Protein AF-0000000075629240 (afdb_homodimer)

Structure (mmCIF, N/CA/C/O backbone):
data_AF-0000000075629240-model_v1
#
loop_
_entity.id
_entity.type
_entity.pdbx_description
1 polymer Methyltransferase
#
loop_
_atom_site.group_PDB
_atom_site.id
_atom_site.type_symbol
_atom_site.label_atom_id
_atom_site.label_alt_id
_atom_site.label_comp_id
_atom_site.label_asym_id
_atom_site.label_entity_id
_atom_site.label_seq_id
_atom_site.pdbx_PDB_ins_code
_atom_site.Cartn_x
_atom_site.Cartn_y
_atom_site.Cartn_z
_atom_site.occupancy
_atom_site.B_iso_or_equiv
_atom_site.auth_seq_id
_atom_site.auth_comp_id
_atom_site.auth_asym_id
_atom_site.auth_atom_id
_atom_site.pdbx_PDB_model_num
ATOM 1 N N . MET A 1 1 ? -18.25 -1.271 6.895 1 87.5 1 MET A N 1
ATOM 2 C CA . MET A 1 1 ? -16.844 -1.076 6.551 1 87.5 1 MET A CA 1
ATOM 3 C C . MET A 1 1 ? -15.93 -1.649 7.633 1 87.5 1 MET A C 1
ATOM 5 O O . MET A 1 1 ? -15.117 -2.531 7.359 1 87.5 1 MET A O 1
ATOM 9 N N . LEU A 1 2 ? -16.203 -1.353 8.867 1 90.38 2 LEU A N 1
ATOM 10 C CA . LEU A 1 2 ? -15.336 -1.799 9.953 1 90.38 2 LEU A CA 1
ATOM 11 C C . LEU A 1 2 ? -15.531 -3.285 10.227 1 90.38 2 LEU A C 1
ATOM 13 O O . LEU A 1 2 ? -14.578 -3.992 10.555 1 90.38 2 LEU A O 1
ATOM 17 N N . ASP A 1 3 ? -16.75 -3.725 10.125 1 91.38 3 ASP A N 1
ATOM 18 C CA . ASP A 1 3 ? -17.062 -5.121 10.398 1 91.38 3 ASP A CA 1
ATOM 19 C C . ASP A 1 3 ? -16.344 -6.051 9.422 1 91.38 3 ASP A C 1
ATOM 21 O O . ASP A 1 3 ? -15.789 -7.074 9.828 1 91.38 3 ASP A O 1
ATOM 25 N N . ILE A 1 4 ? -16.312 -5.68 8.164 1 93.19 4 ILE A N 1
ATOM 26 C CA . ILE A 1 4 ? -15.664 -6.512 7.156 1 93.19 4 ILE A CA 1
ATOM 27 C C . ILE A 1 4 ? -14.164 -6.57 7.422 1 93.19 4 ILE A C 1
ATOM 29 O O . ILE A 1 4 ? -13.531 -7.613 7.242 1 93.19 4 ILE A O 1
ATOM 33 N N . ALA A 1 5 ? -13.57 -5.469 7.816 1 95.44 5 ALA A N 1
ATOM 34 C CA . ALA A 1 5 ? -12.141 -5.418 8.133 1 95.44 5 ALA A CA 1
ATOM 35 C C . ALA A 1 5 ? -11.805 -6.355 9.289 1 95.44 5 ALA A C 1
ATOM 37 O O . ALA A 1 5 ? -10.805 -7.078 9.242 1 95.44 5 ALA A O 1
ATOM 38 N N . ARG A 1 6 ? -12.625 -6.348 10.328 1 93.62 6 ARG A N 1
ATOM 39 C CA . ARG A 1 6 ? -12.414 -7.191 11.492 1 93.62 6 ARG A CA 1
ATOM 40 C C . ARG A 1 6 ? -12.57 -8.664 11.141 1 93.62 6 ARG A C 1
ATOM 42 O O . ARG A 1 6 ? -11.766 -9.5 11.562 1 93.62 6 ARG A O 1
ATOM 49 N N . ARG A 1 7 ? -13.641 -8.977 10.422 1 95.38 7 ARG A N 1
ATOM 50 C CA . ARG A 1 7 ? -13.875 -10.352 9.992 1 95.38 7 ARG A CA 1
ATOM 51 C C . ARG A 1 7 ? -12.734 -10.859 9.109 1 95.38 7 ARG A C 1
ATOM 53 O O . ARG A 1 7 ? -12.312 -12.008 9.242 1 95.38 7 ARG A O 1
ATOM 60 N N . PHE A 1 8 ? -12.25 -9.953 8.211 1 97.5 8 PHE A N 1
ATOM 61 C CA . PHE A 1 8 ? -11.148 -10.336 7.336 1 97.5 8 PHE A CA 1
ATOM 62 C C . PHE A 1 8 ? -9.883 -10.602 8.141 1 97.5 8 PHE A C 1
ATOM 64 O O . PHE A 1 8 ? -9.133 -11.539 7.852 1 97.5 8 PHE A O 1
ATOM 71 N N . ASN A 1 9 ? -9.656 -9.766 9.07 1 96.19 9 ASN A N 1
ATOM 72 C CA . ASN A 1 9 ? -8.484 -9.969 9.906 1 96.19 9 ASN A CA 1
ATOM 73 C C . ASN A 1 9 ? -8.492 -11.344 10.57 1 96.19 9 ASN A C 1
ATOM 75 O O . ASN A 1 9 ? -7.469 -12.031 10.586 1 96.19 9 ASN A O 1
ATOM 79 N N . MET A 1 10 ? -9.594 -11.742 11.078 1 95.75 10 MET A N 1
ATOM 80 C CA . MET A 1 10 ? -9.742 -13.055 11.695 1 95.75 10 MET A CA 1
ATOM 81 C C . MET A 1 10 ? -9.5 -14.164 10.68 1 95.75 10 MET A C 1
ATOM 83 O O . MET A 1 10 ? -8.812 -15.148 10.977 1 95.75 10 MET A O 1
ATOM 87 N N . LEU A 1 11 ? -10.125 -14.016 9.516 1 96 11 LEU A N 1
ATOM 88 C CA . LEU A 1 11 ? -9.969 -14.984 8.438 1 96 11 LEU A CA 1
ATOM 89 C C . LEU A 1 11 ? -8.5 -15.117 8.031 1 96 11 LEU A C 1
ATOM 91 O O . LEU A 1 11 ? -7.996 -16.234 7.852 1 96 11 LEU A O 1
ATOM 95 N N . SER A 1 12 ? -7.828 -13.977 7.812 1 97.44 12 SER A N 1
ATOM 96 C CA . SER A 1 12 ? -6.426 -13.977 7.398 1 97.44 12 SER A CA 1
ATOM 97 C C . SER A 1 12 ? -5.547 -14.672 8.43 1 97.44 12 SER A C 1
ATOM 99 O O . SER A 1 12 ? -4.641 -15.43 8.078 1 97.44 12 SER A O 1
ATOM 101 N N . GLU A 1 13 ? -5.809 -14.453 9.703 1 96.88 13 GLU A N 1
ATOM 102 C CA . GLU A 1 13 ? -5.047 -15.094 10.766 1 96.88 13 GLU A CA 1
ATOM 103 C C . GLU A 1 13 ? -5.242 -16.609 10.758 1 96.88 13 GLU A C 1
ATOM 105 O O . GLU A 1 13 ? -4.305 -17.375 11.016 1 96.88 13 GLU A O 1
ATOM 110 N N . ARG A 1 14 ? -6.445 -17 10.562 1 96.44 14 ARG A N 1
ATOM 111 C CA . ARG A 1 14 ? -6.746 -18.422 10.492 1 96.44 14 ARG A CA 1
ATOM 112 C C . ARG A 1 14 ? -5.953 -19.094 9.375 1 96.44 14 ARG A C 1
ATOM 114 O O . ARG A 1 14 ? -5.348 -20.156 9.586 1 96.44 14 ARG A O 1
ATOM 121 N N . ILE A 1 15 ? -5.996 -18.516 8.172 1 97.56 15 ILE A N 1
ATOM 122 C CA . ILE A 1 15 ? -5.297 -19.094 7.031 1 97.56 15 ILE A CA 1
ATOM 123 C C . ILE A 1 15 ? -3.791 -19.094 7.289 1 97.56 15 ILE A C 1
ATOM 125 O O . ILE A 1 15 ? -3.094 -20.047 6.953 1 97.56 15 ILE A O 1
ATOM 129 N N . ARG A 1 16 ? -3.289 -18.016 7.848 1 97.62 16 ARG A N 1
ATOM 130 C CA . ARG A 1 16 ? -1.872 -17.938 8.188 1 97.62 16 ARG A CA 1
ATOM 131 C C . ARG A 1 16 ? -1.474 -19.047 9.148 1 97.62 16 ARG A C 1
ATOM 133 O O . ARG A 1 16 ? -0.445 -19.703 8.961 1 97.62 16 ARG A O 1
ATOM 140 N N . ARG A 1 17 ? -2.232 -19.266 10.188 1 97 17 ARG A N 1
ATOM 141 C CA . ARG A 1 17 ? -1.976 -20.312 11.164 1 97 17 ARG A CA 1
ATOM 142 C C . ARG A 1 17 ? -1.955 -21.688 10.5 1 97 17 ARG A C 1
ATOM 144 O O . ARG A 1 17 ? -1.102 -22.516 10.805 1 97 17 ARG A O 1
ATOM 151 N N . GLU A 1 18 ? -2.969 -21.891 9.641 1 97.31 18 GLU A N 1
ATOM 152 C CA . GLU A 1 18 ? -3.008 -23.156 8.906 1 97.31 18 GLU A CA 1
ATOM 153 C C . GLU A 1 18 ? -1.724 -23.359 8.109 1 97.31 18 GLU A C 1
ATOM 155 O O . GLU A 1 18 ? -1.192 -24.469 8.062 1 97.31 18 GLU A O 1
ATOM 160 N N . SER A 1 19 ? -1.289 -22.281 7.43 1 97.19 19 SER A N 1
ATOM 161 C CA . SER A 1 19 ? -0.052 -22.359 6.66 1 97.19 19 SER A CA 1
ATOM 162 C C . SER A 1 19 ? 1.124 -22.766 7.539 1 97.19 19 SER A C 1
ATOM 164 O O . SER A 1 19 ? 1.916 -23.641 7.16 1 97.19 19 SER A O 1
ATOM 166 N N . VAL A 1 20 ? 1.252 -22.203 8.68 1 94.25 20 VAL A N 1
ATOM 167 C CA . VAL A 1 20 ? 2.32 -22.484 9.633 1 94.25 20 VAL A CA 1
ATOM 168 C C . VAL A 1 2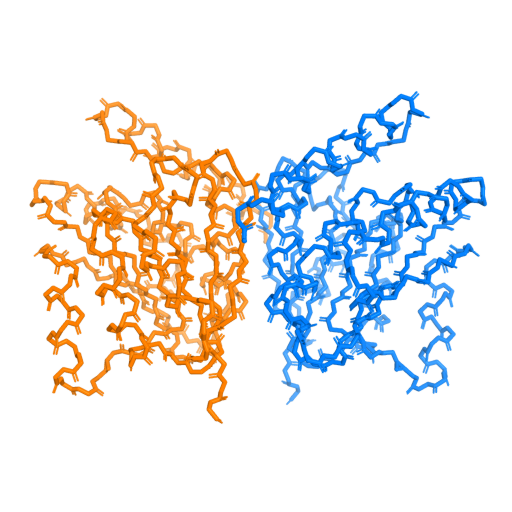0 ? 2.223 -23.938 10.102 1 94.25 20 VAL A C 1
ATOM 170 O O . VAL A 1 20 ? 3.23 -24.641 10.172 1 94.25 20 VAL A O 1
ATOM 173 N N . GLU A 1 21 ? 1.085 -24.328 10.445 1 96.12 21 GLU A N 1
ATOM 174 C CA . GLU A 1 21 ? 0.848 -25.688 10.922 1 96.12 21 GLU A CA 1
ATOM 175 C C . GLU A 1 21 ? 1.246 -26.719 9.875 1 96.12 21 GLU A C 1
ATOM 177 O O . GLU A 1 21 ? 1.716 -27.797 10.211 1 96.12 21 GLU A O 1
ATOM 182 N N . LEU A 1 22 ? 1.057 -26.391 8.602 1 96.06 22 LEU A N 1
ATOM 183 C CA . LEU A 1 22 ? 1.369 -27.297 7.504 1 96.06 22 LEU A CA 1
ATOM 184 C C . LEU A 1 22 ? 2.844 -27.188 7.121 1 96.06 22 LEU A C 1
ATOM 186 O O . LEU A 1 22 ? 3.314 -27.938 6.258 1 96.06 22 LEU A O 1
ATOM 190 N N . GLY A 1 23 ? 3.553 -26.266 7.781 1 95.69 23 GLY A N 1
ATOM 191 C CA . GLY A 1 23 ? 4.957 -26.062 7.469 1 95.69 23 GLY A CA 1
ATOM 192 C C . GLY A 1 23 ? 5.18 -25.312 6.172 1 95.69 23 GLY A C 1
ATOM 193 O O . GLY A 1 23 ? 6.219 -25.469 5.527 1 95.69 23 GLY A O 1
ATOM 194 N N . ILE A 1 24 ? 4.191 -24.641 5.699 1 94.12 24 ILE A N 1
ATOM 195 C CA . ILE A 1 24 ? 4.277 -23.828 4.488 1 94.12 24 ILE A CA 1
ATOM 196 C C . ILE A 1 24 ? 4.465 -22.359 4.855 1 94.12 24 ILE A C 1
ATOM 198 O O . ILE A 1 24 ? 3.557 -21.719 5.395 1 94.12 24 ILE A O 1
ATOM 202 N N . PRO A 1 25 ? 5.629 -21.859 4.574 1 90.75 25 PRO A N 1
ATOM 203 C CA . PRO A 1 25 ? 5.863 -20.469 4.945 1 90.75 25 PRO A CA 1
ATOM 204 C C . PRO A 1 25 ? 4.867 -19.516 4.293 1 90.75 25 PRO A C 1
ATOM 206 O O . PRO A 1 25 ? 4.523 -19.672 3.121 1 90.75 25 PRO A O 1
ATOM 209 N N . ALA A 1 26 ? 4.336 -18.594 5.086 1 93.94 26 ALA A N 1
ATOM 210 C CA . ALA A 1 26 ? 3.492 -17.5 4.602 1 93.94 26 ALA A CA 1
ATOM 211 C C . ALA A 1 26 ? 4.246 -16.172 4.613 1 93.94 26 ALA A C 1
ATOM 213 O O . ALA A 1 26 ? 5.227 -16.016 5.348 1 93.94 26 ALA A O 1
ATOM 214 N N . ILE A 1 27 ? 3.816 -15.258 3.738 1 95.94 27 ILE A N 1
ATOM 215 C CA . ILE A 1 27 ? 4.379 -13.914 3.811 1 95.94 27 ILE A CA 1
ATOM 216 C C . ILE A 1 27 ? 4.031 -13.281 5.156 1 95.94 27 ILE A C 1
ATOM 218 O O . ILE A 1 27 ? 3.148 -13.766 5.867 1 95.94 27 ILE A O 1
ATOM 222 N N . ASP A 1 28 ? 4.75 -12.258 5.457 1 94.88 28 ASP A N 1
ATOM 223 C CA . ASP A 1 28 ? 4.465 -11.555 6.703 1 94.88 28 ASP A CA 1
ATOM 224 C C . ASP A 1 28 ? 3.195 -10.719 6.582 1 94.88 28 ASP A C 1
ATOM 226 O O . ASP A 1 28 ? 2.84 -10.273 5.488 1 94.88 28 ASP A O 1
ATOM 230 N N . PRO A 1 29 ? 2.496 -10.523 7.738 1 96.31 29 PRO A N 1
ATOM 231 C CA . PRO A 1 29 ? 1.249 -9.75 7.699 1 96.31 29 PRO A CA 1
ATOM 232 C C . PRO A 1 29 ? 1.429 -8.367 7.09 1 96.31 29 PRO A C 1
ATOM 234 O O . PRO A 1 29 ? 0.536 -7.871 6.395 1 96.31 29 PRO A O 1
ATOM 237 N N . GLU A 1 30 ? 2.584 -7.727 7.328 1 96.69 30 GLU A N 1
ATOM 238 C CA . GLU A 1 30 ? 2.836 -6.402 6.762 1 96.69 30 GLU A CA 1
ATOM 239 C C . GLU A 1 30 ? 2.875 -6.453 5.238 1 96.69 30 GLU A C 1
ATOM 241 O O . GLU A 1 30 ? 2.422 -5.52 4.57 1 96.69 30 GLU A O 1
ATOM 246 N N . ASP A 1 31 ? 3.439 -7.551 4.73 1 97.69 31 ASP A N 1
ATOM 247 C CA . ASP A 1 31 ? 3.426 -7.727 3.281 1 97.69 31 ASP A CA 1
ATOM 248 C C . ASP A 1 31 ? 1.997 -7.867 2.76 1 97.69 31 ASP A C 1
ATOM 250 O O . ASP A 1 31 ? 1.661 -7.328 1.702 1 97.69 31 ASP A O 1
ATOM 254 N N . GLY A 1 32 ? 1.198 -8.617 3.492 1 98.25 32 GLY A N 1
ATOM 255 C CA . GLY A 1 32 ? -0.206 -8.75 3.137 1 98.25 32 GLY A CA 1
ATOM 256 C C . GLY A 1 32 ? -0.933 -7.418 3.072 1 98.25 32 GLY A C 1
ATOM 257 O O . GLY A 1 32 ? -1.697 -7.164 2.139 1 98.25 32 GLY A O 1
ATOM 258 N N . LEU A 1 33 ? -0.671 -6.602 4.062 1 98.31 33 LEU A N 1
ATOM 259 C CA . LEU A 1 33 ? -1.284 -5.277 4.113 1 98.31 33 LEU A CA 1
ATOM 260 C C . LEU A 1 33 ? -0.879 -4.445 2.904 1 98.31 33 LEU A C 1
ATOM 262 O O . LEU A 1 33 ? -1.717 -3.768 2.305 1 98.31 33 LEU A O 1
ATOM 266 N N . ILE A 1 34 ? 0.362 -4.492 2.527 1 98.31 34 ILE A N 1
ATOM 267 C CA . ILE A 1 34 ? 0.866 -3.756 1.375 1 98.31 34 ILE A CA 1
ATOM 268 C C . ILE A 1 34 ? 0.206 -4.273 0.1 1 98.31 34 ILE A C 1
ATOM 270 O O . ILE A 1 34 ? -0.248 -3.49 -0.736 1 98.31 34 ILE A O 1
ATOM 274 N N . LEU A 1 35 ? 0.141 -5.598 -0.037 1 98.31 35 LEU A N 1
ATOM 275 C CA . LEU A 1 35 ? -0.485 -6.195 -1.21 1 98.31 35 LEU A CA 1
ATOM 276 C C . LEU A 1 35 ? -1.947 -5.777 -1.32 1 98.31 35 LEU A C 1
ATOM 278 O O . LEU A 1 35 ? -2.428 -5.465 -2.412 1 98.31 35 LEU A O 1
ATOM 282 N N . SER A 1 36 ? -2.639 -5.816 -0.235 1 98.12 36 SER A N 1
ATOM 283 C CA . SER A 1 36 ? -4.043 -5.414 -0.225 1 98.12 36 SER A CA 1
ATOM 284 C C . SER A 1 36 ? -4.203 -3.961 -0.65 1 98.12 36 SER A C 1
ATOM 286 O O . SER A 1 36 ? -5.09 -3.637 -1.447 1 98.12 36 SER A O 1
ATOM 288 N N . SER A 1 37 ? -3.375 -3.115 -0.133 1 97.12 37 SER A N 1
ATOM 289 C CA . SER A 1 37 ? -3.434 -1.703 -0.5 1 97.12 37 SER A CA 1
ATOM 290 C C . SER A 1 37 ? -3.135 -1.504 -1.981 1 97.12 37 SER A C 1
ATOM 292 O O . SER A 1 37 ? -3.809 -0.724 -2.658 1 97.12 37 SER A O 1
ATOM 294 N N . ALA A 1 38 ? -2.139 -2.195 -2.482 1 96.06 38 ALA A N 1
ATOM 295 C CA . ALA A 1 38 ? -1.785 -2.102 -3.896 1 96.06 38 ALA A CA 1
ATOM 296 C C . ALA A 1 38 ? -2.936 -2.572 -4.781 1 96.06 38 ALA A C 1
ATOM 298 O O . ALA A 1 38 ? -3.281 -1.912 -5.766 1 96.06 38 ALA A O 1
ATOM 299 N N . ALA A 1 39 ? -3.477 -3.729 -4.422 1 96.69 39 ALA A N 1
ATOM 300 C CA . ALA A 1 39 ? -4.602 -4.27 -5.184 1 96.69 39 ALA A CA 1
ATOM 301 C C . ALA A 1 39 ? -5.766 -3.281 -5.215 1 96.69 39 ALA A C 1
ATOM 303 O O . ALA A 1 39 ? -6.422 -3.123 -6.246 1 96.69 39 ALA A O 1
ATOM 304 N N . PHE A 1 40 ? -6.016 -2.664 -4.102 1 95.25 40 PHE A N 1
ATOM 305 C CA . PHE A 1 40 ? -7.07 -1.663 -3.984 1 95.25 40 PHE A CA 1
ATOM 306 C C . PHE A 1 40 ? -6.797 -0.477 -4.902 1 95.25 40 PHE A C 1
ATOM 308 O O . PHE A 1 40 ? -7.703 0.021 -5.57 1 95.25 40 PHE A O 1
ATOM 315 N N . TYR A 1 41 ? -5.562 -0.073 -5.035 1 90.5 41 TYR A N 1
ATOM 316 C CA . TYR A 1 41 ? -5.203 1.116 -5.801 1 90.5 41 TYR A CA 1
ATOM 317 C C . TYR A 1 41 ? -5.281 0.846 -7.297 1 90.5 41 TYR A C 1
ATOM 319 O O . TYR A 1 41 ? -5.766 1.684 -8.062 1 90.5 41 TYR A O 1
ATOM 327 N N . VAL A 1 42 ? -4.836 -0.303 -7.781 1 85.5 42 VAL A N 1
ATOM 328 C CA . VAL A 1 42 ? -4.652 -0.536 -9.211 1 85.5 42 VAL A CA 1
ATOM 329 C C . VAL A 1 42 ? -5.906 -1.186 -9.789 1 85.5 42 VAL A C 1
ATOM 331 O O . VAL A 1 42 ? -6.016 -1.358 -11.008 1 85.5 42 VAL A O 1
ATOM 334 N N . GLY A 1 43 ? -6.945 -1.629 -8.969 1 70.88 43 GLY A N 1
ATOM 335 C CA . GLY A 1 43 ? -8.117 -2.377 -9.398 1 70.88 43 GLY A CA 1
ATOM 336 C C . GLY A 1 43 ? -9.07 -1.554 -10.242 1 70.88 43 GLY A C 1
ATOM 337 O O . GLY A 1 43 ? -10.211 -1.963 -10.477 1 70.88 43 GLY A O 1
ATOM 338 N N . GLY A 1 44 ? -8.672 -0.771 -11.086 1 67.31 44 GLY A N 1
ATOM 339 C CA . GLY A 1 44 ? -9.539 0.026 -11.938 1 67.31 44 GLY A CA 1
ATOM 340 C C . GLY A 1 44 ? -9.32 -0.227 -13.422 1 67.31 44 GLY A C 1
ATOM 341 O O . GLY A 1 44 ? -10.016 0.35 -14.258 1 67.31 44 GLY A O 1
ATOM 342 N N . GLY A 1 45 ? -8.586 -1.182 -13.602 1 79.88 45 GLY A N 1
ATOM 343 C CA . GLY A 1 45 ? -8.305 -1.529 -14.984 1 79.88 45 GLY A CA 1
ATOM 344 C C . GLY A 1 45 ? -9.102 -2.729 -15.469 1 79.88 45 GLY A C 1
ATOM 345 O O . GLY A 1 45 ? -10.32 -2.654 -15.617 1 79.88 45 GLY A O 1
ATOM 346 N N . THR A 1 46 ? -8.406 -3.799 -15.656 1 83.81 46 THR A N 1
ATOM 347 C CA . THR A 1 46 ? -9.008 -5.02 -16.188 1 83.81 46 THR A CA 1
ATOM 348 C C . THR A 1 46 ? -9.75 -5.773 -15.094 1 83.81 46 THR A C 1
ATOM 350 O O . THR A 1 46 ? -10.57 -6.648 -15.383 1 83.81 46 THR A O 1
ATOM 353 N N . GLY A 1 47 ? -9.414 -5.391 -13.906 1 90.69 47 GLY A N 1
ATOM 354 C CA . GLY A 1 47 ? -10 -6.121 -12.797 1 90.69 47 GLY A CA 1
ATOM 355 C C . GLY A 1 47 ? -9.438 -7.523 -12.641 1 90.69 47 GLY A C 1
ATOM 356 O O . GLY A 1 47 ? -10.109 -8.414 -12.125 1 90.69 47 GLY A O 1
ATOM 357 N N . SER A 1 48 ? -8.266 -7.746 -13.125 1 94.94 48 SER A N 1
ATOM 358 C CA . SER A 1 48 ? -7.633 -9.062 -13.078 1 94.94 48 SER A CA 1
ATOM 359 C C . SER A 1 48 ? -6.32 -9.008 -12.312 1 94.94 48 SER A C 1
ATOM 361 O O . SER A 1 48 ? -5.523 -8.086 -12.492 1 94.94 48 SER A O 1
ATOM 363 N N . TYR A 1 49 ? -6.109 -9.969 -11.422 1 97.31 49 TYR A N 1
ATOM 364 C CA . TYR A 1 49 ? -4.93 -10.109 -10.57 1 97.31 49 TYR A CA 1
ATOM 365 C C . TYR A 1 49 ? -4.355 -11.516 -10.664 1 97.31 49 TYR A C 1
ATOM 367 O O . TYR A 1 49 ? -5.082 -12.469 -10.93 1 97.31 49 TYR A O 1
ATOM 375 N N . VAL A 1 50 ? -3.053 -11.594 -10.438 1 97.75 50 VAL A N 1
ATOM 376 C CA . VAL A 1 50 ? -2.461 -12.93 -10.422 1 97.75 50 VAL A CA 1
ATOM 377 C C . VAL A 1 50 ? -1.515 -13.07 -9.234 1 97.75 50 VAL A C 1
ATOM 379 O O . VAL A 1 50 ? -0.79 -12.125 -8.898 1 97.75 50 VAL A O 1
ATOM 382 N N . ASP A 1 51 ? -1.634 -14.141 -8.5 1 98.62 51 ASP A N 1
ATOM 383 C CA . ASP A 1 51 ? -0.751 -14.57 -7.422 1 98.62 51 ASP A CA 1
ATOM 384 C C . ASP A 1 51 ? 0.065 -15.789 -7.836 1 98.62 51 ASP A C 1
ATOM 386 O O . ASP A 1 51 ? -0.435 -16.922 -7.797 1 98.62 51 ASP A O 1
ATOM 390 N N . ALA A 1 52 ? 1.328 -15.57 -8.258 1 98.56 52 ALA A N 1
ATOM 391 C CA . ALA A 1 52 ? 2.227 -16.641 -8.68 1 98.56 52 ALA A CA 1
ATOM 392 C C . ALA A 1 52 ? 3.01 -17.203 -7.492 1 98.56 52 ALA A C 1
ATOM 394 O O . ALA A 1 52 ? 3.939 -16.562 -6.996 1 98.56 52 ALA A O 1
ATOM 395 N N . GLY A 1 53 ? 2.789 -18.422 -7.098 1 97.81 53 GLY A N 1
ATOM 396 C CA . GLY A 1 53 ? 3.287 -18.984 -5.852 1 97.81 53 GLY A CA 1
ATOM 397 C C . GLY A 1 53 ? 2.375 -18.719 -4.672 1 97.81 53 GLY A C 1
ATOM 398 O O . GLY A 1 53 ? 2.807 -18.172 -3.658 1 97.81 53 GLY A O 1
ATOM 399 N N . ALA A 1 54 ? 1.161 -19.312 -4.766 1 98.31 54 ALA A N 1
ATOM 400 C CA . ALA A 1 54 ? 0.08 -18.875 -3.883 1 98.31 54 ALA A CA 1
ATOM 401 C C . ALA A 1 54 ? 0.081 -19.688 -2.584 1 98.31 54 ALA A C 1
ATOM 403 O O . ALA A 1 54 ? -0.587 -19.312 -1.616 1 98.31 54 ALA A O 1
ATOM 404 N N . GLY A 1 55 ? 0.933 -20.781 -2.52 1 98 55 GLY A N 1
ATOM 405 C CA . GLY A 1 55 ? 0.853 -21.625 -1.34 1 98 55 GLY A CA 1
ATOM 406 C C . GLY A 1 55 ? -0.557 -22.094 -1.039 1 98 55 GLY A C 1
ATOM 407 O O . GLY A 1 55 ? -1.232 -22.641 -1.91 1 98 55 GLY A O 1
ATOM 408 N N . ILE A 1 56 ? -1.012 -21.781 0.108 1 98.44 56 ILE A N 1
ATOM 409 C CA . ILE A 1 56 ? -2.367 -22.219 0.425 1 98.44 56 ILE A CA 1
ATOM 410 C C . ILE A 1 56 ? -3.305 -21.016 0.455 1 98.44 56 ILE A C 1
ATOM 412 O O . ILE A 1 56 ? -4.418 -21.094 0.983 1 98.44 56 ILE A O 1
ATOM 416 N N . GLY A 1 57 ? -2.812 -19.828 0.013 1 98.5 57 GLY A N 1
ATOM 417 C CA . GLY A 1 57 ? -3.76 -18.781 -0.33 1 98.5 57 GLY A CA 1
ATOM 418 C C . GLY A 1 57 ? -3.662 -17.562 0.576 1 98.5 57 GLY A C 1
ATOM 419 O O . GLY A 1 57 ? -4.477 -16.641 0.48 1 98.5 57 GLY A O 1
ATOM 420 N N . TYR A 1 58 ? -2.645 -17.484 1.511 1 98.56 58 TYR A N 1
ATOM 421 C CA . TYR A 1 58 ? -2.566 -16.359 2.432 1 98.56 58 TYR A CA 1
ATOM 422 C C . TYR A 1 58 ? -2.383 -15.047 1.673 1 98.56 58 TYR A C 1
ATOM 424 O O . TYR A 1 58 ? -3.131 -14.086 1.885 1 98.56 58 TYR A O 1
ATOM 432 N N . SER A 1 59 ? -1.403 -15.039 0.758 1 98.5 59 SER A N 1
ATOM 433 C CA . SER A 1 59 ? -1.206 -13.836 -0.044 1 98.5 59 SER A CA 1
ATOM 434 C C . SER A 1 59 ? -2.414 -13.562 -0.934 1 98.5 59 SER A C 1
ATOM 436 O O . SER A 1 59 ? -2.812 -12.406 -1.108 1 98.5 59 SER A O 1
ATOM 438 N N . THR A 1 60 ? -3.016 -14.578 -1.439 1 98.56 60 THR A N 1
ATOM 439 C CA . THR A 1 60 ? -4.137 -14.477 -2.367 1 98.56 60 THR A CA 1
ATOM 440 C C . THR A 1 60 ? -5.312 -13.742 -1.722 1 98.56 60 THR A C 1
ATOM 442 O O . THR A 1 60 ? -5.922 -12.867 -2.342 1 98.56 60 THR A O 1
ATOM 445 N N . ILE A 1 61 ? -5.605 -14.047 -0.48 1 98.44 61 ILE A N 1
ATOM 446 C CA . ILE A 1 61 ? -6.785 -13.469 0.151 1 98.44 61 ILE A CA 1
ATOM 447 C C . ILE A 1 61 ? -6.527 -12.008 0.483 1 98.44 61 ILE A C 1
ATOM 449 O O . ILE A 1 61 ? -7.457 -11.195 0.512 1 98.44 61 ILE A O 1
ATOM 453 N N . TRP A 1 62 ? -5.312 -11.664 0.746 1 98.56 62 TRP A N 1
ATOM 454 C CA . TRP A 1 62 ? -4.988 -10.258 0.948 1 98.56 62 TRP A CA 1
ATOM 455 C C . TRP A 1 62 ? -5.203 -9.461 -0.335 1 98.56 62 TRP A C 1
ATOM 457 O O . TRP A 1 62 ? -5.777 -8.367 -0.306 1 98.56 62 TRP A O 1
ATOM 467 N N . ILE A 1 63 ? -4.75 -9.992 -1.474 1 98.19 63 ILE A N 1
ATOM 468 C CA . ILE A 1 63 ? -5 -9.367 -2.768 1 98.19 63 ILE A CA 1
ATOM 469 C C . ILE A 1 63 ? -6.504 -9.242 -2.998 1 98.19 63 ILE A C 1
ATOM 471 O O . ILE A 1 63 ? -6.996 -8.18 -3.396 1 98.19 63 ILE A O 1
ATOM 475 N N . ALA A 1 64 ? -7.215 -10.273 -2.662 1 97.44 64 ALA A N 1
ATOM 476 C CA . ALA A 1 64 ? -8.664 -10.305 -2.84 1 97.44 64 ALA A CA 1
ATOM 477 C C . ALA A 1 64 ? -9.344 -9.219 -2.004 1 97.44 64 ALA A C 1
ATOM 479 O O . ALA A 1 64 ? -10.297 -8.578 -2.461 1 97.44 64 ALA A O 1
ATOM 480 N N . TYR A 1 65 ? -8.898 -9.047 -0.801 1 97.62 65 TYR A N 1
ATOM 481 C CA . TYR A 1 65 ? -9.492 -8.055 0.092 1 97.62 65 TYR A CA 1
ATOM 482 C C . TYR A 1 65 ? -9.414 -6.66 -0.513 1 97.62 65 TYR A C 1
ATOM 484 O O . TYR A 1 65 ? -10.406 -5.934 -0.538 1 97.62 65 TYR A O 1
ATOM 492 N N . GLY A 1 66 ? -8.227 -6.297 -0.988 1 96.94 66 GLY A N 1
ATOM 493 C CA . GLY A 1 66 ? -8.07 -5.012 -1.651 1 96.94 66 GLY A CA 1
ATOM 494 C C . GLY A 1 66 ? -8.922 -4.875 -2.898 1 96.94 66 GLY A C 1
ATOM 495 O O . GLY A 1 66 ? -9.594 -3.859 -3.09 1 96.94 66 GLY A O 1
ATOM 496 N N . ALA A 1 67 ? -8.891 -5.91 -3.752 1 96.06 67 ALA A N 1
ATOM 497 C CA . ALA A 1 67 ? -9.648 -5.914 -5 1 96.06 67 ALA A CA 1
ATOM 498 C C . ALA A 1 67 ? -11.148 -5.781 -4.738 1 96.06 67 ALA A C 1
ATOM 500 O O . ALA A 1 67 ? -11.844 -5.062 -5.453 1 96.06 67 ALA A O 1
ATOM 501 N N . TYR A 1 68 ? -11.594 -6.488 -3.721 1 95.31 68 TYR A N 1
ATOM 502 C CA . TYR A 1 68 ? -13.008 -6.496 -3.35 1 95.31 68 TYR A CA 1
ATOM 503 C C . TYR A 1 68 ? -13.516 -5.074 -3.131 1 95.31 68 TYR A C 1
ATOM 505 O O . TYR A 1 68 ? -14.617 -4.734 -3.562 1 95.31 68 TYR A O 1
ATOM 513 N N . HIS A 1 69 ? -12.758 -4.258 -2.518 1 94.94 69 HIS A N 1
ATOM 514 C CA . HIS A 1 69 ? -13.172 -2.906 -2.158 1 94.94 69 HIS A CA 1
ATOM 515 C C . HIS A 1 69 ? -13.031 -1.953 -3.34 1 94.94 69 HIS A C 1
ATOM 517 O O . HIS A 1 69 ? -13.688 -0.909 -3.383 1 94.94 69 HIS A O 1
ATOM 523 N N . ARG A 1 70 ? -12.188 -2.271 -4.242 1 92 70 ARG A N 1
ATOM 524 C CA . ARG A 1 70 ? -12.031 -1.457 -5.441 1 92 70 ARG A CA 1
ATOM 525 C C . ARG A 1 70 ? -13.094 -1.806 -6.48 1 92 70 ARG A C 1
ATOM 527 O O . ARG A 1 70 ? -13.625 -0.92 -7.156 1 92 70 ARG A O 1
ATOM 534 N N . CYS A 1 71 ? -13.305 -3.064 -6.637 1 89.56 71 CYS A N 1
ATOM 535 C CA . CYS A 1 71 ? -14.188 -3.588 -7.672 1 89.56 71 CYS A CA 1
ATOM 536 C C . CYS A 1 71 ? -15.641 -3.533 -7.227 1 89.56 71 CYS A C 1
ATOM 538 O O . CYS A 1 71 ? -16.312 -4.566 -7.141 1 89.56 71 CYS A O 1
ATOM 540 N N . THR A 1 72 ? -16.219 -2.443 -7.074 1 86.31 72 THR A N 1
ATOM 541 C CA . THR A 1 72 ? -17.578 -2.305 -6.566 1 86.31 72 THR A CA 1
ATOM 542 C C . THR A 1 72 ? -18.594 -2.438 -7.699 1 86.31 72 THR A C 1
ATOM 544 O O . THR A 1 72 ? -19.75 -2.793 -7.465 1 86.31 72 THR A O 1
ATOM 547 N N . ASP A 1 73 ? -18.156 -2.182 -8.914 1 85.31 73 ASP A N 1
ATOM 548 C CA . ASP A 1 73 ? -19.094 -2.135 -10.031 1 85.31 73 ASP A CA 1
ATOM 549 C C . ASP A 1 73 ? -18.828 -3.264 -11.023 1 85.31 73 ASP A C 1
ATOM 551 O O . ASP A 1 73 ? -19.516 -3.385 -12.031 1 85.31 73 ASP A O 1
ATOM 555 N N . ILE A 1 74 ? -17.812 -4.027 -10.758 1 86.56 74 ILE A N 1
ATOM 556 C CA . ILE A 1 74 ? -17.453 -5.148 -11.617 1 86.56 74 ILE A CA 1
ATOM 557 C C . ILE A 1 74 ? -17.016 -6.332 -10.758 1 86.56 74 ILE A C 1
ATOM 559 O O . ILE A 1 74 ? -16.719 -6.172 -9.57 1 86.56 74 ILE A O 1
ATOM 563 N N . THR A 1 75 ? -17.031 -7.492 -11.352 1 91.38 75 THR A N 1
ATOM 564 C CA . THR A 1 75 ? -16.406 -8.656 -10.727 1 91.38 75 THR A CA 1
ATOM 565 C C . THR A 1 75 ? -14.93 -8.75 -11.102 1 91.38 75 THR A C 1
ATOM 567 O O . THR A 1 75 ? -14.578 -8.68 -12.281 1 91.38 75 THR A O 1
ATOM 570 N N . CYS A 1 76 ? -14.133 -8.773 -10.156 1 94.31 76 CYS A N 1
ATOM 571 C CA . CYS A 1 76 ? -12.703 -8.922 -10.391 1 94.31 76 CYS A CA 1
ATOM 572 C C . CYS A 1 76 ? -12.297 -10.391 -10.336 1 94.31 76 CYS A C 1
ATOM 574 O O . CYS A 1 76 ? -12.992 -11.211 -9.727 1 94.31 76 CYS A O 1
ATOM 576 N N . LYS A 1 77 ? -11.266 -10.703 -11.016 1 95.19 77 LYS A N 1
ATOM 577 C CA . LYS A 1 77 ? -10.766 -12.07 -11.086 1 95.19 77 LYS A CA 1
ATOM 578 C C . LYS A 1 77 ? -9.359 -12.164 -10.508 1 95.19 77 LYS A C 1
ATOM 580 O O . LYS A 1 77 ? -8.508 -11.305 -10.758 1 95.19 77 LYS A O 1
ATOM 585 N N . ILE A 1 78 ? -9.148 -13.188 -9.703 1 96.94 78 ILE A N 1
ATOM 586 C CA . ILE A 1 78 ? -7.832 -13.461 -9.141 1 96.94 78 ILE A CA 1
ATOM 587 C C . ILE A 1 78 ? -7.391 -14.867 -9.531 1 96.94 78 ILE A C 1
ATOM 589 O O . ILE A 1 78 ? -8.047 -15.852 -9.172 1 96.94 78 ILE A O 1
ATOM 593 N N . VAL A 1 79 ? -6.336 -14.938 -10.258 1 97.56 79 VAL A N 1
ATOM 594 C CA . VAL A 1 79 ? -5.715 -16.219 -10.602 1 97.56 79 VAL A CA 1
ATOM 595 C C . VAL A 1 79 ? -4.621 -16.547 -9.594 1 97.56 79 VAL A C 1
ATOM 597 O O . VAL A 1 79 ? -3.678 -15.773 -9.414 1 97.56 79 VAL A O 1
ATOM 600 N N . ALA A 1 80 ? -4.773 -17.641 -8.945 1 98.5 80 ALA A N 1
ATOM 601 C CA . ALA A 1 80 ? -3.783 -18.125 -7.984 1 98.5 80 ALA A CA 1
ATOM 602 C C . ALA A 1 80 ? -3.074 -19.375 -8.508 1 98.5 80 ALA A C 1
ATOM 604 O O . ALA A 1 80 ? -3.709 -20.406 -8.734 1 98.5 80 ALA A O 1
ATOM 605 N N . ILE A 1 81 ? -1.781 -19.25 -8.68 1 98.56 81 ILE A N 1
ATOM 606 C CA . ILE A 1 81 ? -1.008 -20.328 -9.281 1 98.56 81 ILE A CA 1
ATOM 607 C C . ILE A 1 81 ? -0.145 -21 -8.219 1 98.56 81 ILE A C 1
ATOM 609 O O . ILE A 1 81 ? 0.581 -20.328 -7.48 1 98.56 81 ILE A O 1
ATOM 613 N N . GLU A 1 82 ? -0.239 -22.234 -8.078 1 98.5 82 GLU A N 1
ATOM 614 C CA . GLU A 1 82 ? 0.565 -23.031 -7.156 1 98.5 82 GLU A CA 1
ATOM 615 C C . GLU A 1 82 ? 1.111 -24.281 -7.836 1 98.5 82 GLU A C 1
ATOM 617 O O . GLU A 1 82 ? 0.355 -25.047 -8.438 1 98.5 82 GLU A O 1
ATOM 622 N N . TYR A 1 83 ? 2.402 -24.406 -7.758 1 98 83 TYR A N 1
ATOM 623 C CA . TYR A 1 83 ? 3.127 -25.469 -8.461 1 98 83 TYR A CA 1
ATOM 624 C C . TYR A 1 83 ? 2.803 -26.828 -7.883 1 98 83 TYR A C 1
ATOM 626 O O . TYR A 1 83 ? 2.619 -27.797 -8.625 1 98 83 TYR A O 1
ATOM 634 N N . ASP A 1 84 ? 2.818 -26.984 -6.551 1 97.69 84 ASP A N 1
ATOM 635 C CA . ASP A 1 84 ? 2.596 -28.25 -5.855 1 97.69 84 ASP A CA 1
ATOM 636 C C . ASP A 1 84 ? 1.12 -28.625 -5.879 1 97.69 84 ASP A C 1
ATOM 638 O O . ASP A 1 84 ? 0.27 -27.906 -5.371 1 97.69 84 ASP A O 1
ATOM 642 N N . VAL A 1 85 ? 0.837 -29.734 -6.371 1 97.94 85 VAL A N 1
ATOM 643 C CA . VAL A 1 85 ? -0.527 -30.188 -6.629 1 97.94 85 VAL A CA 1
ATOM 644 C C . VAL A 1 85 ? -1.291 -30.297 -5.309 1 97.94 85 VAL A C 1
ATOM 646 O O . VAL A 1 85 ? -2.475 -29.969 -5.242 1 97.94 85 VAL A O 1
ATOM 649 N N . GLU A 1 86 ? -0.676 -30.812 -4.312 1 97.62 86 GLU A N 1
ATOM 650 C CA . GLU A 1 86 ? -1.333 -30.953 -3.018 1 97.62 86 GLU A CA 1
ATOM 651 C C . GLU A 1 86 ? -1.657 -29.578 -2.412 1 97.62 86 GLU A C 1
ATOM 653 O O . GLU A 1 86 ? -2.75 -29.375 -1.877 1 97.62 86 GLU A O 1
ATOM 658 N N . LEU A 1 87 ? -0.702 -28.703 -2.453 1 97.88 87 LEU A N 1
ATOM 659 C CA . LEU A 1 87 ? -0.938 -27.359 -1.959 1 97.88 87 LEU A CA 1
ATOM 660 C C . LEU A 1 87 ? -2.037 -26.672 -2.762 1 97.88 87 LEU A C 1
ATOM 662 O O . LEU A 1 87 ? -2.861 -25.938 -2.199 1 97.88 87 LEU A O 1
ATOM 666 N N . ALA A 1 88 ? -2.016 -26.891 -4.051 1 98.38 88 ALA A N 1
ATOM 667 C CA . ALA A 1 88 ? -3.045 -26.312 -4.91 1 98.38 88 ALA A CA 1
ATOM 668 C C . ALA A 1 88 ? -4.434 -26.781 -4.504 1 98.38 88 ALA A C 1
ATOM 670 O O . ALA A 1 88 ? -5.406 -26.031 -4.574 1 98.38 88 ALA A O 1
ATOM 671 N N . SER A 1 89 ? -4.523 -28.016 -4.145 1 98.25 89 SER A N 1
ATOM 672 C CA . SER A 1 89 ? -5.793 -28.562 -3.682 1 98.25 89 SER A CA 1
ATOM 673 C C . SER A 1 89 ? -6.258 -27.875 -2.4 1 98.25 89 SER A C 1
ATOM 675 O O . SER A 1 89 ? -7.43 -27.516 -2.271 1 98.25 89 SER A O 1
ATOM 677 N N . ILE A 1 90 ? -5.348 -27.719 -1.475 1 98.19 90 ILE A N 1
ATOM 678 C CA . ILE A 1 90 ? -5.656 -27.016 -0.235 1 98.19 90 ILE A CA 1
ATOM 679 C C . ILE A 1 90 ? -6.031 -25.562 -0.544 1 98.19 90 ILE A C 1
ATOM 681 O O . ILE A 1 90 ? -6.996 -25.031 0.011 1 98.19 90 ILE A O 1
ATOM 685 N N . LEU A 1 91 ? -5.254 -24.969 -1.453 1 98.31 91 LEU A N 1
ATOM 686 C CA . LEU A 1 91 ? -5.52 -23.609 -1.926 1 98.31 91 LEU A CA 1
ATOM 687 C C . LEU A 1 91 ? -6.949 -23.484 -2.443 1 98.31 91 LEU A C 1
ATOM 689 O O . LEU A 1 91 ? -7.68 -22.578 -2.047 1 98.31 91 LEU A O 1
ATOM 693 N N . SER A 1 92 ? -7.34 -24.375 -3.283 1 98.12 92 SER A N 1
ATOM 694 C CA . SER A 1 92 ? -8.68 -24.375 -3.855 1 98.12 92 SER A CA 1
ATOM 695 C C . SER A 1 92 ? -9.742 -24.484 -2.77 1 98.12 92 SER A C 1
ATOM 697 O O . SER A 1 92 ? -10.75 -23.766 -2.805 1 98.12 92 SER A O 1
ATOM 699 N N . ARG A 1 93 ? -9.523 -25.344 -1.862 1 97.5 93 ARG A N 1
ATOM 700 C CA . ARG A 1 93 ? -10.461 -25.5 -0.753 1 97.5 93 ARG A CA 1
ATOM 701 C C . ARG A 1 93 ? -10.562 -24.234 0.07 1 97.5 93 ARG A C 1
ATOM 703 O O . ARG A 1 93 ? -11.664 -23.781 0.385 1 97.5 93 ARG A O 1
ATOM 710 N N . ASN A 1 94 ? -9.422 -23.703 0.429 1 97.75 94 ASN A N 1
ATOM 711 C CA . ASN A 1 94 ? -9.406 -22.484 1.23 1 97.75 94 ASN A CA 1
ATOM 712 C C . ASN A 1 94 ? -10.117 -21.328 0.519 1 97.75 94 ASN A C 1
ATOM 714 O O . ASN A 1 94 ? -10.891 -20.594 1.135 1 97.75 94 ASN A O 1
ATOM 718 N N . LEU A 1 95 ? -9.867 -21.172 -0.79 1 97.81 95 LEU A N 1
ATOM 719 C CA . LEU A 1 95 ? -10.453 -20.062 -1.54 1 97.81 95 LEU A CA 1
ATOM 720 C C . LEU A 1 95 ? -11.961 -20.266 -1.698 1 97.81 95 LEU A C 1
ATOM 722 O O . LEU A 1 95 ? -12.711 -19.281 -1.729 1 97.81 95 LEU A O 1
ATOM 726 N N . ARG A 1 96 ? -12.391 -21.469 -1.786 1 95.94 96 ARG A N 1
ATOM 727 C CA . ARG A 1 96 ? -13.82 -21.75 -1.807 1 95.94 96 ARG A CA 1
ATOM 728 C C . ARG A 1 96 ? -14.477 -21.359 -0.486 1 95.94 96 ARG A C 1
ATOM 730 O O . ARG A 1 96 ? -15.586 -20.812 -0.473 1 95.94 96 ARG A O 1
ATOM 737 N N . GLU A 1 97 ? -13.766 -21.594 0.55 1 93 97 GLU A N 1
ATOM 738 C CA . GLU A 1 97 ? -14.289 -21.312 1.882 1 93 97 GLU A CA 1
ATOM 739 C C . GLU A 1 97 ? -14.422 -19.797 2.111 1 93 97 GLU A C 1
ATOM 741 O O . GLU A 1 97 ? -15.297 -19.359 2.85 1 93 97 GLU A O 1
ATOM 746 N N . VAL A 1 98 ? -13.57 -19.078 1.447 1 92.19 98 VAL A N 1
ATOM 747 C CA . VAL A 1 98 ? -13.539 -17.656 1.774 1 92.19 98 VAL A CA 1
ATOM 748 C C . VAL A 1 98 ? -14.32 -16.859 0.724 1 92.19 98 VAL A C 1
ATOM 750 O O . VAL A 1 98 ? -14.531 -15.656 0.871 1 92.19 98 VAL A O 1
ATOM 753 N N . GLU A 1 99 ? -14.75 -17.5 -0.273 1 91.69 99 GLU A N 1
ATOM 754 C CA . GLU A 1 99 ? -15.414 -16.859 -1.398 1 91.69 99 GLU A CA 1
ATOM 755 C C . GLU A 1 99 ? -16.609 -16.031 -0.932 1 91.69 99 GLU A C 1
ATOM 757 O O . GLU A 1 99 ? -16.859 -14.945 -1.459 1 91.69 99 GLU A O 1
ATOM 762 N N . ALA A 1 100 ? -17.312 -16.469 0.012 1 90.5 100 ALA A N 1
ATOM 763 C CA . ALA A 1 100 ? -18.531 -15.82 0.492 1 90.5 100 ALA A CA 1
ATOM 764 C C . ALA A 1 100 ? -18.219 -14.461 1.111 1 90.5 100 ALA A C 1
ATOM 766 O O . ALA A 1 100 ? -19.062 -13.562 1.113 1 90.5 100 ALA A O 1
ATOM 767 N N . MET A 1 101 ? -17.078 -14.375 1.577 1 91.69 101 MET A N 1
ATOM 768 C CA . MET A 1 101 ? -16.672 -13.117 2.201 1 91.69 101 MET A CA 1
ATOM 769 C C . MET A 1 101 ? -16.672 -11.984 1.185 1 91.69 101 MET A C 1
ATOM 771 O O . MET A 1 101 ? -16.859 -10.82 1.548 1 91.69 101 MET A O 1
ATOM 775 N N . PHE A 1 102 ? -16.469 -12.273 -0.07 1 93.06 102 PHE A N 1
ATOM 776 C CA . PHE A 1 102 ? -16.312 -11.258 -1.103 1 93.06 102 PHE A CA 1
ATOM 777 C C . PHE A 1 102 ? -17.578 -11.109 -1.924 1 93.06 102 PHE A C 1
ATOM 779 O O . PHE A 1 102 ? -17.578 -10.469 -2.977 1 93.06 102 PHE A O 1
ATOM 786 N N . ARG A 1 103 ? -18.703 -11.633 -1.503 1 88.62 103 ARG A N 1
ATOM 787 C CA . ARG A 1 103 ? -20.078 -11.422 -1.948 1 88.62 103 ARG A CA 1
ATOM 788 C C . ARG A 1 103 ? -20.188 -11.523 -3.465 1 88.62 103 ARG A C 1
ATOM 790 O O . ARG A 1 103 ? -20.844 -10.703 -4.105 1 88.62 103 ARG A O 1
ATOM 797 N N . GLY A 1 104 ? -19.328 -12.414 -4.043 1 86.94 104 GLY A N 1
ATOM 798 C CA . GLY A 1 104 ? -19.422 -12.664 -5.473 1 86.94 104 GLY A CA 1
ATOM 799 C C . GLY A 1 104 ? -18.688 -11.641 -6.309 1 86.94 104 GLY A C 1
ATOM 800 O O . GLY A 1 104 ? -18.656 -11.727 -7.539 1 86.94 104 GLY A O 1
ATOM 801 N N . ARG A 1 105 ? -18.109 -10.68 -5.719 1 91.94 105 ARG A N 1
ATOM 802 C CA . ARG A 1 105 ? -17.406 -9.625 -6.441 1 91.94 105 ARG A CA 1
ATOM 803 C C . ARG A 1 105 ? -16 -10.062 -6.809 1 91.94 105 ARG A C 1
ATOM 805 O O . ARG A 1 105 ? -15.289 -9.344 -7.52 1 91.94 105 ARG A O 1
ATOM 812 N N . ILE A 1 106 ? -15.586 -11.273 -6.254 1 95.56 106 ILE A N 1
ATOM 813 C CA . ILE A 1 106 ? -14.273 -11.82 -6.586 1 95.56 106 ILE A CA 1
ATOM 814 C C . ILE A 1 106 ? -14.43 -13.242 -7.125 1 95.56 106 ILE A C 1
ATOM 816 O O . ILE A 1 106 ? -15.047 -14.086 -6.484 1 95.56 106 ILE A O 1
ATOM 820 N N . GLU A 1 107 ? -13.969 -13.438 -8.273 1 95.19 107 GLU A N 1
ATOM 821 C CA . GLU A 1 107 ? -13.844 -14.773 -8.844 1 95.19 107 GLU A CA 1
ATOM 822 C C . GLU A 1 107 ? -12.422 -15.305 -8.688 1 95.19 107 GLU A C 1
ATOM 824 O O . GLU A 1 107 ? -11.461 -14.656 -9.109 1 95.19 107 GLU A O 1
ATOM 829 N N . PHE A 1 108 ? -12.297 -16.469 -8.062 1 96.94 108 PHE A N 1
ATOM 830 C CA . PHE A 1 108 ? -10.992 -17.109 -7.91 1 96.94 108 PHE A CA 1
ATOM 831 C C . PHE A 1 108 ? -10.789 -18.188 -8.969 1 96.94 108 PHE A C 1
ATOM 833 O O . PHE A 1 108 ? -11.711 -18.938 -9.281 1 96.94 108 PHE A O 1
ATOM 840 N N . GLU A 1 109 ? -9.703 -18.203 -9.555 1 96.81 109 GLU A N 1
ATOM 841 C CA . GLU A 1 109 ? -9.242 -19.312 -10.391 1 96.81 109 GLU A CA 1
ATOM 842 C C . GLU A 1 109 ? -7.934 -19.891 -9.859 1 96.81 109 GLU A C 1
ATOM 844 O O . GLU A 1 109 ? -6.934 -19.188 -9.734 1 96.81 109 GLU A O 1
ATOM 849 N N . VAL A 1 110 ? -7.969 -21.172 -9.547 1 98.19 110 VAL A N 1
ATOM 850 C CA . VAL A 1 110 ? -6.762 -21.844 -9.086 1 98.19 110 VAL A CA 1
ATOM 851 C C . VAL A 1 110 ? -6.113 -22.594 -10.242 1 98.19 110 VAL A C 1
ATOM 853 O O . VAL A 1 110 ? -6.777 -23.359 -10.945 1 98.19 110 VAL A O 1
ATOM 856 N N . VAL A 1 111 ? -4.898 -22.344 -10.469 1 97.81 111 VAL A N 1
ATOM 857 C CA . VAL A 1 111 ? -4.121 -23.031 -11.492 1 97.81 111 VAL A CA 1
ATOM 858 C C . VAL A 1 111 ? -3.033 -23.875 -10.836 1 97.81 111 VAL A C 1
ATOM 860 O O . VAL A 1 111 ? -2.146 -23.344 -10.164 1 97.81 111 VAL A O 1
ATOM 863 N N . SER A 1 112 ? -3.125 -25.172 -10.992 1 98.06 112 SER A N 1
ATOM 864 C CA . SER A 1 112 ? -2.061 -26.078 -10.547 1 98.06 112 SER A CA 1
ATOM 865 C C . SER A 1 112 ? -0.987 -26.234 -11.617 1 98.06 112 SER A C 1
ATOM 867 O O . SER A 1 112 ? -1.241 -26.797 -12.68 1 98.06 112 SER A O 1
ATOM 869 N N . GLY A 1 113 ? 0.168 -25.641 -11.367 1 97.56 113 GLY A N 1
ATOM 870 C CA . GLY A 1 113 ? 1.226 -25.734 -12.359 1 97.56 113 GLY A CA 1
ATOM 871 C C . GLY A 1 113 ? 2.299 -24.672 -12.18 1 97.56 113 GLY A C 1
ATOM 872 O O . GLY A 1 113 ? 2.377 -24.031 -11.133 1 97.56 113 GLY A O 1
ATOM 873 N N . ASP A 1 114 ? 3.131 -24.562 -13.172 1 97.88 114 ASP A N 1
ATOM 874 C CA . ASP A 1 114 ? 4.254 -23.641 -13.172 1 97.88 114 ASP A CA 1
ATOM 875 C C . ASP A 1 114 ? 3.812 -22.25 -13.602 1 97.88 114 ASP A C 1
ATOM 877 O O . ASP A 1 114 ? 3.148 -22.094 -14.633 1 97.88 114 ASP A O 1
ATOM 881 N N . ALA A 1 115 ? 4.141 -21.281 -12.773 1 97.88 115 ALA A N 1
ATOM 882 C CA . ALA A 1 115 ? 3.713 -19.906 -13.031 1 97.88 115 ALA A CA 1
ATOM 883 C C . ALA A 1 115 ? 4.277 -19.406 -14.359 1 97.88 115 ALA A C 1
ATOM 885 O O . ALA A 1 115 ? 3.582 -18.719 -15.117 1 97.88 115 ALA A O 1
ATOM 886 N N . LEU A 1 116 ? 5.531 -19.703 -14.648 1 98 116 LEU A N 1
ATOM 887 C CA . LEU A 1 116 ? 6.152 -19.234 -15.883 1 98 116 LEU A CA 1
ATOM 888 C C . LEU A 1 116 ? 5.492 -19.859 -17.094 1 98 116 LEU A C 1
ATOM 890 O O . LEU A 1 116 ? 5.316 -19.203 -18.125 1 98 116 LEU A O 1
ATOM 894 N N . ASP A 1 117 ? 5.227 -21.141 -16.969 1 97 117 ASP A N 1
ATOM 895 C CA . ASP A 1 117 ? 4.488 -21.812 -18.031 1 97 117 ASP A CA 1
ATOM 896 C C . ASP A 1 117 ? 3.129 -21.156 -18.25 1 97 117 ASP A C 1
ATOM 898 O O . ASP A 1 117 ? 2.713 -20.953 -19.391 1 97 117 ASP A O 1
ATOM 902 N N . TYR A 1 118 ? 2.434 -20.859 -17.156 1 96.44 118 TYR A N 1
ATOM 903 C CA . TYR A 1 118 ? 1.141 -20.188 -17.266 1 96.44 118 TYR A CA 1
ATOM 904 C C . TYR A 1 118 ? 1.271 -18.844 -17.969 1 96.44 118 TYR A C 1
ATOM 906 O O . TYR A 1 118 ? 0.498 -18.531 -18.875 1 96.44 118 TYR A O 1
ATOM 914 N N . PHE A 1 119 ? 2.24 -18 -17.547 1 96.56 119 PHE A N 1
ATOM 915 C CA . PHE A 1 119 ? 2.469 -16.688 -18.156 1 96.56 119 PHE A CA 1
ATOM 916 C C . PHE A 1 119 ? 2.768 -16.828 -19.656 1 96.56 119 PHE A C 1
ATOM 918 O O . PHE A 1 119 ? 2.254 -16.062 -20.469 1 96.56 119 PHE A O 1
ATOM 925 N N . SER A 1 120 ? 3.598 -17.828 -19.953 1 94.81 120 SER A N 1
ATOM 926 C CA . SER A 1 120 ? 3.977 -18.047 -21.344 1 94.81 120 SER A CA 1
ATOM 927 C C . SER A 1 120 ? 2.76 -18.375 -22.203 1 94.81 120 SER A C 1
ATOM 929 O O . SER A 1 120 ? 2.604 -17.844 -23.312 1 94.81 120 SER A O 1
ATOM 931 N N . ARG A 1 121 ? 1.94 -19.234 -21.719 1 93.75 121 ARG A N 1
ATOM 932 C CA . ARG A 1 121 ? 0.737 -19.625 -22.453 1 93.75 121 ARG A CA 1
ATOM 933 C C . ARG A 1 121 ? -0.196 -18.438 -22.641 1 93.75 121 ARG A C 1
ATOM 935 O O . ARG A 1 121 ? -0.82 -18.297 -23.703 1 93.75 121 ARG A O 1
ATOM 942 N N . LEU A 1 122 ? -0.314 -17.609 -21.625 1 93 122 LEU A N 1
ATOM 943 C CA . LEU A 1 122 ? -1.163 -16.422 -21.734 1 93 122 LEU A CA 1
ATOM 944 C C . LEU A 1 122 ? -0.63 -15.469 -22.797 1 93 122 LEU A C 1
ATOM 946 O O . LEU A 1 122 ? -1.404 -14.906 -23.562 1 93 122 LEU A O 1
ATOM 950 N N . GLU A 1 123 ? 0.578 -15.227 -22.719 1 89.56 123 GLU A N 1
ATOM 951 C CA . GLU A 1 123 ? 1.203 -14.328 -23.688 1 89.56 123 GLU A CA 1
ATOM 952 C C . GLU A 1 123 ? 0.902 -14.773 -25.125 1 89.56 123 GLU A C 1
ATOM 954 O O . GLU A 1 123 ? 0.645 -13.945 -25.984 1 89.56 123 GLU A O 1
ATOM 959 N N . GLU A 1 124 ? 1.002 -16.047 -25.359 1 88.44 124 GLU A N 1
ATOM 960 C CA . GLU A 1 124 ? 0.76 -16.609 -26.688 1 88.44 124 GLU A CA 1
ATOM 961 C C . GLU A 1 124 ? -0.673 -16.344 -27.141 1 88.44 124 GLU A C 1
ATOM 963 O O . GLU A 1 124 ? -0.94 -16.234 -28.344 1 88.44 124 GLU A O 1
ATOM 968 N N . LYS A 1 125 ? -1.488 -16.297 -26.25 1 84.31 125 LYS A N 1
ATOM 969 C CA . LYS A 1 125 ? -2.898 -16.109 -26.578 1 84.31 125 LYS A CA 1
ATOM 970 C C . LYS A 1 125 ? -3.229 -14.617 -26.719 1 84.31 125 LYS A C 1
ATOM 972 O O . LYS A 1 125 ? -4.355 -14.258 -27.062 1 84.31 125 LYS A O 1
ATOM 977 N N . GLY A 1 126 ? -2.199 -13.812 -26.5 1 70.31 126 GLY A N 1
ATOM 978 C CA . GLY A 1 126 ? -2.414 -12.375 -26.578 1 70.31 126 GLY A CA 1
ATOM 979 C C . GLY A 1 126 ? -3.352 -11.859 -25.5 1 70.31 126 GLY A C 1
ATOM 980 O O . GLY A 1 126 ? -4.031 -10.844 -25.688 1 70.31 126 GLY A O 1
ATOM 981 N N . ARG A 1 127 ? -3.289 -12.773 -24.578 1 60.41 127 ARG A N 1
ATOM 982 C CA . ARG A 1 127 ? -4.34 -12.453 -23.625 1 60.41 127 ARG A CA 1
ATOM 983 C C . ARG A 1 127 ? -3.762 -11.797 -22.375 1 60.41 127 ARG A C 1
ATOM 985 O O . ARG A 1 127 ? -4.332 -10.844 -21.844 1 60.41 127 ARG A O 1
ATOM 992 N N . GLU A 1 128 ? -2.494 -11.188 -21.641 1 52.94 128 GLU A N 1
ATOM 993 C CA . GLU A 1 128 ? -2.219 -11.195 -20.203 1 52.94 128 GLU A CA 1
ATOM 994 C C . GLU A 1 128 ? -2.568 -9.844 -19.578 1 52.94 128 GLU A C 1
ATOM 996 O O . GLU A 1 128 ? -1.729 -8.945 -19.516 1 52.94 128 GLU A O 1
ATOM 1001 N N . VAL A 1 129 ? -3.441 -9.625 -18.922 1 72.25 129 VAL A N 1
ATOM 1002 C CA . VAL A 1 129 ? -4.16 -8.359 -18.875 1 72.25 129 VAL A CA 1
ATOM 1003 C C . VAL A 1 129 ? -4.441 -7.984 -17.406 1 72.25 129 VAL A C 1
ATOM 1005 O O . VAL A 1 129 ? -5.203 -7.055 -17.141 1 72.25 129 VAL A O 1
ATOM 1008 N N . PHE A 1 130 ? -3.549 -8.258 -16.719 1 94.69 130 PHE A N 1
ATOM 1009 C CA . PHE A 1 130 ? -3.594 -8.109 -15.266 1 94.69 130 PHE A CA 1
ATOM 1010 C C . PHE A 1 130 ? -3.393 -6.656 -14.859 1 94.69 130 PHE A C 1
ATOM 1012 O O . PHE A 1 130 ? -2.562 -5.953 -15.438 1 94.69 130 PHE A O 1
ATOM 1019 N N . ASP A 1 131 ? -4.039 -6.297 -13.812 1 95.19 131 ASP A N 1
ATOM 1020 C CA . ASP A 1 131 ? -3.791 -5.023 -13.141 1 95.19 131 ASP A CA 1
ATOM 1021 C C . ASP A 1 131 ? -2.658 -5.148 -12.125 1 95.19 131 ASP A C 1
ATOM 1023 O O . ASP A 1 131 ? -1.946 -4.18 -11.859 1 95.19 131 ASP A O 1
ATOM 1027 N N . MET A 1 132 ? -2.533 -6.363 -11.547 1 97 132 MET A N 1
ATOM 1028 C CA . MET A 1 132 ? -1.504 -6.613 -10.539 1 97 132 MET A CA 1
ATOM 1029 C C . MET A 1 132 ? -1.036 -8.062 -10.594 1 97 132 MET A C 1
ATOM 1031 O O . MET A 1 132 ? -1.839 -8.969 -10.812 1 97 132 MET A O 1
ATOM 1035 N N . ALA A 1 133 ? 0.243 -8.211 -10.414 1 98 133 ALA A N 1
ATOM 1036 C CA . ALA A 1 133 ? 0.844 -9.531 -10.258 1 98 133 ALA A CA 1
ATOM 1037 C C . ALA A 1 133 ? 1.703 -9.594 -9 1 98 133 ALA A C 1
ATOM 1039 O O . ALA A 1 133 ? 2.553 -8.734 -8.773 1 98 133 ALA A O 1
ATOM 1040 N N . PHE A 1 134 ? 1.411 -10.531 -8.156 1 98.69 134 PHE A N 1
ATOM 1041 C CA . PHE A 1 134 ? 2.312 -10.867 -7.062 1 98.69 134 PHE A CA 1
ATOM 1042 C C . PHE A 1 134 ? 3.096 -12.141 -7.375 1 98.69 134 PHE A C 1
ATOM 1044 O O . PHE A 1 134 ? 2.508 -13.172 -7.711 1 98.69 134 PHE A O 1
ATOM 1051 N N . VAL A 1 135 ? 4.406 -12.055 -7.285 1 98.5 135 VAL A N 1
ATOM 1052 C CA . VAL A 1 135 ? 5.273 -13.156 -7.691 1 98.5 135 VAL A CA 1
ATOM 1053 C C . VAL A 1 135 ? 6.09 -13.641 -6.496 1 98.5 135 VAL A C 1
ATOM 1055 O O . VAL A 1 135 ? 6.891 -12.883 -5.938 1 98.5 135 VAL A O 1
ATOM 1058 N N . ASP A 1 136 ? 5.934 -14.781 -6.039 1 97.19 136 ASP A N 1
ATOM 1059 C CA . ASP A 1 136 ? 6.699 -15.438 -4.984 1 97.19 136 ASP A CA 1
ATOM 1060 C C . ASP A 1 136 ? 7.059 -16.875 -5.383 1 97.19 136 ASP A C 1
ATOM 1062 O O . ASP A 1 136 ? 6.613 -17.828 -4.742 1 97.19 136 ASP A O 1
ATOM 1066 N N . ILE A 1 137 ? 7.875 -17.031 -6.406 1 96.62 137 ILE A N 1
ATOM 1067 C CA . ILE A 1 137 ? 8.352 -18.297 -6.934 1 96.62 137 ILE A CA 1
ATOM 1068 C C . ILE A 1 137 ? 9.852 -18.438 -6.699 1 96.62 137 ILE A C 1
ATOM 1070 O O . ILE A 1 137 ? 10.422 -17.719 -5.875 1 96.62 137 ILE A O 1
ATOM 1074 N N . GLU A 1 138 ? 10.469 -19.438 -7.305 1 95.19 138 GLU A N 1
ATOM 1075 C CA . GLU A 1 138 ? 11.922 -19.531 -7.203 1 95.19 138 GLU A CA 1
ATOM 1076 C C . GLU A 1 138 ? 12.602 -18.25 -7.664 1 95.19 138 GLU A C 1
ATOM 1078 O O . GLU A 1 138 ? 12.344 -17.766 -8.773 1 95.19 138 GLU A O 1
ATOM 1083 N N . LYS A 1 139 ? 13.523 -17.734 -6.785 1 95.44 139 LYS A N 1
ATOM 1084 C CA . LYS A 1 139 ? 14.102 -16.422 -7.02 1 95.44 139 LYS A CA 1
ATOM 1085 C C . LYS A 1 139 ? 14.883 -16.375 -8.328 1 95.44 139 LYS A C 1
ATOM 1087 O O . LYS A 1 139 ? 14.953 -15.344 -8.992 1 95.44 139 LYS A O 1
ATOM 1092 N N . GLY A 1 140 ? 15.445 -17.5 -8.641 1 95.88 140 GLY A N 1
ATOM 1093 C CA . GLY A 1 140 ? 16.172 -17.594 -9.898 1 95.88 140 GLY A CA 1
ATOM 1094 C C . GLY A 1 140 ? 15.297 -17.328 -11.109 1 95.88 140 GLY A C 1
ATOM 1095 O O . GLY A 1 140 ? 15.797 -17.016 -12.188 1 95.88 140 GLY A O 1
ATOM 1096 N N . ASP A 1 141 ? 13.961 -17.422 -11.008 1 97.25 141 ASP A N 1
ATOM 1097 C CA . ASP A 1 141 ? 13.008 -17.312 -12.117 1 97.25 141 ASP A CA 1
ATOM 1098 C C . ASP A 1 141 ? 12.453 -15.891 -12.219 1 97.25 141 ASP A C 1
ATOM 1100 O O . ASP A 1 141 ? 11.688 -15.586 -13.141 1 97.25 141 ASP A O 1
ATOM 1104 N N . TYR A 1 142 ? 12.797 -14.938 -11.383 1 97.88 142 TYR A N 1
ATOM 1105 C CA . TYR A 1 142 ? 12.234 -13.594 -11.32 1 97.88 142 TYR A CA 1
ATOM 1106 C C . TYR A 1 142 ? 12.523 -12.812 -12.602 1 97.88 142 TYR A C 1
ATOM 1108 O O . TYR A 1 142 ? 11.656 -12.102 -13.109 1 97.88 142 TYR A O 1
ATOM 1116 N N . PRO A 1 143 ? 13.781 -12.977 -13.172 1 98.19 143 PRO A N 1
ATOM 1117 C CA . PRO A 1 143 ? 14.016 -12.266 -14.43 1 98.19 143 PRO A CA 1
ATOM 1118 C C . PRO A 1 143 ? 13.031 -12.672 -15.531 1 98.19 143 PRO A C 1
ATOM 1120 O O . PRO A 1 143 ? 12.477 -11.812 -16.219 1 98.19 143 PRO A O 1
ATOM 1123 N N . GLU A 1 144 ? 12.828 -13.945 -15.625 1 98.12 144 GLU A N 1
ATOM 1124 C CA . GLU A 1 144 ? 11.898 -14.422 -16.641 1 98.12 144 GLU A CA 1
ATOM 1125 C C . GLU A 1 144 ? 10.469 -13.984 -16.328 1 98.12 144 GLU A C 1
ATOM 1127 O O . GLU A 1 144 ? 9.719 -13.594 -17.234 1 98.12 144 GLU A O 1
ATOM 1132 N N . ALA A 1 145 ? 10.078 -14.078 -15.102 1 98.06 145 ALA A N 1
ATOM 1133 C CA . ALA A 1 145 ? 8.75 -13.617 -14.695 1 98.06 145 ALA A CA 1
ATOM 1134 C C . ALA A 1 145 ? 8.539 -12.156 -15.062 1 98.06 145 ALA A C 1
ATOM 1136 O O . ALA A 1 145 ? 7.5 -11.789 -15.609 1 98.06 145 ALA A O 1
ATOM 1137 N N . LEU A 1 146 ? 9.516 -11.32 -14.766 1 97.88 146 LEU A N 1
ATOM 1138 C CA . LEU A 1 146 ? 9.438 -9.898 -15.07 1 97.88 146 LEU A CA 1
ATOM 1139 C C . LEU A 1 146 ? 9.281 -9.672 -16.562 1 97.88 146 LEU A C 1
ATOM 1141 O O . LEU A 1 146 ? 8.484 -8.828 -17 1 97.88 146 LEU A O 1
ATOM 1145 N N . GLU A 1 147 ? 10.023 -10.406 -17.297 1 96.81 147 GLU A N 1
ATOM 1146 C CA . GLU A 1 147 ? 9.938 -10.297 -18.75 1 96.81 147 GLU A CA 1
ATOM 1147 C C . GLU A 1 147 ? 8.539 -10.617 -19.25 1 96.81 147 GLU A C 1
ATOM 1149 O O . GLU A 1 147 ? 7.984 -9.898 -20.094 1 96.81 147 GLU A O 1
ATOM 1154 N N . ARG A 1 148 ? 7.969 -11.664 -18.812 1 95.94 148 ARG A N 1
ATOM 1155 C CA . ARG A 1 148 ? 6.625 -12.062 -19.219 1 95.94 148 ARG A CA 1
ATOM 1156 C C . ARG A 1 148 ? 5.59 -11.031 -18.766 1 95.94 148 ARG A C 1
ATOM 1158 O O . ARG A 1 148 ? 4.672 -10.711 -19.531 1 95.94 148 ARG A O 1
ATOM 1165 N N . LEU A 1 149 ? 5.758 -10.508 -17.578 1 95.69 149 LEU A N 1
ATOM 1166 C CA . LEU A 1 149 ? 4.797 -9.57 -17.016 1 95.69 149 LEU A CA 1
ATOM 1167 C C . LEU A 1 149 ? 4.82 -8.25 -17.766 1 95.69 149 LEU A C 1
ATOM 1169 O O . LEU A 1 149 ? 3.84 -7.496 -17.75 1 95.69 149 LEU A O 1
ATOM 1173 N N . GLU A 1 150 ? 5.906 -7.934 -18.422 1 94.12 150 GLU A N 1
ATOM 1174 C CA . GLU A 1 150 ? 5.973 -6.723 -19.234 1 94.12 150 GLU A CA 1
ATOM 1175 C C . GLU A 1 150 ? 4.875 -6.711 -20.297 1 94.12 150 GLU A C 1
ATOM 1177 O O . GLU A 1 150 ? 4.34 -5.648 -20.625 1 94.12 150 GLU A O 1
ATOM 1182 N N . ASN A 1 151 ? 4.527 -7.898 -20.703 1 92.88 151 ASN A N 1
ATOM 1183 C CA . ASN A 1 151 ? 3.504 -8 -21.75 1 92.88 151 ASN A CA 1
ATOM 1184 C C . ASN A 1 151 ? 2.133 -8.305 -21.156 1 92.88 151 ASN A C 1
ATOM 1186 O O . ASN A 1 151 ? 1.108 -8.094 -21.797 1 92.88 151 ASN A O 1
ATOM 1190 N N . LEU A 1 152 ? 2.121 -8.766 -20.016 1 95.12 152 LEU A N 1
ATOM 1191 C CA . LEU A 1 152 ? 0.878 -9.281 -19.453 1 95.12 152 LEU A CA 1
ATOM 1192 C C . LEU A 1 152 ? 0.234 -8.258 -18.531 1 95.12 152 LEU A C 1
ATOM 1194 O O . LEU A 1 152 ? -0.968 -8.32 -18.266 1 95.12 152 LEU A O 1
ATOM 1198 N N . LEU A 1 153 ? 1.056 -7.355 -17.953 1 94.19 153 LEU A N 1
ATOM 1199 C CA . LEU A 1 153 ? 0.542 -6.332 -17.062 1 94.19 153 LEU A CA 1
ATOM 1200 C C . LEU A 1 153 ? 0.103 -5.094 -17.844 1 94.19 153 LEU A C 1
ATOM 1202 O O . LEU A 1 153 ? 0.763 -4.695 -18.797 1 94.19 153 LEU A O 1
ATOM 1206 N N . THR A 1 154 ? -1.005 -4.512 -17.422 1 91.75 154 THR A N 1
ATOM 1207 C CA . THR A 1 154 ? -1.481 -3.268 -18.016 1 91.75 154 THR A CA 1
ATOM 1208 C C . THR A 1 154 ? -0.538 -2.115 -17.688 1 91.75 154 THR A C 1
ATOM 1210 O O . THR A 1 154 ? 0.204 -2.174 -16.703 1 91.75 154 THR A O 1
ATOM 1213 N N . ALA A 1 155 ? -0.593 -1.039 -18.562 1 90.5 155 ALA A N 1
ATOM 1214 C CA . ALA A 1 155 ? 0.097 0.191 -18.172 1 90.5 155 ALA A CA 1
ATOM 1215 C C . ALA A 1 155 ? -0.462 0.755 -16.875 1 90.5 155 ALA A C 1
ATOM 1217 O O . ALA A 1 155 ? -1.68 0.85 -16.703 1 90.5 155 ALA A O 1
ATOM 1218 N N . GLY A 1 156 ? 0.404 1.036 -15.922 1 88.56 156 GLY A N 1
ATOM 1219 C CA . GLY A 1 156 ? -0.031 1.504 -14.617 1 88.56 156 GLY A CA 1
ATOM 1220 C C . GLY A 1 156 ? -0.216 0.382 -13.609 1 88.56 156 GLY A C 1
ATOM 1221 O O . GLY A 1 156 ? -0.392 0.634 -12.414 1 88.56 156 GLY A O 1
ATOM 1222 N N . GLY A 1 157 ? -0.161 -0.85 -14.172 1 92.94 157 GLY A N 1
ATOM 1223 C CA . GLY A 1 157 ? -0.267 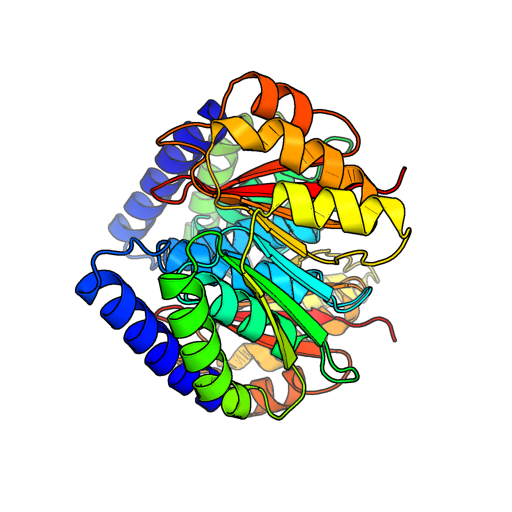-2 -13.289 1 92.94 157 GLY A CA 1
ATOM 1224 C C . GLY A 1 157 ? 0.955 -2.193 -12.406 1 92.94 157 GLY A C 1
ATOM 1225 O O . GLY A 1 157 ? 1.965 -1.51 -12.586 1 92.94 157 GLY A O 1
ATOM 1226 N N . VAL A 1 158 ? 0.867 -3.115 -11.445 1 95.56 158 VAL A N 1
ATOM 1227 C CA . VAL A 1 158 ? 1.941 -3.273 -10.469 1 95.56 158 VAL A CA 1
ATOM 1228 C C . VAL A 1 158 ? 2.354 -4.742 -10.391 1 95.56 158 VAL A C 1
ATOM 1230 O O . VAL A 1 158 ? 1.502 -5.633 -10.391 1 95.56 158 VAL A O 1
ATOM 1233 N N . ALA A 1 159 ? 3.621 -4.945 -10.438 1 97.62 159 ALA A N 1
ATOM 1234 C CA . ALA A 1 159 ? 4.199 -6.246 -10.102 1 97.62 159 ALA A CA 1
ATOM 1235 C C . ALA A 1 159 ? 4.875 -6.207 -8.734 1 97.62 159 ALA A C 1
ATOM 1237 O O . ALA A 1 159 ? 5.695 -5.324 -8.461 1 97.62 159 ALA A O 1
ATOM 1238 N N . ALA A 1 160 ? 4.484 -7.082 -7.848 1 98.38 160 ALA A N 1
ATOM 1239 C CA . ALA A 1 160 ? 5.105 -7.227 -6.535 1 98.38 160 ALA A CA 1
ATOM 1240 C C . ALA A 1 160 ? 5.938 -8.508 -6.461 1 98.38 160 ALA A C 1
ATOM 1242 O O . ALA A 1 160 ? 5.473 -9.578 -6.852 1 98.38 160 ALA A O 1
ATOM 1243 N N . PHE A 1 161 ? 7.148 -8.414 -6.051 1 98.12 161 PHE A N 1
ATOM 1244 C CA . PHE A 1 161 ? 8.047 -9.547 -5.902 1 98.12 161 PHE A CA 1
ATOM 1245 C C . PHE A 1 161 ? 8.461 -9.719 -4.445 1 98.12 161 PHE A C 1
ATOM 1247 O O . PHE A 1 161 ? 8.984 -8.797 -3.826 1 98.12 161 PHE A O 1
ATOM 1254 N N . TYR A 1 162 ? 8.234 -10.922 -3.99 1 95.62 162 TYR A N 1
ATOM 1255 C CA . TYR A 1 162 ? 8.516 -11.195 -2.584 1 95.62 162 TYR A CA 1
ATOM 1256 C C . TYR A 1 162 ? 9.992 -11.5 -2.367 1 95.62 162 TYR A C 1
ATOM 1258 O O . TYR A 1 162 ? 10.641 -12.094 -3.232 1 95.62 162 TYR A O 1
ATOM 1266 N N . ASN A 1 163 ? 10.586 -11.156 -1.261 1 88.38 163 ASN A N 1
ATOM 1267 C CA . ASN A 1 163 ? 11.945 -11.43 -0.804 1 88.38 163 ASN A CA 1
ATOM 1268 C C . ASN A 1 163 ? 12.984 -10.672 -1.622 1 88.38 163 ASN A C 1
ATOM 1270 O O . ASN A 1 163 ? 13.844 -11.273 -2.268 1 88.38 163 ASN A O 1
ATOM 1274 N N . ALA A 1 164 ? 12.992 -9.391 -1.416 1 88.12 164 ALA A N 1
ATOM 1275 C CA . ALA A 1 164 ? 14.016 -8.586 -2.07 1 88.12 164 ALA A CA 1
ATOM 1276 C C . ALA A 1 164 ? 15.336 -8.664 -1.308 1 88.12 164 ALA A C 1
ATOM 1278 O O . ALA A 1 164 ? 16.406 -8.461 -1.887 1 88.12 164 ALA A O 1
ATOM 1279 N N . PHE A 1 165 ? 15.234 -8.898 0.009 1 86.5 165 PHE A N 1
ATOM 1280 C CA . PHE A 1 165 ? 16.438 -8.867 0.84 1 86.5 165 PHE A CA 1
ATOM 1281 C C . PHE A 1 165 ? 17.016 -10.266 1.011 1 86.5 165 PHE A C 1
ATOM 1283 O O . PHE A 1 165 ? 18.203 -10.477 0.804 1 86.5 165 PHE A O 1
ATOM 1290 N N . GLN A 1 166 ? 16.156 -11.188 1.398 1 83.25 166 GLN A N 1
ATOM 1291 C CA . GLN A 1 166 ? 16.672 -12.484 1.807 1 83.25 166 GLN A CA 1
ATOM 1292 C C . GLN A 1 166 ? 15.633 -13.586 1.602 1 83.25 166 GLN A C 1
ATOM 1294 O O . GLN A 1 166 ? 14.586 -13.586 2.254 1 83.25 166 GLN A O 1
ATOM 1299 N N . PRO A 1 167 ? 16.062 -14.617 0.878 1 83.69 167 PRO A N 1
ATOM 1300 C CA . PRO A 1 167 ? 17.156 -14.617 -0.091 1 83.69 167 PRO A CA 1
ATOM 1301 C C . PRO A 1 167 ? 16.938 -13.617 -1.229 1 83.69 167 PRO A C 1
ATOM 1303 O O . PRO A 1 167 ? 15.812 -13.492 -1.732 1 83.69 167 PRO A O 1
ATOM 1306 N N . PRO A 1 168 ? 17.953 -12.977 -1.669 1 86.69 168 PRO A N 1
ATOM 1307 C CA . PRO A 1 168 ? 17.781 -11.977 -2.721 1 86.69 168 PRO A CA 1
ATOM 1308 C C . PRO A 1 168 ? 17.672 -12.594 -4.113 1 86.69 168 PRO A C 1
ATOM 1310 O O . PRO A 1 168 ? 18.25 -13.641 -4.379 1 86.69 168 PRO A O 1
ATOM 1313 N N . PRO A 1 169 ? 16.859 -11.969 -4.965 1 93.75 169 PRO A N 1
ATOM 1314 C CA . PRO A 1 169 ? 16.859 -12.359 -6.375 1 93.75 169 PRO A CA 1
ATOM 1315 C C . PRO A 1 169 ? 18.219 -12.172 -7.043 1 93.75 169 PRO A C 1
ATOM 1317 O O . PRO A 1 169 ? 19.125 -11.586 -6.441 1 93.75 169 PRO A O 1
ATOM 1320 N N . PRO A 1 170 ? 18.406 -12.766 -8.242 1 95.25 170 PRO A N 1
ATOM 1321 C CA . PRO A 1 170 ? 19.656 -12.547 -8.977 1 95.25 170 PRO A CA 1
ATOM 1322 C C . PRO A 1 170 ? 19.859 -11.078 -9.352 1 95.25 170 PRO A C 1
ATOM 1324 O O . PRO A 1 170 ? 18.891 -10.352 -9.586 1 95.25 170 PRO A O 1
ATOM 1327 N N . PRO A 1 171 ? 21.094 -10.664 -9.43 1 95.31 171 PRO A N 1
ATOM 1328 C CA . PRO A 1 171 ? 21.406 -9.289 -9.805 1 95.31 171 PRO A CA 1
ATOM 1329 C C . PRO A 1 171 ? 20.734 -8.867 -11.117 1 95.31 171 PRO A C 1
ATOM 1331 O O . PRO A 1 171 ? 20.328 -7.715 -11.266 1 95.31 171 PRO A O 1
ATOM 1334 N N . LEU A 1 172 ? 20.688 -9.781 -12.008 1 97.12 172 LEU A N 1
ATOM 1335 C CA . LEU A 1 172 ? 20.062 -9.508 -13.297 1 97.12 172 LEU A CA 1
ATOM 1336 C C . LEU A 1 172 ? 18.641 -8.977 -13.109 1 97.12 172 LEU A C 1
ATOM 1338 O O . LEU A 1 172 ? 18.203 -8.086 -13.844 1 97.12 172 LEU A O 1
ATOM 1342 N N . PHE A 1 173 ? 17.922 -9.531 -12.203 1 97.62 173 PHE A N 1
ATOM 1343 C CA . PHE A 1 173 ? 16.562 -9.102 -11.914 1 97.62 173 PHE A CA 1
ATOM 1344 C C . PHE A 1 173 ? 16.531 -7.633 -11.523 1 97.62 173 PHE A C 1
ATOM 1346 O O . PHE A 1 173 ? 15.711 -6.863 -12.039 1 97.62 173 PHE A O 1
ATOM 1353 N N . PHE A 1 174 ? 17.406 -7.242 -10.617 1 96.81 174 PHE A N 1
ATOM 1354 C CA . PHE A 1 174 ? 17.453 -5.863 -10.148 1 96.81 174 PHE A CA 1
ATOM 1355 C C . PHE A 1 174 ? 17.828 -4.918 -11.289 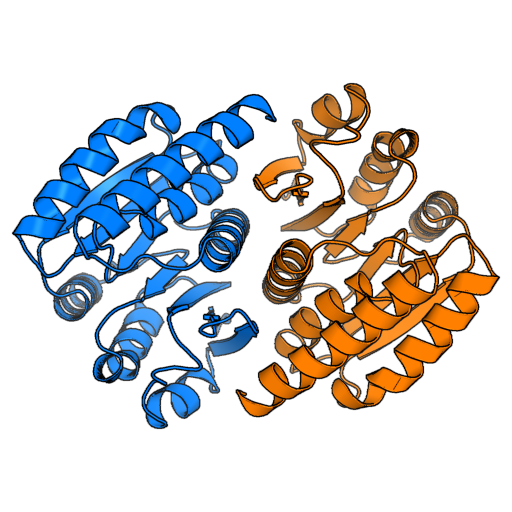1 96.81 174 PHE A C 1
ATOM 1357 O O . PHE A 1 174 ? 17.297 -3.807 -11.375 1 96.81 174 PHE A O 1
ATOM 1364 N N . ASP A 1 175 ? 18.719 -5.383 -12.164 1 97.12 175 ASP A N 1
ATOM 1365 C CA . ASP A 1 175 ? 19.078 -4.586 -13.336 1 97.12 175 ASP A CA 1
ATOM 1366 C C . ASP A 1 175 ? 17.875 -4.367 -14.242 1 97.12 175 ASP A C 1
ATOM 1368 O O . ASP A 1 175 ? 17.625 -3.254 -14.711 1 97.12 175 ASP A O 1
ATOM 1372 N N . MET A 1 176 ? 17.141 -5.379 -14.5 1 97.69 176 MET A N 1
ATOM 1373 C CA . MET A 1 176 ? 16 -5.352 -15.414 1 97.69 176 MET A CA 1
ATOM 1374 C C . MET A 1 176 ? 14.883 -4.461 -14.875 1 97.69 176 MET A C 1
ATOM 1376 O O . MET A 1 176 ? 14.312 -3.654 -15.617 1 97.69 176 MET A O 1
ATOM 1380 N N . VAL A 1 177 ? 14.602 -4.602 -13.594 1 97.38 177 VAL A N 1
ATOM 1381 C CA . VAL A 1 177 ? 13.453 -3.914 -13.016 1 97.38 177 VAL A CA 1
ATOM 1382 C C . VAL A 1 177 ? 13.781 -2.439 -12.805 1 97.38 177 VAL A C 1
ATOM 1384 O O . VAL A 1 177 ? 12.891 -1.623 -12.562 1 97.38 177 VAL A O 1
ATOM 1387 N N . SER A 1 178 ? 15.062 -2.078 -12.938 1 95.81 178 SER A N 1
ATOM 1388 C CA . SER A 1 178 ? 15.5 -0.695 -12.773 1 95.81 178 SER A CA 1
ATOM 1389 C C . SER A 1 178 ? 15.438 0.064 -14.102 1 95.81 178 SER A C 1
ATOM 1391 O O . SER A 1 178 ? 15.781 1.246 -14.156 1 95.81 178 SER A O 1
ATOM 1393 N N . LYS A 1 179 ? 14.969 -0.626 -15.133 1 95.5 179 LYS A N 1
ATOM 1394 C CA . LYS A 1 179 ? 14.891 -0.009 -16.453 1 95.5 179 LYS A CA 1
ATOM 1395 C C . LYS A 1 179 ? 13.445 0.117 -16.922 1 95.5 179 LYS A C 1
ATOM 1397 O O . LYS A 1 179 ? 12.57 -0.623 -16.453 1 95.5 179 LYS A O 1
ATOM 1402 N N . ARG A 1 180 ? 13.266 1.066 -17.938 1 93.56 180 ARG A N 1
ATOM 1403 C CA . ARG A 1 180 ? 11.961 1.172 -18.594 1 93.56 180 ARG A CA 1
ATOM 1404 C C . ARG A 1 180 ? 11.531 -0.17 -19.172 1 93.56 180 ARG A C 1
ATOM 1406 O O . ARG A 1 180 ? 12.359 -0.939 -19.656 1 93.56 180 ARG A O 1
ATOM 1413 N N . PRO A 1 181 ? 10.281 -0.486 -18.953 1 95.62 181 PRO A N 1
ATOM 1414 C CA . PRO A 1 181 ? 9.195 0.411 -18.578 1 95.62 181 PRO A CA 1
ATOM 1415 C C . PRO A 1 181 ? 8.867 0.339 -17.078 1 95.62 181 PRO A C 1
ATOM 1417 O O . PRO A 1 181 ? 7.785 0.745 -16.656 1 95.62 181 PRO A O 1
ATOM 1420 N N . TRP A 1 182 ? 9.773 -0.101 -16.281 1 96 182 TRP A N 1
ATOM 1421 C CA . TRP A 1 182 ? 9.492 -0.328 -14.875 1 96 182 TRP A CA 1
ATOM 1422 C C . TRP A 1 182 ? 10 0.832 -14.023 1 96 182 TRP A C 1
ATOM 1424 O O . TRP A 1 182 ? 11.07 1.375 -14.281 1 96 182 TRP A O 1
ATOM 1434 N N . LYS A 1 183 ? 9.242 1.188 -13.016 1 94.75 183 LYS A N 1
ATOM 1435 C CA . LYS A 1 183 ? 9.68 1.992 -11.883 1 94.75 183 LYS A CA 1
ATOM 1436 C C . LYS A 1 183 ? 9.57 1.203 -10.578 1 94.75 183 LYS A C 1
ATOM 1438 O O . LYS A 1 183 ? 8.461 0.924 -10.109 1 94.75 183 LYS A O 1
ATOM 1443 N N . PRO A 1 184 ? 10.68 0.854 -10 1 96.81 184 PRO A N 1
ATOM 1444 C CA . PRO A 1 184 ? 10.641 -0.026 -8.828 1 96.81 184 PRO A CA 1
ATOM 1445 C C . PRO A 1 184 ? 10.797 0.734 -7.516 1 96.81 184 PRO A C 1
ATOM 1447 O O . PRO A 1 184 ? 11.297 1.863 -7.504 1 96.81 184 PRO A O 1
ATOM 1450 N N . VAL A 1 185 ? 10.383 0.138 -6.43 1 96.88 185 VAL A N 1
ATOM 1451 C CA . VAL A 1 185 ? 10.711 0.509 -5.059 1 96.88 185 VAL A CA 1
ATOM 1452 C C . VAL A 1 185 ? 10.828 -0.747 -4.195 1 96.88 185 VAL A C 1
ATOM 1454 O O . VAL A 1 185 ? 10.078 -1.707 -4.383 1 96.88 185 VAL A O 1
ATOM 1457 N N . VAL A 1 186 ? 11.789 -0.798 -3.363 1 97.62 186 VAL A N 1
ATOM 1458 C CA . VAL A 1 186 ? 11.875 -1.844 -2.35 1 97.62 186 VAL A CA 1
ATOM 1459 C C . VAL A 1 186 ? 11.383 -1.301 -1.007 1 97.62 186 VAL A C 1
ATOM 1461 O O . VAL A 1 186 ? 12.023 -0.426 -0.416 1 97.62 186 VAL A O 1
ATOM 1464 N N . LEU A 1 187 ? 10.266 -1.776 -0.551 1 97.81 187 LEU A N 1
ATOM 1465 C CA . LEU A 1 187 ? 9.766 -1.42 0.774 1 97.81 187 LEU A CA 1
ATOM 1466 C C . LEU A 1 187 ? 10.484 -2.221 1.855 1 97.81 187 LEU A C 1
ATOM 1468 O O . LEU A 1 187 ? 10.648 -3.438 1.729 1 97.81 187 LEU A O 1
ATOM 1472 N N . PRO A 1 188 ? 10.898 -1.578 2.879 1 96.81 188 PRO A N 1
ATOM 1473 C CA . PRO A 1 188 ? 11.742 -2.227 3.881 1 96.81 188 PRO A CA 1
ATOM 1474 C C . PRO A 1 188 ? 10.938 -3.047 4.891 1 96.81 188 PRO A C 1
ATOM 1476 O O . PRO A 1 188 ? 11.078 -2.85 6.102 1 96.81 188 PRO A O 1
ATOM 1479 N N . THR A 1 189 ? 10.102 -3.988 4.426 1 96.19 189 THR A N 1
ATOM 1480 C CA . THR A 1 189 ? 9.57 -5.051 5.27 1 96.19 189 THR A CA 1
ATOM 1481 C C . THR A 1 189 ? 10.688 -5.996 5.719 1 96.19 189 THR A C 1
ATOM 1483 O O . THR A 1 189 ? 11.812 -5.902 5.238 1 96.19 189 THR A O 1
ATOM 1486 N N . PRO A 1 190 ? 10.422 -6.875 6.684 1 92.62 190 PRO A N 1
ATOM 1487 C CA . PRO A 1 190 ? 11.492 -7.75 7.164 1 92.62 190 PRO A CA 1
ATOM 1488 C C . PRO A 1 190 ? 12.188 -8.508 6.035 1 92.62 190 PRO A C 1
ATOM 1490 O O . PRO A 1 190 ? 13.422 -8.586 6.008 1 92.62 190 PRO A O 1
ATOM 1493 N N . ALA A 1 191 ? 11.492 -9.047 5.066 1 92.38 191 ALA A N 1
ATOM 1494 C CA . ALA A 1 191 ? 12.078 -9.812 3.973 1 92.38 191 ALA A CA 1
ATOM 1495 C C . ALA A 1 191 ? 12.352 -8.922 2.764 1 92.38 191 ALA A C 1
ATOM 1497 O O . ALA A 1 191 ? 13.047 -9.328 1.832 1 92.38 191 ALA A O 1
ATOM 1498 N N . GLY A 1 192 ? 11.898 -7.727 2.752 1 95.19 192 GLY A N 1
ATOM 1499 C CA . GLY A 1 192 ? 11.969 -6.848 1.594 1 95.19 192 GLY A CA 1
ATOM 1500 C C . GLY A 1 192 ? 10.906 -7.152 0.552 1 95.19 192 GLY A C 1
ATOM 1501 O O . GLY A 1 192 ? 10.844 -8.273 0.037 1 95.19 192 GLY A O 1
ATOM 1502 N N . LEU A 1 193 ? 10.07 -6.219 0.284 1 97.38 193 LEU A N 1
ATOM 1503 C CA . LEU A 1 193 ? 9.062 -6.367 -0.761 1 97.38 193 LEU A CA 1
ATOM 1504 C C . LEU A 1 193 ? 9.312 -5.387 -1.901 1 97.38 193 LEU A C 1
ATOM 1506 O O . LEU A 1 193 ? 9.305 -4.172 -1.693 1 97.38 193 LEU A O 1
ATOM 1510 N N . LEU A 1 194 ? 9.555 -5.918 -3.102 1 97.94 194 LEU A N 1
ATOM 1511 C CA . LEU A 1 194 ? 9.766 -5.059 -4.262 1 97.94 194 LEU A CA 1
ATOM 1512 C C . LEU A 1 194 ? 8.461 -4.824 -5.008 1 97.94 194 LEU A C 1
ATOM 1514 O O . LEU A 1 194 ? 7.746 -5.777 -5.332 1 97.94 194 LEU A O 1
ATOM 1518 N N . LEU A 1 195 ? 8.094 -3.605 -5.172 1 97.75 195 LEU A N 1
ATOM 1519 C CA . LEU A 1 195 ? 6.996 -3.195 -6.047 1 97.75 195 LEU A CA 1
ATOM 1520 C C . LEU A 1 195 ? 7.531 -2.535 -7.312 1 97.75 195 LEU A C 1
ATOM 1522 O O . LEU A 1 195 ? 8.484 -1.759 -7.254 1 97.75 195 LEU A O 1
ATOM 1526 N N . ALA A 1 196 ? 6.945 -2.859 -8.406 1 97.06 196 ALA A N 1
ATOM 1527 C CA . ALA A 1 196 ? 7.316 -2.248 -9.688 1 97.06 196 ALA A CA 1
ATOM 1528 C C . ALA A 1 196 ? 6.074 -1.825 -10.469 1 97.06 196 ALA A C 1
ATOM 1530 O O . ALA A 1 196 ? 5.207 -2.65 -10.766 1 97.06 196 ALA A O 1
ATOM 1531 N N . VAL A 1 197 ? 5.961 -0.584 -10.789 1 95.12 197 VAL A N 1
ATOM 1532 C CA . VAL A 1 197 ? 4.879 -0.081 -11.625 1 95.12 197 VAL A CA 1
ATOM 1533 C C . VAL A 1 197 ? 5.32 -0.08 -13.086 1 95.12 197 VAL A C 1
ATOM 1535 O O . VAL A 1 197 ? 6.441 0.323 -13.406 1 95.12 197 VAL A O 1
ATOM 1538 N N . LYS A 1 198 ? 4.461 -0.589 -13.914 1 93.94 198 LYS A N 1
ATOM 1539 C CA . LYS A 1 198 ? 4.727 -0.531 -15.352 1 93.94 198 LYS A CA 1
ATOM 1540 C C . LYS A 1 198 ? 4.273 0.803 -15.938 1 93.94 198 LYS A C 1
ATOM 1542 O O . LYS A 1 198 ? 3.082 1.112 -15.945 1 93.94 198 LYS A O 1
ATOM 1547 N N . THR A 1 199 ? 5.16 1.6 -16.391 1 88.88 199 THR A N 1
ATOM 1548 C CA . THR A 1 199 ? 4.844 2.918 -16.938 1 88.88 199 THR A CA 1
ATOM 1549 C C . THR A 1 199 ? 4.336 2.807 -18.359 1 88.88 199 THR A C 1
ATOM 1551 O O . THR A 1 199 ? 4.602 1.816 -19.047 1 88.88 199 THR A O 1
ATOM 1554 N N . ALA A 1 200 ? 3.451 3.799 -18.75 1 77.75 200 ALA A N 1
ATOM 1555 C CA . ALA A 1 200 ? 2.941 3.838 -20.125 1 77.75 200 ALA A CA 1
ATOM 1556 C C . ALA A 1 200 ? 4.055 4.152 -21.109 1 77.75 200 ALA A C 1
ATOM 1558 O O . ALA A 1 200 ? 4.969 4.922 -20.812 1 77.75 200 ALA A O 1
ATOM 1559 N N . GLY A 1 201 ? 4.297 3.275 -22.016 1 59.41 201 GLY A N 1
ATOM 1560 C CA . GLY A 1 201 ? 5.242 3.543 -23.094 1 59.41 201 GLY A CA 1
ATOM 1561 C C . GLY A 1 201 ? 5.031 4.895 -23.75 1 59.41 201 GLY A C 1
ATOM 1562 O O . GLY A 1 201 ? 3.949 5.477 -23.641 1 59.41 201 GLY A O 1
ATOM 1563 N N . MET B 1 1 ? 19.328 0.161 -5.117 1 87.44 1 MET B N 1
ATOM 1564 C CA . MET B 1 1 ? 17.938 -0.063 -4.715 1 87.44 1 MET B CA 1
ATOM 1565 C C . MET B 1 1 ? 17.875 -0.63 -3.301 1 87.44 1 MET B C 1
ATOM 1567 O O . MET B 1 1 ? 17.266 -0.028 -2.414 1 87.44 1 MET B O 1
ATOM 1571 N N . LEU B 1 2 ? 18.656 -1.621 -3.012 1 90.31 2 LEU B N 1
ATOM 1572 C CA . LEU B 1 2 ? 18.594 -2.266 -1.704 1 90.31 2 LEU B CA 1
ATOM 1573 C C . LEU B 1 2 ? 19.25 -1.396 -0.634 1 90.31 2 LEU B C 1
ATOM 1575 O O . LEU B 1 2 ? 18.781 -1.361 0.51 1 90.31 2 LEU B O 1
ATOM 1579 N N . ASP B 1 3 ? 20.297 -0.742 -1.003 1 91.31 3 ASP B N 1
ATOM 1580 C CA . ASP B 1 3 ? 21.031 0.1 -0.06 1 91.31 3 ASP B CA 1
ATOM 1581 C C . ASP B 1 3 ? 20.141 1.239 0.453 1 91.31 3 ASP B C 1
ATOM 1583 O O . ASP B 1 3 ? 20.125 1.524 1.652 1 91.31 3 ASP B O 1
ATOM 1587 N N . ILE B 1 4 ? 19.391 1.846 -0.427 1 93.19 4 ILE B N 1
ATOM 1588 C CA . ILE B 1 4 ? 18.547 2.963 -0.031 1 93.19 4 ILE B CA 1
ATOM 1589 C C . ILE B 1 4 ? 17.453 2.469 0.905 1 93.19 4 ILE B C 1
ATOM 1591 O O . ILE B 1 4 ? 17.078 3.158 1.856 1 93.19 4 ILE B O 1
ATOM 1595 N N . ALA B 1 5 ? 16.906 1.308 0.651 1 95.44 5 ALA B N 1
ATOM 1596 C CA . ALA B 1 5 ? 15.875 0.72 1.504 1 95.44 5 ALA B CA 1
ATOM 1597 C C . ALA B 1 5 ? 16.406 0.478 2.916 1 95.44 5 ALA B C 1
ATOM 1599 O O . ALA B 1 5 ? 15.719 0.77 3.9 1 95.44 5 ALA B O 1
ATOM 1600 N N . ARG B 1 6 ? 17.609 -0.053 3.018 1 93.62 6 ARG B N 1
ATOM 1601 C CA . ARG B 1 6 ? 18.219 -0.337 4.309 1 93.62 6 ARG B CA 1
ATOM 1602 C C . ARG B 1 6 ? 18.516 0.952 5.07 1 93.62 6 ARG B C 1
ATOM 1604 O O . ARG B 1 6 ? 18.25 1.045 6.27 1 93.62 6 ARG B O 1
ATOM 1611 N N . ARG B 1 7 ? 19.109 1.91 4.371 1 95.31 7 ARG B N 1
ATOM 1612 C CA . ARG B 1 7 ? 19.406 3.201 4.984 1 95.31 7 ARG B CA 1
ATOM 1613 C C . ARG B 1 7 ? 18.141 3.891 5.465 1 95.31 7 ARG B C 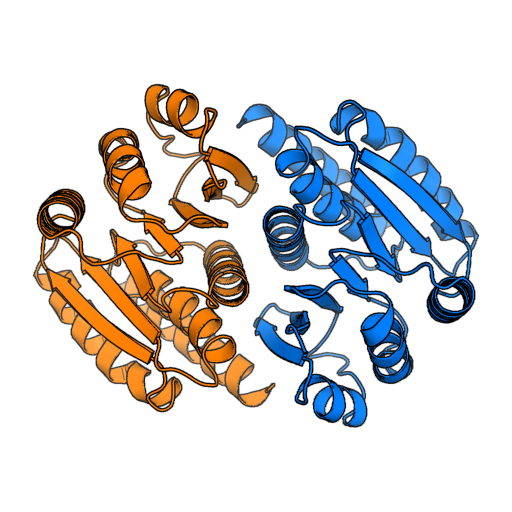1
ATOM 1615 O O . ARG B 1 7 ? 18.125 4.488 6.543 1 95.31 7 ARG B O 1
ATOM 1622 N N . PHE B 1 8 ? 17.062 3.783 4.621 1 97.5 8 PHE B N 1
ATOM 1623 C CA . PHE B 1 8 ? 15.805 4.398 5 1 97.5 8 PHE B CA 1
ATOM 1624 C C . PHE B 1 8 ? 15.227 3.727 6.242 1 97.5 8 PHE B C 1
ATOM 1626 O O . PHE B 1 8 ? 14.672 4.398 7.117 1 97.5 8 PHE B O 1
ATOM 1633 N N . ASN B 1 9 ? 15.312 2.459 6.254 1 96.12 9 ASN B N 1
ATOM 1634 C CA . ASN B 1 9 ? 14.812 1.745 7.422 1 96.12 9 ASN B CA 1
ATOM 1635 C C . ASN B 1 9 ? 15.469 2.232 8.711 1 96.12 9 ASN B C 1
ATOM 1637 O O . ASN B 1 9 ? 14.797 2.451 9.711 1 96.12 9 ASN B O 1
ATOM 1641 N N . MET B 1 10 ? 16.734 2.414 8.672 1 95.69 10 MET B N 1
ATOM 1642 C CA . MET B 1 10 ? 17.484 2.914 9.828 1 95.69 10 MET B CA 1
ATOM 1643 C C . MET B 1 10 ? 17.016 4.324 10.203 1 95.69 10 MET B C 1
ATOM 1645 O O . MET B 1 10 ? 16.828 4.629 11.375 1 95.69 10 MET B O 1
ATOM 1649 N N . LEU B 1 11 ? 16.922 5.172 9.18 1 96.06 11 LEU B N 1
ATOM 1650 C CA . LEU B 1 11 ? 16.469 6.543 9.383 1 96.06 11 LEU B CA 1
ATOM 1651 C C . LEU B 1 11 ? 15.07 6.574 10.008 1 96.06 11 LEU B C 1
ATOM 1653 O O . LEU B 1 11 ? 14.82 7.344 10.938 1 96.06 11 LEU B O 1
ATOM 1657 N N . SER B 1 12 ? 14.125 5.773 9.445 1 97.38 12 SER B N 1
ATOM 1658 C CA . SER B 1 12 ? 12.758 5.742 9.945 1 97.38 12 SER B CA 1
ATOM 1659 C C . SER B 1 12 ? 12.711 5.297 11.406 1 97.38 12 SER B C 1
ATOM 1661 O O . SER B 1 12 ? 11.953 5.848 12.203 1 97.38 12 SER B O 1
ATOM 1663 N N . GLU B 1 13 ? 13.531 4.344 11.773 1 96.81 13 GLU B N 1
ATOM 1664 C CA . GLU B 1 13 ? 13.586 3.871 13.156 1 96.81 13 GLU B CA 1
ATOM 1665 C C . GLU B 1 13 ? 14.094 4.961 14.094 1 96.81 13 GLU B C 1
ATOM 1667 O O . GLU B 1 13 ? 13.625 5.082 15.227 1 96.81 13 GLU B O 1
ATOM 1672 N N . ARG B 1 14 ? 15.086 5.641 13.648 1 96.44 14 ARG B N 1
ATOM 1673 C CA . ARG B 1 14 ? 15.633 6.73 14.445 1 96.44 14 ARG B CA 1
ATOM 1674 C C . ARG B 1 14 ? 14.57 7.777 14.742 1 96.44 14 ARG B C 1
ATOM 1676 O O . ARG B 1 14 ? 14.414 8.203 15.891 1 96.44 14 ARG B O 1
ATOM 1683 N N . ILE B 1 15 ? 13.859 8.227 13.703 1 97.56 15 ILE B N 1
ATOM 1684 C CA . ILE B 1 15 ? 12.828 9.25 13.867 1 97.56 15 ILE B CA 1
ATOM 1685 C C . ILE B 1 15 ? 11.719 8.719 14.766 1 97.56 15 ILE B C 1
ATOM 1687 O O . ILE B 1 15 ? 11.188 9.445 15.609 1 97.56 15 ILE B O 1
ATOM 1691 N N . ARG B 1 16 ? 11.336 7.484 14.57 1 97.56 16 ARG B N 1
ATOM 1692 C CA . ARG B 1 16 ? 10.312 6.867 15.414 1 97.56 16 ARG B CA 1
ATOM 1693 C C . ARG B 1 16 ? 10.734 6.871 16.875 1 97.56 16 ARG B C 1
ATOM 1695 O O . ARG B 1 16 ? 9.938 7.207 17.75 1 97.56 16 ARG B O 1
ATOM 1702 N N . ARG B 1 17 ? 11.938 6.488 17.156 1 97 17 ARG B N 1
ATOM 1703 C CA . ARG B 1 17 ? 12.469 6.473 18.516 1 97 17 ARG B CA 1
ATOM 1704 C C . ARG B 1 17 ? 12.43 7.863 19.125 1 97 17 ARG B C 1
ATOM 1706 O O . ARG B 1 17 ? 12.078 8.023 20.297 1 97 17 ARG B O 1
ATOM 1713 N N . GLU B 1 18 ? 12.883 8.812 18.328 1 97.25 18 GLU B N 1
ATOM 1714 C CA . GLU B 1 18 ? 12.836 10.188 18.797 1 97.25 18 GLU B CA 1
ATOM 1715 C C . GLU B 1 18 ? 11.422 10.594 19.203 1 97.25 18 GLU B C 1
ATOM 1717 O O . GLU B 1 18 ? 11.219 11.25 20.219 1 97.25 18 GLU B O 1
ATOM 1722 N N . SER B 1 19 ? 10.453 10.227 18.328 1 97.19 19 SER B N 1
ATOM 1723 C CA . SER B 1 19 ? 9.055 10.516 18.609 1 97.19 19 SER B CA 1
ATOM 1724 C C . SER B 1 19 ? 8.617 9.914 19.938 1 97.19 19 SER B C 1
ATOM 1726 O O . SER B 1 19 ? 7.977 10.586 20.75 1 97.19 19 SER B O 1
ATOM 1728 N N . VAL B 1 20 ? 8.961 8.703 20.203 1 94.06 20 VAL B N 1
ATOM 1729 C CA . VAL B 1 20 ? 8.617 7.992 21.438 1 94.06 20 VAL B CA 1
ATOM 1730 C C . VAL B 1 20 ? 9.281 8.672 22.625 1 94.06 20 VAL B C 1
ATOM 1732 O O . VAL B 1 20 ? 8.641 8.875 23.672 1 94.06 20 VAL B O 1
ATOM 1735 N N . GLU B 1 21 ? 10.484 8.984 22.484 1 96 21 GLU B N 1
ATOM 1736 C CA . GLU B 1 21 ? 11.234 9.641 23.562 1 96 21 GLU B CA 1
ATOM 1737 C C . GLU B 1 21 ? 10.609 10.977 23.938 1 96 21 GLU B C 1
ATOM 1739 O O . GLU B 1 21 ? 10.641 11.375 25.094 1 96 21 GLU B O 1
ATOM 1744 N N . LEU B 1 22 ? 10.055 11.672 22.953 1 95.94 22 LEU B N 1
ATOM 1745 C CA . LEU B 1 22 ? 9.453 12.977 23.188 1 95.94 22 LEU B CA 1
ATOM 1746 C C . LEU B 1 22 ? 8.016 12.828 23.672 1 95.94 22 LEU B C 1
ATOM 1748 O O . LEU B 1 22 ? 7.355 13.82 23.984 1 95.94 22 LEU B O 1
ATOM 1752 N N . GLY B 1 23 ? 7.547 11.562 23.719 1 95.62 23 GLY B N 1
ATOM 1753 C CA . GLY B 1 23 ? 6.176 11.312 24.141 1 95.62 23 GLY B CA 1
ATOM 1754 C C . GLY B 1 23 ? 5.156 11.641 23.062 1 95.62 23 GLY B C 1
ATOM 1755 O O . GLY B 1 23 ? 4 11.953 23.375 1 95.62 23 GLY B O 1
ATOM 1756 N N . ILE B 1 24 ? 5.57 11.742 21.859 1 94.19 24 ILE B N 1
ATOM 1757 C CA . ILE B 1 24 ? 4.695 12.008 20.719 1 94.19 24 ILE B CA 1
ATOM 1758 C C . ILE B 1 24 ? 4.391 10.703 19.984 1 94.19 24 ILE B C 1
ATOM 1760 O O . ILE B 1 24 ? 5.273 10.109 19.375 1 94.19 24 ILE B O 1
ATOM 1764 N N . PRO B 1 25 ? 3.172 10.281 20.094 1 90.75 25 PRO B N 1
ATOM 1765 C CA . PRO B 1 25 ? 2.846 9.016 19.438 1 90.75 25 PRO B CA 1
ATOM 1766 C C . PRO B 1 25 ? 3.117 9.039 17.938 1 90.75 25 PRO B C 1
ATOM 1768 O O . PRO B 1 25 ? 2.824 10.031 17.266 1 90.75 25 PRO B O 1
ATOM 1771 N N . ALA B 1 26 ? 3.758 7.996 17.438 1 94 26 ALA B N 1
ATOM 1772 C CA . ALA B 1 26 ? 3.957 7.777 16 1 94 26 ALA B CA 1
ATOM 1773 C C . ALA B 1 26 ? 3.025 6.688 15.477 1 94 26 ALA B C 1
ATOM 1775 O O . ALA B 1 26 ? 2.564 5.836 16.25 1 94 26 ALA B O 1
ATOM 1776 N N . ILE B 1 27 ? 2.717 6.77 14.18 1 95.94 27 ILE B N 1
ATOM 1777 C CA . ILE B 1 27 ? 1.972 5.672 13.578 1 95.94 27 ILE B CA 1
ATOM 1778 C C . ILE B 1 27 ? 2.797 4.391 13.648 1 95.94 27 ILE B C 1
ATOM 1780 O O . ILE B 1 27 ? 4.004 4.434 13.883 1 95.94 27 ILE B O 1
ATOM 1784 N N . ASP B 1 28 ? 2.115 3.309 13.469 1 94.88 28 ASP B N 1
ATOM 1785 C CA . ASP B 1 28 ? 2.818 2.031 13.469 1 94.88 28 ASP B CA 1
ATOM 1786 C C . ASP B 1 28 ? 3.615 1.838 12.18 1 94.88 28 ASP B C 1
ATOM 1788 O O . ASP B 1 28 ? 3.244 2.365 11.133 1 94.88 28 ASP B O 1
ATOM 1792 N N . PRO B 1 29 ? 4.738 1.074 12.273 1 96.25 29 PRO B N 1
ATOM 1793 C CA . PRO B 1 29 ? 5.574 0.868 11.094 1 96.25 29 PRO B CA 1
ATOM 1794 C C . PRO B 1 29 ? 4.797 0.298 9.906 1 96.25 29 PRO B C 1
ATOM 1796 O O . PRO B 1 29 ? 5.07 0.65 8.758 1 96.25 29 PRO B O 1
ATOM 1799 N N . GLU B 1 30 ? 3.811 -0.578 10.18 1 96.69 30 GLU B N 1
ATOM 1800 C CA . GLU B 1 30 ? 3.012 -1.152 9.102 1 96.69 30 GLU B CA 1
ATOM 1801 C C . GLU B 1 30 ? 2.211 -0.075 8.375 1 96.69 30 GLU B C 1
ATOM 1803 O O . GLU B 1 30 ? 2.029 -0.145 7.156 1 96.69 30 GLU B O 1
ATOM 1808 N N . ASP B 1 31 ? 1.741 0.895 9.164 1 97.69 31 ASP B N 1
ATOM 1809 C CA . ASP B 1 31 ? 1.055 2.02 8.531 1 97.69 31 ASP B CA 1
ATOM 1810 C C . ASP B 1 31 ? 2.006 2.812 7.641 1 97.69 31 ASP B C 1
ATOM 1812 O O . ASP B 1 31 ? 1.62 3.256 6.555 1 97.69 31 ASP B O 1
ATOM 1816 N N . GLY B 1 32 ? 3.217 3.006 8.125 1 98.25 32 GLY B N 1
ATOM 1817 C CA . GLY B 1 32 ? 4.227 3.67 7.32 1 98.25 32 GLY B CA 1
ATOM 1818 C C . GLY B 1 32 ? 4.488 2.973 5.996 1 98.25 32 GLY B C 1
ATOM 1819 O O . GLY B 1 32 ? 4.586 3.623 4.953 1 98.25 32 GLY B O 1
ATOM 1820 N N . LEU B 1 33 ? 4.586 1.668 6.074 1 98.25 33 LEU B N 1
ATOM 1821 C CA . LEU B 1 33 ? 4.812 0.869 4.875 1 98.25 33 LEU B CA 1
ATOM 1822 C C . LEU B 1 33 ? 3.668 1.041 3.883 1 98.25 33 LEU B C 1
ATOM 1824 O O . LEU B 1 33 ? 3.9 1.189 2.682 1 98.25 33 LEU B O 1
ATOM 1828 N N . ILE B 1 34 ? 2.455 1.045 4.352 1 98.31 34 ILE B N 1
ATOM 1829 C CA . ILE B 1 34 ? 1.278 1.219 3.506 1 98.31 34 ILE B CA 1
ATOM 1830 C C . ILE B 1 34 ? 1.297 2.609 2.877 1 98.31 34 ILE B C 1
ATOM 1832 O O . ILE B 1 34 ? 1.065 2.756 1.674 1 98.31 34 ILE B O 1
ATOM 1836 N N . LEU B 1 35 ? 1.598 3.627 3.68 1 98.31 35 LEU B N 1
ATOM 1837 C CA . LEU B 1 35 ? 1.655 4.996 3.176 1 98.31 35 LEU B CA 1
ATOM 1838 C C . LEU B 1 35 ? 2.713 5.129 2.086 1 98.31 35 LEU B C 1
ATOM 1840 O O . LEU B 1 35 ? 2.48 5.781 1.065 1 98.31 35 LEU B O 1
ATOM 1844 N N . SER B 1 36 ? 3.844 4.562 2.318 1 98.12 36 SER B N 1
ATOM 1845 C CA . SER B 1 36 ? 4.918 4.613 1.332 1 98.12 36 SER B CA 1
ATOM 1846 C C . SER B 1 36 ? 4.5 3.949 0.025 1 98.12 36 SER B C 1
ATOM 1848 O O . SER B 1 36 ? 4.75 4.484 -1.058 1 98.12 36 SER B O 1
ATOM 1850 N N . SER B 1 37 ? 3.881 2.812 0.133 1 97.19 37 SER B N 1
ATOM 1851 C CA . SER B 1 37 ? 3.412 2.109 -1.058 1 97.19 37 SER B CA 1
ATOM 1852 C C . SER B 1 37 ? 2.367 2.928 -1.807 1 97.19 37 SER B C 1
ATOM 1854 O O . SER B 1 37 ? 2.402 3.014 -3.035 1 97.19 37 SER B O 1
ATOM 1856 N N . ALA B 1 38 ? 1.452 3.523 -1.08 1 96.12 38 ALA B N 1
ATOM 1857 C CA . ALA B 1 38 ? 0.417 4.355 -1.689 1 96.12 38 ALA B CA 1
ATOM 1858 C C . ALA B 1 38 ? 1.029 5.555 -2.406 1 96.12 38 ALA B C 1
ATOM 1860 O O . ALA B 1 38 ? 0.659 5.863 -3.541 1 96.12 38 ALA B O 1
ATOM 1861 N N . ALA B 1 39 ? 1.93 6.223 -1.695 1 96.75 39 ALA B N 1
ATOM 1862 C CA . ALA B 1 39 ? 2.596 7.383 -2.285 1 96.75 39 ALA B CA 1
ATOM 1863 C C . ALA B 1 39 ? 3.314 7.004 -3.578 1 96.75 39 ALA B C 1
ATOM 1865 O O . ALA B 1 39 ? 3.291 7.758 -4.551 1 96.75 39 ALA B O 1
ATOM 1866 N N . PHE B 1 40 ? 3.943 5.863 -3.561 1 95.31 40 PHE B N 1
ATOM 1867 C CA . PHE B 1 40 ? 4.645 5.348 -4.727 1 95.31 40 PHE B CA 1
ATOM 1868 C C . PHE B 1 40 ? 3.678 5.102 -5.879 1 95.31 40 PHE B C 1
ATOM 1870 O O . PHE B 1 40 ? 3.977 5.43 -7.027 1 95.31 40 PHE B O 1
ATOM 1877 N N . TYR B 1 41 ? 2.486 4.637 -5.598 1 90.62 41 TYR B N 1
ATOM 1878 C CA . TYR B 1 41 ? 1.525 4.262 -6.629 1 90.62 41 TYR B CA 1
ATOM 1879 C C . TYR B 1 41 ? 0.887 5.496 -7.254 1 90.62 41 TYR B C 1
ATOM 1881 O O . TYR B 1 41 ? 0.709 5.562 -8.469 1 90.62 41 TYR B O 1
ATOM 1889 N N . VAL B 1 42 ? 0.532 6.512 -6.484 1 85.56 42 VAL B N 1
ATOM 1890 C CA . VAL B 1 42 ? -0.302 7.609 -6.965 1 85.56 42 VAL B CA 1
ATOM 1891 C C . VAL B 1 42 ? 0.582 8.75 -7.457 1 85.56 42 VAL B C 1
ATOM 1893 O O . VAL B 1 42 ? 0.088 9.719 -8.047 1 85.56 42 VAL B O 1
ATOM 1896 N N . GLY B 1 43 ? 1.958 8.758 -7.27 1 70.88 43 GLY B N 1
ATOM 1897 C CA . GLY B 1 43 ? 2.869 9.852 -7.566 1 70.88 43 GLY B CA 1
ATOM 1898 C C . GLY B 1 43 ? 3.029 10.109 -9.055 1 70.88 43 GLY B C 1
ATOM 1899 O O . GLY B 1 43 ? 3.93 10.844 -9.469 1 70.88 43 GLY B O 1
ATOM 1900 N N . GLY B 1 44 ? 2.082 10.008 -9.82 1 67.38 44 GLY B N 1
ATOM 1901 C CA . GLY B 1 44 ? 2.184 10.258 -11.25 1 67.38 44 GLY B CA 1
ATOM 1902 C C . GLY B 1 44 ? 1.329 11.422 -11.719 1 67.38 44 GLY B C 1
ATOM 1903 O O . GLY B 1 44 ? 1.348 11.773 -12.898 1 67.38 44 GLY B O 1
ATOM 1904 N N . GLY B 1 45 ? 0.851 12.039 -10.789 1 79.81 45 GLY B N 1
ATOM 1905 C CA . GLY B 1 45 ? 0.007 13.172 -11.109 1 79.81 45 GLY B CA 1
ATOM 1906 C C . GLY B 1 45 ? 0.706 14.508 -10.922 1 79.81 45 GLY B C 1
ATOM 1907 O O . GLY B 1 45 ? 1.637 14.836 -11.656 1 79.81 45 GLY B O 1
ATOM 1908 N N . THR B 1 46 ? 0.284 15.203 -9.906 1 84.31 46 THR B N 1
ATOM 1909 C CA . THR B 1 46 ? 0.794 16.547 -9.633 1 84.31 46 THR B CA 1
ATOM 1910 C C . THR B 1 46 ? 2.15 16.469 -8.938 1 84.31 46 THR B C 1
ATOM 1912 O O . THR B 1 46 ? 2.883 17.469 -8.898 1 84.31 46 THR B O 1
ATOM 1915 N N . GLY B 1 47 ? 2.391 15.305 -8.438 1 91.06 47 GLY B N 1
ATOM 1916 C CA . GLY B 1 47 ? 3.615 15.172 -7.664 1 91.06 47 GLY B CA 1
ATOM 1917 C C . GLY B 1 47 ? 3.561 15.891 -6.328 1 91.06 47 GLY B C 1
ATOM 1918 O O . GLY B 1 47 ? 4.594 16.297 -5.801 1 91.06 47 GLY B O 1
ATOM 1919 N N . SER B 1 48 ? 2.387 16.109 -5.836 1 95.06 48 SER B N 1
ATOM 1920 C CA . SER B 1 48 ? 2.189 16.828 -4.578 1 95.06 48 SER B CA 1
ATOM 1921 C C . SER B 1 48 ? 1.483 15.953 -3.549 1 95.06 48 SER B C 1
ATOM 1923 O O . SER B 1 48 ? 0.516 15.266 -3.871 1 95.06 48 SER B O 1
ATOM 1925 N N . TYR B 1 49 ? 1.991 15.938 -2.316 1 97.38 49 TYR B N 1
ATOM 1926 C CA . TYR B 1 49 ? 1.481 15.164 -1.185 1 97.38 49 TYR B CA 1
ATOM 1927 C C . TYR B 1 49 ? 1.288 16.062 0.036 1 97.38 49 TYR B C 1
ATOM 1929 O O . TYR B 1 49 ? 1.979 17.062 0.191 1 97.38 49 TYR B O 1
ATOM 1937 N N . VAL B 1 50 ? 0.335 15.656 0.873 1 97.81 50 VAL B N 1
ATOM 1938 C CA . VAL B 1 50 ? 0.162 16.422 2.102 1 97.81 50 VAL B CA 1
ATOM 1939 C C . VAL B 1 50 ? 0.021 15.477 3.289 1 97.81 50 VAL B C 1
ATOM 1941 O O . VAL B 1 50 ? -0.625 14.43 3.184 1 97.81 50 VAL B O 1
ATOM 1944 N N . ASP B 1 51 ? 0.724 15.734 4.344 1 98.69 51 ASP B N 1
ATOM 1945 C CA . ASP B 1 51 ? 0.647 15.078 5.645 1 98.69 51 ASP B CA 1
ATOM 1946 C C . ASP B 1 51 ? 0.049 16 6.695 1 98.69 51 ASP B C 1
ATOM 1948 O O . ASP B 1 51 ? 0.746 16.875 7.238 1 98.69 51 ASP B O 1
ATOM 1952 N N . ALA B 1 52 ? -1.25 15.859 6.973 1 98.56 52 ALA B N 1
ATOM 1953 C CA . ALA B 1 52 ? -1.959 16.672 7.953 1 98.56 52 ALA B CA 1
ATOM 1954 C C . ALA B 1 52 ? -1.874 16.062 9.344 1 98.56 52 ALA B C 1
ATOM 1956 O O . ALA B 1 52 ? -2.541 15.062 9.633 1 98.56 52 ALA B O 1
ATOM 1957 N N . GLY B 1 53 ? -1.225 16.672 10.281 1 97.81 53 GLY B N 1
ATOM 1958 C CA . GLY B 1 53 ? -0.872 16.078 11.562 1 97.81 53 GLY B CA 1
ATOM 1959 C C . GLY B 1 53 ? 0.423 15.297 11.523 1 97.81 53 GLY B C 1
ATOM 1960 O O . GLY B 1 53 ? 0.448 14.117 11.883 1 97.81 53 GLY B O 1
ATOM 1961 N N . ALA B 1 54 ? 1.522 16.047 11.258 1 98.25 54 ALA B N 1
ATOM 1962 C CA . ALA B 1 54 ? 2.768 15.391 10.867 1 98.25 54 ALA B CA 1
ATOM 1963 C C . ALA B 1 54 ? 3.613 15.039 12.086 1 98.25 54 ALA B C 1
ATOM 1965 O O . ALA B 1 54 ? 4.57 14.273 11.984 1 98.25 54 ALA B O 1
ATOM 1966 N N . GLY B 1 55 ? 3.189 15.547 13.305 1 98 55 GLY B N 1
ATOM 1967 C CA . GLY B 1 55 ? 4.051 15.328 14.461 1 98 55 GLY B CA 1
ATOM 1968 C C . GLY B 1 55 ? 5.484 15.766 14.227 1 98 55 GLY B C 1
ATOM 1969 O O . GLY B 1 55 ? 5.734 16.906 13.82 1 98 55 GLY B O 1
ATOM 1970 N N . ILE B 1 56 ? 6.375 14.867 14.352 1 98.44 56 ILE B N 1
ATOM 1971 C CA . ILE B 1 56 ? 7.762 15.258 14.133 1 98.44 56 ILE B CA 1
ATOM 1972 C C . ILE B 1 56 ? 8.273 14.633 12.836 1 98.44 56 ILE B C 1
ATOM 1974 O O . ILE B 1 56 ? 9.484 14.586 12.602 1 98.44 56 ILE B O 1
ATOM 1978 N N . GLY B 1 57 ? 7.363 14.016 12.047 1 98.5 57 GLY B N 1
ATOM 1979 C CA . GLY B 1 57 ? 7.727 13.766 10.656 1 98.5 57 GLY B CA 1
ATOM 1980 C C . GLY B 1 57 ? 7.832 12.289 10.328 1 98.5 57 GLY B C 1
ATOM 1981 O O . GLY B 1 57 ? 8.242 11.914 9.234 1 98.5 57 GLY B O 1
ATOM 1982 N N . TYR B 1 58 ? 7.441 11.344 11.273 1 98.56 58 TYR B N 1
ATOM 1983 C CA . TYR B 1 58 ? 7.586 9.914 11 1 98.56 58 TYR B CA 1
ATOM 1984 C C . TYR B 1 58 ? 6.746 9.5 9.805 1 98.56 58 TYR B C 1
ATOM 1986 O O . TYR B 1 58 ? 7.25 8.883 8.867 1 98.56 58 TYR B O 1
ATOM 1994 N N . SER B 1 59 ? 5.469 9.898 9.828 1 98.5 59 SER B N 1
ATOM 1995 C CA . SER B 1 59 ? 4.617 9.586 8.688 1 98.5 59 SER B CA 1
ATOM 1996 C C . SER B 1 59 ? 5.102 10.297 7.426 1 98.5 59 SER B C 1
ATOM 1998 O O . SER B 1 59 ? 5.074 9.719 6.336 1 98.5 59 SER B O 1
ATOM 2000 N N . THR B 1 60 ? 5.582 11.484 7.559 1 98.56 60 THR B N 1
ATOM 2001 C CA . THR B 1 60 ? 6.016 12.32 6.445 1 98.56 60 THR B CA 1
ATOM 2002 C C . THR B 1 60 ? 7.145 11.648 5.672 1 98.56 60 THR B C 1
ATOM 2004 O O . THR B 1 60 ? 7.133 11.617 4.438 1 98.56 60 THR B O 1
ATOM 2007 N N . ILE B 1 61 ? 8.094 11.062 6.367 1 98.44 61 ILE B N 1
ATOM 2008 C CA . ILE B 1 61 ? 9.258 10.508 5.688 1 98.44 61 ILE B CA 1
ATOM 2009 C C . ILE B 1 61 ? 8.867 9.219 4.977 1 98.44 61 ILE B C 1
ATOM 2011 O O . ILE B 1 61 ? 9.461 8.859 3.957 1 98.44 61 ILE B O 1
ATOM 2015 N N . TRP B 1 62 ? 7.918 8.508 5.5 1 98.56 62 TRP B N 1
ATOM 2016 C CA . TRP B 1 62 ? 7.426 7.332 4.797 1 98.56 62 TRP B CA 1
ATOM 2017 C C . TRP B 1 62 ? 6.762 7.723 3.48 1 98.56 62 TRP B C 1
ATOM 2019 O O . TRP B 1 62 ? 6.996 7.09 2.447 1 98.56 62 TRP B O 1
ATOM 2029 N N . ILE B 1 63 ? 5.934 8.766 3.498 1 98.19 63 ILE B N 1
ATOM 2030 C CA . ILE B 1 63 ? 5.336 9.297 2.273 1 98.19 63 ILE B CA 1
ATOM 2031 C C . ILE B 1 63 ? 6.434 9.719 1.305 1 98.19 63 ILE B C 1
ATOM 2033 O O . ILE B 1 63 ? 6.391 9.391 0.118 1 98.19 63 ILE B O 1
ATOM 2037 N N . ALA B 1 64 ? 7.438 10.352 1.823 1 97.44 64 ALA B N 1
ATOM 2038 C CA . ALA B 1 64 ? 8.555 10.836 1.014 1 97.44 64 ALA B CA 1
ATOM 2039 C C . ALA B 1 64 ? 9.289 9.68 0.348 1 97.44 64 ALA B C 1
ATOM 2041 O O . ALA B 1 64 ? 9.695 9.781 -0.812 1 97.44 64 ALA B O 1
ATOM 2042 N N . TYR B 1 65 ? 9.492 8.625 1.08 1 97.69 65 TYR B N 1
ATOM 2043 C CA . TYR B 1 65 ? 10.203 7.469 0.548 1 97.69 65 TYR B CA 1
ATOM 2044 C C . TYR B 1 65 ? 9.508 6.918 -0.688 1 97.69 65 TYR B C 1
ATOM 2046 O O . TYR B 1 65 ? 10.148 6.672 -1.713 1 97.69 65 TYR B O 1
ATOM 2054 N N . GLY B 1 66 ? 8.195 6.715 -0.576 1 96.94 66 GLY B N 1
ATOM 2055 C CA . GLY B 1 66 ? 7.43 6.266 -1.725 1 96.94 66 GLY B CA 1
ATOM 2056 C C . GLY B 1 66 ? 7.469 7.234 -2.889 1 96.94 66 GLY B C 1
ATOM 2057 O O . GLY B 1 66 ? 7.691 6.832 -4.031 1 96.94 66 GLY B O 1
ATOM 2058 N N . ALA B 1 67 ? 7.242 8.531 -2.598 1 96.12 67 ALA B N 1
ATOM 2059 C CA . ALA B 1 67 ? 7.238 9.578 -3.615 1 96.12 67 ALA B CA 1
ATOM 2060 C C . ALA B 1 67 ? 8.578 9.656 -4.332 1 96.12 67 ALA B C 1
ATOM 2062 O O . ALA B 1 67 ? 8.633 9.836 -5.555 1 96.12 67 ALA B O 1
ATOM 2063 N N . TYR B 1 68 ? 9.641 9.523 -3.551 1 95.38 68 TYR B N 1
ATOM 2064 C CA . TYR B 1 68 ? 11 9.602 -4.078 1 95.38 68 TYR B CA 1
ATOM 2065 C C . TYR B 1 68 ? 11.195 8.602 -5.207 1 95.38 68 TYR B C 1
ATOM 2067 O O . TYR B 1 68 ? 11.805 8.922 -6.23 1 95.38 68 TYR B O 1
ATOM 2075 N N . HIS B 1 69 ? 10.68 7.438 -5.059 1 95.06 69 HIS B N 1
ATOM 2076 C CA . HIS B 1 69 ? 10.891 6.367 -6.031 1 95.06 69 HIS B CA 1
ATOM 2077 C C . HIS B 1 69 ? 9.945 6.512 -7.219 1 95.06 69 HIS B C 1
ATOM 2079 O O . HIS B 1 69 ? 10.211 5.98 -8.297 1 95.06 69 HIS B O 1
ATOM 2085 N N . ARG B 1 70 ? 8.867 7.164 -7.027 1 92.19 70 ARG B N 1
ATOM 2086 C CA . ARG B 1 70 ? 7.938 7.422 -8.117 1 92.19 70 ARG B CA 1
ATOM 2087 C C . ARG B 1 70 ? 8.383 8.617 -8.953 1 92.19 70 ARG B C 1
ATOM 2089 O O . ARG B 1 70 ? 8.258 8.609 -10.18 1 92.19 70 ARG B O 1
ATOM 2096 N N . CYS B 1 71 ? 8.812 9.625 -8.266 1 89.75 71 CYS B N 1
ATOM 2097 C CA . CYS B 1 71 ? 9.164 10.898 -8.875 1 89.75 71 CYS B CA 1
ATOM 2098 C C . CYS B 1 71 ? 10.578 10.867 -9.453 1 89.75 71 CYS B C 1
ATOM 2100 O O . CYS B 1 71 ? 11.438 11.648 -9.039 1 89.75 71 CYS B O 1
ATOM 2102 N N . THR B 1 72 ? 10.836 10.148 -10.43 1 86.44 72 THR B N 1
ATOM 2103 C CA . THR B 1 72 ? 12.18 10 -10.984 1 86.44 72 THR B CA 1
ATOM 2104 C C . THR B 1 72 ? 12.484 11.109 -11.984 1 86.44 72 THR B C 1
ATOM 2106 O O . THR B 1 72 ? 13.648 11.445 -12.211 1 86.44 72 THR B O 1
ATOM 2109 N N . ASP B 1 73 ? 11.445 11.688 -12.531 1 85.5 73 ASP B N 1
ATOM 2110 C CA . ASP B 1 73 ? 11.641 12.648 -13.617 1 85.5 73 ASP B CA 1
ATOM 2111 C C . ASP B 1 73 ? 11.172 14.039 -13.203 1 85.5 73 ASP B C 1
ATOM 2113 O O . ASP B 1 73 ? 11.25 14.984 -14 1 85.5 73 ASP B O 1
ATOM 2117 N N . ILE B 1 74 ? 10.656 14.141 -12.039 1 86.69 74 ILE B N 1
ATOM 2118 C CA . ILE B 1 74 ? 10.172 15.414 -11.516 1 86.69 74 ILE B CA 1
ATOM 2119 C C . ILE B 1 74 ? 10.531 15.531 -10.039 1 86.69 74 ILE B C 1
ATOM 2121 O O . ILE B 1 74 ? 10.875 14.539 -9.398 1 86.69 74 ILE B O 1
ATOM 2125 N N . THR B 1 75 ? 10.484 16.75 -9.555 1 91.75 75 THR B N 1
ATOM 2126 C CA . THR B 1 75 ? 10.562 16.969 -8.117 1 91.75 75 THR B CA 1
ATOM 2127 C C . THR B 1 75 ? 9.172 16.938 -7.492 1 91.75 75 THR B C 1
ATOM 2129 O O . THR B 1 75 ? 8.258 17.625 -7.965 1 91.75 75 THR B O 1
ATOM 2132 N N . CYS B 1 76 ? 8.992 16.109 -6.586 1 94.56 76 CYS B N 1
ATOM 2133 C CA . CYS B 1 76 ? 7.723 16.047 -5.871 1 94.56 76 CYS B CA 1
ATOM 2134 C C . CYS B 1 76 ? 7.758 16.922 -4.621 1 94.56 76 CYS B C 1
ATOM 2136 O O . CYS B 1 76 ? 8.828 17.219 -4.098 1 94.56 76 CYS B O 1
ATOM 2138 N N . LYS B 1 77 ? 6.625 17.359 -4.238 1 95.31 77 LYS B N 1
ATOM 2139 C CA . LYS B 1 77 ? 6.492 18.234 -3.074 1 95.31 77 LYS B CA 1
ATOM 2140 C C . LYS B 1 77 ? 5.648 17.562 -1.988 1 95.31 77 LYS B C 1
ATOM 2142 O O . LYS B 1 77 ? 4.617 16.953 -2.281 1 95.31 77 LYS B O 1
ATOM 2147 N N . ILE B 1 78 ? 6.129 17.656 -0.769 1 97.12 78 ILE B N 1
ATOM 2148 C CA . ILE B 1 78 ? 5.387 17.156 0.381 1 97.12 78 ILE B CA 1
ATOM 2149 C C . ILE B 1 78 ? 5.152 18.281 1.382 1 97.12 78 ILE B C 1
ATOM 2151 O O . ILE B 1 78 ? 6.105 18.859 1.911 1 97.12 78 ILE B O 1
ATOM 2155 N N . VAL B 1 79 ? 3.932 18.578 1.598 1 97.75 79 VAL B N 1
ATOM 2156 C CA . VAL B 1 79 ? 3.539 19.547 2.615 1 97.75 79 VAL B CA 1
ATOM 2157 C C . VAL B 1 79 ? 3.225 18.828 3.924 1 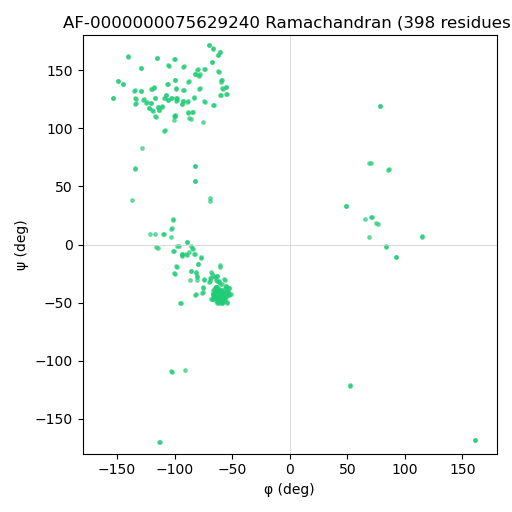97.75 79 VAL B C 1
ATOM 2159 O O . VAL B 1 79 ? 2.352 17.969 3.965 1 97.75 79 VAL B O 1
ATOM 2162 N N . ALA B 1 80 ? 3.926 19.172 4.93 1 98.56 80 ALA B N 1
ATOM 2163 C CA . ALA B 1 80 ? 3.699 18.609 6.262 1 98.56 80 ALA B CA 1
ATOM 2164 C C . ALA B 1 80 ? 3.133 19.656 7.211 1 98.56 80 ALA B C 1
ATOM 2166 O O . ALA B 1 80 ? 3.779 20.672 7.48 1 98.56 80 ALA B O 1
ATOM 2167 N N . ILE B 1 81 ? 1.961 19.391 7.711 1 98.62 81 ILE B N 1
ATOM 2168 C CA . ILE B 1 81 ? 1.262 20.359 8.539 1 98.62 81 ILE B CA 1
ATOM 2169 C C . ILE B 1 81 ? 1.245 19.891 9.992 1 98.62 81 ILE B C 1
ATOM 2171 O O . ILE B 1 81 ? 0.865 18.75 10.273 1 98.62 81 ILE B O 1
ATOM 2175 N N . GLU B 1 82 ? 1.667 20.672 10.867 1 98.56 82 GLU B N 1
ATOM 2176 C CA . GLU B 1 82 ? 1.654 20.391 12.297 1 98.56 82 GLU B CA 1
ATOM 2177 C C . GLU B 1 82 ? 1.146 21.594 13.094 1 98.56 82 GLU B C 1
ATOM 2179 O O . GLU B 1 82 ? 1.644 22.703 12.93 1 98.56 82 GLU B O 1
ATOM 2184 N N . TYR B 1 83 ? 0.149 21.328 13.891 1 98 83 TYR B N 1
ATOM 2185 C CA . TYR B 1 83 ? -0.565 22.359 14.625 1 98 83 TYR B CA 1
ATOM 2186 C C . TYR B 1 83 ? 0.319 22.969 15.703 1 98 83 TYR B C 1
ATOM 2188 O O . TYR B 1 83 ? 0.319 24.188 15.898 1 98 83 TYR B O 1
ATOM 2196 N N . ASP B 1 84 ? 1.008 22.156 16.5 1 97.69 84 ASP B N 1
ATOM 2197 C CA . ASP B 1 84 ? 1.843 22.578 17.609 1 97.69 84 ASP B CA 1
ATOM 2198 C C . ASP B 1 84 ? 3.143 23.219 17.109 1 97.69 84 ASP B C 1
ATOM 2200 O O . ASP B 1 84 ? 3.936 22.562 16.438 1 97.69 84 ASP B O 1
ATOM 2204 N N . VAL B 1 85 ? 3.389 24.375 17.469 1 97.94 85 VAL B N 1
ATOM 2205 C CA . VAL B 1 85 ? 4.496 25.172 16.953 1 97.94 85 VAL B CA 1
ATOM 2206 C C . VAL B 1 85 ? 5.824 24.516 17.312 1 97.94 85 VAL B C 1
ATOM 2208 O O . VAL B 1 85 ? 6.762 24.516 16.516 1 97.94 85 VAL B O 1
ATOM 2211 N N . GLU B 1 86 ? 5.941 24.031 18.5 1 97.56 86 GLU B N 1
ATOM 2212 C CA . GLU B 1 86 ? 7.18 23.391 18.922 1 97.56 86 GLU B CA 1
ATOM 2213 C C . GLU B 1 86 ? 7.438 22.109 18.141 1 97.56 86 GLU B C 1
ATOM 2215 O O . GLU B 1 86 ? 8.562 21.859 17.719 1 97.56 86 GLU B O 1
ATOM 2220 N N . LEU B 1 87 ? 6.418 21.312 18 1 97.81 87 LEU B N 1
ATOM 2221 C CA . LEU B 1 87 ? 6.551 20.109 17.203 1 97.81 87 LEU B CA 1
ATOM 2222 C C . LEU B 1 87 ? 6.895 20.453 15.75 1 97.81 87 LEU B C 1
ATOM 2224 O O . LEU B 1 87 ? 7.691 19.75 15.117 1 97.81 87 LEU B O 1
ATOM 2228 N N . ALA B 1 88 ? 6.266 21.469 15.242 1 98.38 88 ALA B N 1
ATOM 2229 C CA . ALA B 1 88 ? 6.547 21.906 13.875 1 98.38 88 ALA B CA 1
ATOM 2230 C C . ALA B 1 88 ? 8.016 22.281 13.711 1 98.38 88 ALA B C 1
ATOM 2232 O O . ALA B 1 88 ? 8.609 22.031 12.656 1 98.38 88 ALA B O 1
ATOM 2233 N N . SER B 1 89 ? 8.555 22.906 14.695 1 98.25 89 SER B N 1
ATOM 2234 C CA . SER B 1 89 ? 9.977 23.266 14.664 1 98.25 89 SER B CA 1
ATOM 2235 C C . SER B 1 89 ? 10.852 22.016 14.617 1 98.25 89 SER B C 1
ATOM 2237 O O . SER B 1 89 ? 11.805 21.953 13.836 1 98.25 89 SER B O 1
ATOM 2239 N N . ILE B 1 90 ? 10.531 21.047 15.445 1 98.12 90 ILE B N 1
ATOM 2240 C CA . ILE B 1 90 ? 11.25 19.781 15.445 1 98.12 90 ILE B CA 1
ATOM 2241 C C . ILE B 1 90 ? 11.07 19.094 14.094 1 98.12 90 ILE B C 1
ATOM 2243 O O . ILE B 1 90 ? 12.031 18.562 13.523 1 98.12 90 ILE B O 1
ATOM 2247 N N . LEU B 1 91 ? 9.82 19.125 13.602 1 98.31 91 LEU B N 1
ATOM 2248 C CA . LEU B 1 91 ? 9.492 18.578 12.289 1 98.31 91 LEU B CA 1
ATOM 2249 C C . LEU B 1 91 ? 10.383 19.188 11.211 1 98.31 91 LEU B C 1
ATOM 2251 O O . LEU B 1 91 ? 10.977 18.469 10.406 1 98.31 91 LEU B O 1
ATOM 2255 N N . SER B 1 92 ? 10.484 20.469 11.195 1 98.19 92 SER B N 1
ATOM 2256 C CA . SER B 1 92 ? 11.305 21.172 10.211 1 98.19 92 SER B CA 1
ATOM 2257 C C . SER B 1 92 ? 12.766 20.734 10.305 1 98.19 92 SER B C 1
ATOM 2259 O O . SER B 1 92 ? 13.406 20.516 9.273 1 98.19 92 SER B O 1
ATOM 2261 N N . ARG B 1 93 ? 13.242 20.656 11.477 1 97.44 93 ARG B N 1
ATOM 2262 C CA . ARG B 1 93 ? 14.617 20.219 11.688 1 97.44 93 ARG B CA 1
ATOM 2263 C C . ARG B 1 93 ? 14.828 18.797 11.172 1 97.44 93 ARG B C 1
ATOM 2265 O O . ARG B 1 93 ? 15.797 18.531 10.461 1 97.44 93 ARG B O 1
ATOM 2272 N N . ASN B 1 94 ? 13.938 17.922 11.57 1 97.75 94 ASN B N 1
ATOM 2273 C CA . ASN B 1 94 ? 14.055 16.531 11.148 1 97.75 94 ASN B CA 1
ATOM 2274 C C . ASN B 1 94 ? 14.016 16.406 9.633 1 97.75 94 ASN B C 1
ATOM 2276 O O . ASN B 1 94 ? 14.797 15.656 9.039 1 97.75 94 ASN B O 1
ATOM 2280 N N . LEU B 1 95 ? 13.102 17.141 8.977 1 97.88 95 LEU B N 1
ATOM 2281 C CA . LEU B 1 95 ? 12.953 17.031 7.527 1 97.88 95 LEU B CA 1
ATOM 2282 C C . LEU B 1 95 ? 14.164 17.625 6.812 1 97.88 95 LEU B C 1
ATOM 2284 O O . LEU B 1 95 ? 14.547 17.156 5.738 1 97.88 95 LEU B O 1
ATOM 2288 N N . ARG B 1 96 ? 14.758 18.609 7.383 1 96 96 ARG B N 1
ATOM 2289 C CA . ARG B 1 96 ? 15.992 19.156 6.836 1 96 96 ARG B CA 1
ATOM 2290 C C . ARG B 1 96 ? 17.125 18.125 6.906 1 96 96 ARG B C 1
ATOM 2292 O O . ARG B 1 96 ? 17.922 18 5.973 1 96 96 ARG B O 1
ATOM 2299 N N . GLU B 1 97 ? 17.109 17.406 7.973 1 93.06 97 GLU B N 1
ATOM 2300 C CA . GLU B 1 97 ? 18.156 16.406 8.188 1 93.06 97 GLU B CA 1
ATOM 2301 C C . GLU B 1 97 ? 18.031 15.258 7.203 1 93.06 97 GLU B C 1
ATOM 2303 O O . GLU B 1 97 ? 19.047 14.648 6.828 1 93.06 97 GLU B O 1
ATOM 2308 N N . VAL B 1 98 ? 16.844 15.016 6.785 1 92.31 98 VAL B N 1
ATOM 2309 C CA . VAL B 1 98 ? 16.656 13.812 5.984 1 92.31 98 VAL B CA 1
ATOM 2310 C C . VAL B 1 98 ? 16.578 14.18 4.508 1 92.31 98 VAL B C 1
ATOM 2312 O O . VAL B 1 98 ? 16.531 13.305 3.643 1 92.31 98 VAL B O 1
ATOM 2315 N N . GLU B 1 99 ? 16.578 15.414 4.215 1 91.88 99 GLU B N 1
ATOM 2316 C CA . GLU B 1 99 ? 16.391 15.898 2.852 1 91.88 99 GLU B CA 1
ATOM 2317 C C . GLU B 1 99 ? 17.422 15.289 1.908 1 91.88 99 GLU B C 1
ATOM 2319 O O . GLU B 1 99 ? 17.109 14.977 0.757 1 91.88 99 GLU B O 1
ATOM 2324 N N . ALA B 1 100 ? 18.594 15.109 2.328 1 90.62 100 ALA B N 1
ATOM 2325 C CA . ALA B 1 100 ? 19.703 14.617 1.503 1 90.62 100 ALA B CA 1
ATOM 2326 C C . ALA B 1 100 ? 19.438 13.188 1.041 1 90.62 100 ALA B C 1
ATOM 2328 O O . ALA B 1 100 ? 19.922 12.766 -0.011 1 90.62 100 ALA B O 1
ATOM 2329 N N . MET B 1 101 ? 18.719 12.531 1.8 1 91.75 101 MET B N 1
ATOM 2330 C CA . MET B 1 101 ? 18.406 11.148 1.462 1 91.75 101 MET B CA 1
ATOM 2331 C C . MET B 1 101 ? 17.609 11.07 0.16 1 91.75 101 MET B C 1
ATOM 2333 O O . MET B 1 101 ? 17.672 10.07 -0.551 1 91.75 101 MET B O 1
ATOM 2337 N N . PHE B 1 102 ? 16.875 12.086 -0.191 1 93.31 102 PHE B N 1
ATOM 2338 C CA . PHE B 1 102 ? 15.977 12.07 -1.337 1 93.31 102 PHE B CA 1
ATOM 2339 C C . PHE B 1 102 ? 16.578 12.828 -2.514 1 93.31 102 PHE B C 1
ATOM 2341 O O . PHE B 1 102 ? 15.891 13.117 -3.492 1 93.31 102 PHE B O 1
ATOM 2348 N N . ARG B 1 103 ? 17.844 13.156 -2.506 1 88.88 103 ARG B N 1
ATOM 2349 C CA . ARG B 1 103 ? 18.703 13.633 -3.58 1 88.88 103 ARG B CA 1
ATOM 2350 C C . ARG B 1 103 ? 18.047 14.773 -4.348 1 88.88 103 ARG B C 1
ATOM 2352 O O . ARG B 1 103 ? 18.078 14.805 -5.578 1 88.88 103 ARG B O 1
ATOM 2359 N N . GLY B 1 104 ? 17.25 15.594 -3.602 1 87.5 104 GLY B N 1
ATOM 2360 C CA . GLY B 1 104 ? 16.672 16.766 -4.219 1 87.5 104 GLY B CA 1
ATOM 2361 C C . GLY B 1 104 ? 15.383 16.469 -4.977 1 87.5 104 GLY B C 1
ATOM 2362 O O . GLY B 1 104 ? 14.766 17.375 -5.539 1 87.5 104 GLY B O 1
ATOM 2363 N N . ARG B 1 105 ? 14.984 15.289 -5.027 1 92.12 105 ARG B N 1
ATOM 2364 C CA . ARG B 1 105 ? 13.789 14.906 -5.77 1 92.12 105 ARG B CA 1
ATOM 2365 C C . ARG B 1 105 ? 12.531 15.133 -4.934 1 92.12 105 ARG B C 1
ATOM 2367 O O . ARG B 1 105 ? 11.414 14.984 -5.434 1 92.12 105 ARG B O 1
ATOM 2374 N N . ILE B 1 106 ? 12.766 15.469 -3.596 1 95.75 106 ILE B N 1
ATOM 2375 C CA . ILE B 1 106 ? 11.641 15.766 -2.719 1 95.75 106 ILE B CA 1
ATOM 2376 C C . ILE B 1 106 ? 11.828 17.156 -2.098 1 95.75 106 ILE B C 1
ATOM 2378 O O . ILE B 1 106 ? 12.867 17.438 -1.505 1 95.75 106 ILE B O 1
ATOM 2382 N N . GLU B 1 107 ? 10.898 17.969 -2.309 1 95.44 107 GLU B N 1
ATOM 2383 C CA . GLU B 1 107 ? 10.812 19.25 -1.606 1 95.44 107 GLU B CA 1
ATOM 2384 C C . GLU B 1 107 ? 9.844 19.172 -0.434 1 95.44 107 GLU B C 1
ATOM 2386 O O . GLU B 1 107 ? 8.68 18.781 -0.607 1 95.44 107 GLU B O 1
ATOM 2391 N N . PHE B 1 108 ? 10.328 19.5 0.75 1 97.19 108 PHE B N 1
ATOM 2392 C CA . PHE B 1 108 ? 9.477 19.531 1.933 1 97.19 108 PHE B CA 1
ATOM 2393 C C . PHE B 1 108 ? 9.023 20.953 2.238 1 97.19 108 PHE B C 1
ATOM 2395 O O . PHE B 1 108 ? 9.805 21.906 2.125 1 97.19 108 PHE B O 1
ATOM 2402 N N . GLU B 1 109 ? 7.836 21.109 2.504 1 96.94 109 GLU B N 1
ATOM 2403 C CA . GLU B 1 109 ? 7.277 22.344 3.07 1 96.94 109 GLU B CA 1
ATOM 2404 C C . GLU B 1 109 ? 6.602 22.062 4.41 1 96.94 109 GLU B C 1
ATOM 2406 O O . GLU B 1 109 ? 5.672 21.266 4.496 1 96.94 109 GLU B O 1
ATOM 2411 N N . VAL B 1 110 ? 7.078 22.734 5.438 1 98.31 110 VAL B N 1
ATOM 2412 C CA . VAL B 1 110 ? 6.473 22.594 6.754 1 98.31 110 VAL B CA 1
ATOM 2413 C C . VAL B 1 110 ? 5.52 23.766 7.012 1 98.31 110 VAL B C 1
ATOM 2415 O O . VAL B 1 110 ? 5.895 24.938 6.844 1 98.31 110 VAL B O 1
ATOM 2418 N N . VAL B 1 111 ? 4.348 23.469 7.34 1 98 111 VAL B N 1
ATOM 2419 C CA . VAL B 1 111 ? 3.344 24.469 7.684 1 98 111 VAL B CA 1
ATOM 2420 C C . VAL B 1 111 ? 2.971 24.344 9.156 1 98 111 VAL B C 1
ATOM 2422 O O . VAL B 1 111 ? 2.459 23.297 9.586 1 98 111 VAL B O 1
ATOM 2425 N N . SER B 1 112 ? 3.26 25.375 9.93 1 98.19 112 SER B N 1
ATOM 2426 C CA . SER B 1 112 ? 2.812 25.422 11.32 1 98.19 112 SER B CA 1
ATOM 2427 C C . SER B 1 112 ? 1.414 26.031 11.43 1 98.19 112 SER B C 1
ATOM 2429 O O . SER B 1 112 ? 1.221 27.219 11.156 1 98.19 112 SER B O 1
ATOM 2431 N N . GLY B 1 113 ? 0.455 25.188 11.742 1 97.62 113 GLY B N 1
ATOM 2432 C CA . GLY B 1 113 ? -0.909 25.688 11.828 1 97.62 113 GLY B CA 1
ATOM 2433 C C . GLY B 1 113 ? -1.953 24.578 11.742 1 97.62 113 GLY B C 1
ATOM 2434 O O . GLY B 1 113 ? -1.631 23.406 11.875 1 97.62 113 GLY B O 1
ATOM 2435 N N . ASP B 1 114 ? -3.174 25 11.578 1 97.88 114 ASP B N 1
ATOM 2436 C CA . ASP B 1 114 ? -4.32 24.109 11.508 1 97.88 114 ASP B CA 1
ATOM 2437 C C . ASP B 1 114 ? -4.5 23.547 10.102 1 97.88 114 ASP B C 1
ATOM 2439 O O . ASP B 1 114 ? -4.504 24.297 9.125 1 97.88 114 ASP B O 1
ATOM 2443 N N . ALA B 1 115 ? -4.57 22.234 10.031 1 97.94 115 ALA B N 1
ATOM 2444 C CA . ALA B 1 115 ? -4.668 21.562 8.734 1 97.94 115 ALA B CA 1
ATOM 2445 C C . ALA B 1 115 ? -5.926 22 7.988 1 97.94 115 ALA B C 1
ATOM 2447 O O . ALA B 1 115 ? -5.895 22.219 6.773 1 97.94 115 ALA B O 1
ATOM 2448 N N . LEU B 1 116 ? -7.035 22.125 8.695 1 98 116 LEU B N 1
ATOM 2449 C CA . LEU B 1 116 ? -8.289 22.5 8.047 1 98 116 LEU B CA 1
ATOM 2450 C C . LEU B 1 116 ? -8.211 23.938 7.516 1 98 116 LEU B C 1
ATOM 2452 O O . LEU B 1 116 ? -8.742 24.219 6.441 1 98 116 LEU B O 1
ATOM 2456 N N . ASP B 1 117 ? -7.621 24.781 8.328 1 97.25 117 ASP B N 1
ATOM 2457 C CA . ASP B 1 117 ? -7.398 26.141 7.867 1 97.25 117 ASP B CA 1
ATOM 2458 C C . ASP B 1 117 ? -6.535 26.172 6.609 1 97.25 117 ASP B C 1
ATOM 2460 O O . ASP B 1 117 ? -6.824 26.906 5.664 1 97.25 117 ASP B O 1
ATOM 2464 N N . TYR B 1 118 ? -5.484 25.359 6.605 1 96.75 118 TYR B N 1
ATOM 2465 C CA . TYR B 1 118 ? -4.613 25.266 5.438 1 96.75 118 TYR B CA 1
ATOM 2466 C C . TYR B 1 118 ? -5.395 24.812 4.215 1 96.75 118 TYR B C 1
ATOM 2468 O O . TYR B 1 118 ? -5.281 25.406 3.139 1 96.75 118 TYR B O 1
ATOM 2476 N N . PHE B 1 119 ? -6.184 23.719 4.34 1 96.75 119 PHE B N 1
ATOM 2477 C CA . PHE B 1 119 ? -6.98 23.188 3.242 1 96.75 119 PHE B CA 1
ATOM 2478 C C . PHE B 1 119 ? -7.953 24.234 2.721 1 96.75 119 PHE B C 1
ATOM 2480 O O . PHE B 1 119 ? -8.117 24.391 1.51 1 96.75 119 PHE B O 1
ATOM 2487 N N . SER B 1 120 ? -8.562 24.953 3.674 1 95.12 120 SER B N 1
ATOM 2488 C CA . SER B 1 120 ? -9.539 25.969 3.293 1 95.12 120 SER B CA 1
ATOM 2489 C C . SER B 1 120 ? -8.883 27.062 2.465 1 95.12 120 SER B C 1
ATOM 2491 O O . SER B 1 120 ? -9.43 27.5 1.449 1 95.12 120 SER B O 1
ATOM 2493 N N . ARG B 1 121 ? -7.746 27.531 2.902 1 94.19 121 ARG B N 1
ATOM 2494 C CA . ARG B 1 121 ? -7.027 28.578 2.186 1 94.19 121 ARG B CA 1
ATOM 2495 C C . ARG B 1 121 ? -6.621 28.109 0.792 1 94.19 121 ARG B C 1
ATOM 2497 O O . ARG B 1 121 ? -6.664 28.875 -0.167 1 94.19 121 ARG B O 1
ATOM 2504 N N . LEU B 1 122 ? -6.188 26.875 0.701 1 93.38 122 LEU B N 1
ATOM 2505 C CA . LEU B 1 122 ? -5.801 26.328 -0.596 1 93.38 122 LEU B CA 1
ATOM 2506 C C . LEU B 1 122 ? -6.996 26.281 -1.543 1 93.38 122 LEU B C 1
ATOM 2508 O O . LEU B 1 122 ? -6.867 26.594 -2.727 1 93.38 122 LEU B O 1
ATOM 2512 N N . GLU B 1 123 ? -8.039 25.75 -1.086 1 90 123 GLU B N 1
ATOM 2513 C CA . GLU B 1 123 ? -9.25 25.672 -1.893 1 90 123 GLU B CA 1
ATOM 2514 C C . GLU B 1 123 ? -9.617 27.031 -2.482 1 90 123 GLU B C 1
ATOM 2516 O O . GLU B 1 123 ? -10.016 27.125 -3.646 1 90 123 GLU B O 1
ATOM 2521 N N . GLU B 1 124 ? -9.5 28.062 -1.687 1 89.06 124 GLU B N 1
ATOM 2522 C CA . GLU B 1 124 ? -9.836 29.406 -2.113 1 89.06 124 GLU B CA 1
ATOM 2523 C C . GLU B 1 124 ? -8.922 29.875 -3.24 1 89.06 124 GLU B C 1
ATOM 2525 O O . GLU B 1 124 ? -9.32 30.703 -4.07 1 89.06 124 GLU B O 1
ATOM 2530 N N . LYS B 1 125 ? -7.75 29.422 -3.27 1 85.44 125 LYS B N 1
ATOM 2531 C CA . LYS B 1 125 ? -6.77 29.844 -4.262 1 85.44 125 LYS B CA 1
ATOM 2532 C C . LYS B 1 125 ? -6.855 29 -5.527 1 85.44 125 LYS B C 1
ATOM 2534 O O . LYS B 1 125 ? -6.156 29.266 -6.508 1 85.44 125 LYS B O 1
ATOM 2539 N N . GLY B 1 126 ? -7.609 28.016 -5.566 1 73.06 126 GLY B N 1
ATOM 2540 C CA . GLY B 1 126 ? -7.723 27.125 -6.703 1 73.06 126 GLY B CA 1
ATOM 2541 C C . GLY B 1 126 ? -6.48 26.281 -6.926 1 73.06 126 GLY B C 1
ATOM 2542 O O . GLY B 1 126 ? -6.211 25.844 -8.047 1 73.06 126 GLY B O 1
ATOM 2543 N N . ARG B 1 127 ? -5.641 26.406 -6.039 1 60.56 127 ARG B N 1
ATOM 2544 C CA . ARG B 1 127 ? -4.301 25.906 -6.309 1 60.56 127 ARG B CA 1
ATOM 2545 C C . ARG B 1 127 ? -4.16 24.453 -5.848 1 60.56 127 ARG B C 1
ATOM 2547 O O . ARG B 1 127 ? -5.137 23.828 -5.426 1 60.56 127 ARG B O 1
ATOM 2554 N N . GLU B 1 128 ? -3.523 23.906 -4.855 1 58.56 128 GLU B N 1
ATOM 2555 C CA . GLU B 1 128 ? -2.586 22.844 -4.52 1 58.56 128 GLU B CA 1
ATOM 2556 C C . GLU B 1 128 ? -3.27 21.484 -4.543 1 58.56 128 GLU B C 1
ATOM 2558 O O . GLU B 1 128 ? -3.83 21.047 -3.537 1 58.56 128 GLU B O 1
ATOM 2563 N N . VAL B 1 129 ? -3.184 20.594 -5.387 1 79.44 129 VAL B N 1
ATOM 2564 C CA . VAL B 1 129 ? -4.062 19.516 -5.824 1 79.44 129 VAL B CA 1
ATOM 2565 C C . VAL B 1 129 ? -3.301 18.188 -5.809 1 79.44 129 VAL B C 1
ATOM 2567 O O . VAL B 1 129 ? -2.418 17.969 -6.641 1 79.44 129 VAL B O 1
ATOM 2570 N N . PHE B 1 130 ? -3.314 17.766 -4.77 1 94.88 130 PHE B N 1
ATOM 2571 C CA . PHE B 1 130 ? -2.58 16.656 -4.16 1 94.88 130 PHE B CA 1
ATOM 2572 C C . PHE B 1 130 ? -2.877 15.344 -4.875 1 94.88 130 PHE B C 1
ATOM 2574 O O . PHE B 1 130 ? -4.02 15.078 -5.246 1 94.88 130 PHE B O 1
ATOM 2581 N N . ASP B 1 131 ? -1.794 14.578 -5.016 1 95.25 131 ASP B N 1
ATOM 2582 C CA . ASP B 1 131 ? -1.958 13.188 -5.43 1 95.25 131 ASP B CA 1
ATOM 2583 C C . ASP B 1 131 ? -2.352 12.305 -4.246 1 95.25 131 ASP B C 1
ATOM 2585 O O . ASP B 1 131 ? -3.031 11.289 -4.418 1 95.25 131 ASP B O 1
ATOM 2589 N N . MET B 1 132 ? -1.88 12.719 -3.049 1 97 132 MET B N 1
ATOM 2590 C CA . MET B 1 132 ? -2.164 11.953 -1.836 1 97 132 MET B CA 1
ATOM 2591 C C . MET B 1 132 ? -2.24 12.875 -0.622 1 97 132 MET B C 1
ATOM 2593 O O . MET B 1 132 ? -1.479 13.836 -0.518 1 97 132 MET B O 1
ATOM 2597 N N . ALA B 1 133 ? -3.174 12.562 0.224 1 98 133 ALA B N 1
ATOM 2598 C CA . ALA B 1 133 ? -3.283 13.211 1.525 1 98 133 ALA B CA 1
ATOM 2599 C C . ALA B 1 133 ? -3.334 12.188 2.654 1 98 133 ALA B C 1
ATOM 2601 O O . ALA B 1 133 ? -4.121 11.242 2.602 1 98 133 ALA B O 1
ATOM 2602 N N . PHE B 1 134 ? -2.467 12.32 3.584 1 98.69 134 PHE B N 1
ATOM 2603 C CA . PHE B 1 134 ? -2.576 11.578 4.836 1 98.69 134 PHE B CA 1
ATOM 2604 C C . PHE B 1 134 ? -3.086 12.477 5.953 1 98.69 134 PHE B C 1
ATOM 2606 O O . PHE B 1 134 ? -2.523 13.547 6.203 1 98.69 134 PHE B O 1
ATOM 2613 N N . VAL B 1 135 ? -4.137 12.055 6.613 1 98.5 135 VAL B N 1
ATOM 2614 C CA . VAL B 1 135 ? -4.805 12.891 7.609 1 98.5 135 VAL B CA 1
ATOM 2615 C C . VAL B 1 135 ? -4.758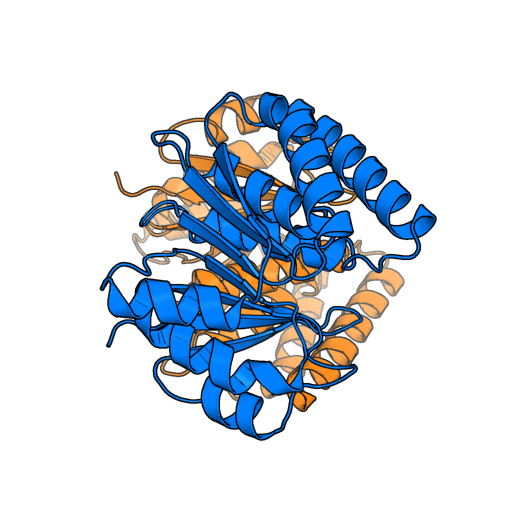 12.203 8.969 1 98.5 135 VAL B C 1
ATOM 2617 O O . VAL B 1 135 ? -5.316 11.117 9.148 1 98.5 135 VAL B O 1
ATOM 2620 N N . ASP B 1 136 ? -4.133 12.703 9.914 1 97.19 136 ASP B N 1
ATOM 2621 C CA . ASP B 1 136 ? -4.078 12.25 11.297 1 97.19 136 ASP B CA 1
ATOM 2622 C C . ASP B 1 136 ? -4.242 13.422 12.266 1 97.19 136 ASP B C 1
ATOM 2624 O O . ASP B 1 136 ? -3.326 13.734 13.023 1 97.19 136 ASP B O 1
ATOM 2628 N N . ILE B 1 137 ? -5.398 14.039 12.266 1 96.62 137 ILE B N 1
ATOM 2629 C CA . ILE B 1 137 ? -5.766 15.172 13.117 1 96.62 137 ILE B CA 1
ATOM 2630 C C . ILE B 1 137 ? -6.863 14.75 14.094 1 96.62 137 ILE B C 1
ATOM 2632 O O . ILE B 1 137 ? -7.086 13.555 14.305 1 96.62 137 ILE B O 1
ATOM 2636 N N . GLU B 1 138 ? -7.434 15.711 14.789 1 95.25 138 GLU B N 1
ATOM 2637 C CA . GLU B 1 138 ? -8.562 15.375 15.656 1 95.25 138 GLU B CA 1
ATOM 2638 C C . GLU B 1 138 ? -9.656 14.664 14.875 1 95.25 138 GLU B C 1
ATOM 2640 O O . GLU B 1 138 ? -10.133 15.172 13.852 1 95.25 138 GLU B O 1
ATOM 2645 N N . LYS B 1 139 ? -10.117 13.484 15.43 1 95.5 139 LYS B N 1
ATOM 2646 C CA . LYS B 1 139 ? -11.016 12.609 14.688 1 95.5 139 LYS B CA 1
ATOM 2647 C C . LYS B 1 139 ? -12.344 13.312 14.398 1 95.5 139 LYS B C 1
ATOM 2649 O O . LYS B 1 139 ? -12.977 13.047 13.367 1 95.5 139 LYS B O 1
ATOM 2654 N N . GLY B 1 140 ? -12.703 14.164 15.297 1 95.88 140 GLY B N 1
ATOM 2655 C CA . GLY B 1 140 ? -13.922 14.93 15.086 1 95.88 140 GLY B CA 1
ATOM 2656 C C . GLY B 1 140 ? -13.875 15.797 13.836 1 95.88 140 GLY B C 1
ATOM 2657 O O . GLY B 1 140 ? -14.914 16.203 13.32 1 95.88 140 GLY B O 1
ATOM 2658 N N . ASP B 1 141 ? -12.695 16.078 13.258 1 97.31 141 ASP B N 1
ATOM 2659 C CA . ASP B 1 141 ? -12.5 16.984 12.133 1 97.31 141 ASP B CA 1
ATOM 2660 C C . ASP B 1 141 ? -12.422 16.219 10.82 1 97.31 141 ASP B C 1
ATOM 2662 O O . ASP B 1 141 ? -12.328 16.828 9.742 1 97.31 141 ASP B O 1
ATOM 2666 N N . TYR B 1 142 ? -12.5 14.906 10.781 1 97.88 142 TYR B N 1
ATOM 2667 C CA . TYR B 1 142 ? -12.312 14.07 9.594 1 97.88 142 TYR B CA 1
ATOM 2668 C C . TYR B 1 142 ? -13.391 14.352 8.555 1 97.88 142 TYR B C 1
ATOM 2670 O O . TYR B 1 142 ? -13.094 14.414 7.355 1 97.88 142 TYR B O 1
ATOM 2678 N N . PRO B 1 143 ? -14.695 14.578 9.008 1 98.19 143 PRO B N 1
ATOM 2679 C CA . PRO B 1 143 ? -15.688 14.914 7.992 1 98.19 143 PRO B CA 1
ATOM 2680 C C . PRO B 1 143 ? -15.336 16.172 7.211 1 98.19 143 PRO B C 1
ATOM 2682 O O . PRO B 1 143 ? -15.43 16.188 5.98 1 98.19 143 PRO B O 1
ATOM 2685 N N . GLU B 1 144 ? -14.922 17.156 7.926 1 98.19 144 GLU B N 1
ATOM 2686 C CA . GLU B 1 144 ? -14.555 18.406 7.262 1 98.19 144 GLU B CA 1
ATOM 2687 C C . GLU B 1 144 ? -13.312 18.219 6.391 1 98.19 144 GLU B C 1
ATOM 2689 O O . GLU B 1 144 ? -13.25 18.75 5.277 1 98.19 144 GLU B O 1
ATOM 2694 N N . ALA B 1 145 ? -12.352 17.516 6.891 1 98.06 145 ALA B N 1
ATOM 2695 C CA . ALA B 1 145 ? -11.156 17.234 6.105 1 98.06 145 ALA B CA 1
ATOM 2696 C C . ALA B 1 145 ? -11.508 16.531 4.797 1 98.06 145 ALA B C 1
ATOM 2698 O O . ALA B 1 145 ? -11.008 16.906 3.732 1 98.06 145 ALA B O 1
ATOM 2699 N N . LEU B 1 146 ? -12.352 15.531 4.867 1 97.94 146 LEU B N 1
ATOM 2700 C CA . LEU B 1 146 ? -12.781 14.789 3.689 1 97.94 146 LEU B CA 1
ATOM 2701 C C . LEU B 1 146 ? -13.469 15.703 2.684 1 97.94 146 LEU B C 1
ATOM 2703 O O . LEU B 1 146 ? -13.219 15.602 1.479 1 97.94 146 LEU B O 1
ATOM 2707 N N . GLU B 1 147 ? -14.281 16.547 3.189 1 96.94 147 GLU B N 1
ATOM 2708 C CA . GLU B 1 147 ? -14.984 17.484 2.324 1 96.94 147 GLU B CA 1
ATOM 2709 C C . GLU B 1 147 ? -13.992 18.375 1.578 1 96.94 147 GLU B C 1
ATOM 2711 O O . GLU B 1 147 ? -14.133 18.594 0.37 1 96.94 147 GLU B O 1
ATOM 2716 N N . ARG B 1 148 ? -13.047 18.922 2.244 1 96.06 148 ARG B N 1
ATOM 2717 C CA . ARG B 1 148 ? -12.047 19.781 1.627 1 96.06 148 ARG B CA 1
ATOM 2718 C C . ARG B 1 148 ? -11.203 19.016 0.618 1 96.06 148 ARG B C 1
ATOM 2720 O O . ARG B 1 148 ? -10.898 19.516 -0.463 1 96.06 148 ARG B O 1
ATOM 2727 N N . LEU B 1 149 ? -10.859 17.797 0.964 1 95.81 149 LEU B N 1
ATOM 2728 C CA . LEU B 1 149 ? -10 16.969 0.117 1 95.81 149 LEU B CA 1
ATOM 2729 C C . LEU B 1 149 ? -10.711 16.594 -1.174 1 95.81 149 LEU B C 1
ATOM 2731 O O . LEU B 1 149 ? -10.07 16.297 -2.182 1 95.81 149 LEU B O 1
ATOM 2735 N N . GLU B 1 150 ? -12.016 16.562 -1.17 1 94.31 150 GLU B N 1
ATOM 2736 C CA . GLU B 1 150 ? -12.766 16.281 -2.391 1 94.31 150 GLU B CA 1
ATOM 2737 C C . GLU B 1 150 ? -12.398 17.25 -3.502 1 94.31 150 GLU B C 1
ATOM 2739 O O . GLU B 1 150 ? -12.375 16.891 -4.68 1 94.31 150 GLU B O 1
ATOM 2744 N N . ASN B 1 151 ? -12.039 18.438 -3.074 1 93.19 151 ASN B N 1
ATOM 2745 C CA . ASN B 1 151 ? -11.695 19.469 -4.051 1 93.19 151 ASN B CA 1
ATOM 2746 C C . ASN B 1 151 ? -10.18 19.578 -4.238 1 93.19 151 ASN B C 1
ATOM 2748 O O . ASN B 1 151 ? -9.711 20.109 -5.242 1 93.19 151 ASN B O 1
ATOM 2752 N N . LEU B 1 152 ? -9.484 19.109 -3.344 1 95.25 152 LEU B N 1
ATOM 2753 C CA . LEU B 1 152 ? -8.047 19.375 -3.334 1 95.25 152 LEU B CA 1
ATOM 2754 C C . LEU B 1 152 ? -7.285 18.172 -3.893 1 95.25 152 LEU B C 1
ATOM 2756 O O . LEU B 1 152 ? -6.129 18.312 -4.297 1 95.25 152 LEU B O 1
ATOM 2760 N N . LEU B 1 153 ? -7.902 16.984 -3.811 1 94.31 153 LEU B N 1
ATOM 2761 C CA . LEU B 1 153 ? -7.254 15.773 -4.316 1 94.31 153 LEU B CA 1
ATOM 2762 C C . LEU B 1 153 ? -7.574 15.57 -5.793 1 94.31 153 LEU B C 1
ATOM 2764 O O . LEU B 1 153 ? -8.703 15.797 -6.227 1 94.31 153 LEU B O 1
ATOM 2768 N N . THR B 1 154 ? -6.582 15.141 -6.547 1 91.94 154 THR B N 1
ATOM 2769 C CA . THR B 1 154 ? -6.777 14.812 -7.957 1 91.94 154 THR B CA 1
ATOM 2770 C C . THR B 1 154 ? -7.656 13.578 -8.102 1 91.94 154 THR B C 1
ATOM 2772 O O . THR B 1 154 ? -7.746 12.758 -7.184 1 91.94 154 THR B O 1
ATOM 2775 N N . ALA B 1 155 ? -8.312 13.453 -9.312 1 90.56 155 ALA B N 1
ATOM 2776 C CA . ALA B 1 155 ? -8.969 12.188 -9.617 1 90.56 155 ALA B CA 1
ATOM 2777 C C . ALA B 1 155 ? -7.973 11.031 -9.625 1 90.56 155 ALA B C 1
ATOM 2779 O O . ALA B 1 155 ? -6.898 11.141 -10.227 1 90.56 155 ALA B O 1
ATOM 2780 N N . GLY B 1 156 ? -8.273 9.977 -8.898 1 88.81 156 GLY B N 1
ATOM 2781 C CA . GLY B 1 156 ? -7.352 8.852 -8.773 1 88.81 156 GLY B CA 1
ATOM 2782 C C . GLY B 1 156 ? -6.426 8.969 -7.582 1 88.81 156 GLY B C 1
ATOM 2783 O O . GLY B 1 156 ? -5.73 8.016 -7.23 1 88.81 156 GLY B O 1
ATOM 2784 N N . GLY B 1 157 ? -6.465 10.188 -6.992 1 93 157 GLY B N 1
ATOM 2785 C CA . GLY B 1 157 ? -5.66 10.391 -5.797 1 93 157 GLY B CA 1
ATOM 2786 C C . GLY B 1 157 ? -6.184 9.633 -4.59 1 93 157 GLY B C 1
ATOM 2787 O O . GLY B 1 157 ? -7.266 9.055 -4.641 1 93 157 GLY B O 1
ATOM 2788 N N . VAL B 1 158 ? -5.402 9.625 -3.492 1 95.56 158 VAL B N 1
ATOM 2789 C CA . VAL B 1 158 ? -5.762 8.812 -2.334 1 95.56 158 VAL B CA 1
ATOM 2790 C C . VAL B 1 158 ? -5.723 9.664 -1.07 1 95.56 158 VAL B C 1
ATOM 2792 O O . VAL B 1 158 ? -4.812 10.477 -0.89 1 95.56 158 VAL B O 1
ATOM 2795 N N . ALA B 1 159 ? -6.75 9.547 -0.307 1 97.56 159 ALA B N 1
ATOM 2796 C CA . ALA B 1 159 ? -6.754 10.07 1.057 1 97.56 159 ALA B CA 1
ATOM 2797 C C . ALA B 1 159 ? -6.629 8.945 2.076 1 97.56 159 ALA B C 1
ATOM 2799 O O . ALA B 1 159 ? -7.383 7.969 2.029 1 97.56 159 ALA B O 1
ATOM 2800 N N . ALA B 1 160 ? -5.66 9.023 2.93 1 98.38 160 ALA B N 1
ATOM 2801 C CA . ALA B 1 160 ? -5.477 8.07 4.023 1 98.38 160 ALA B CA 1
ATOM 2802 C C . ALA B 1 160 ? -5.828 8.703 5.367 1 98.38 160 ALA B C 1
ATOM 2804 O O . ALA B 1 160 ? -5.395 9.82 5.668 1 98.38 160 ALA B O 1
ATOM 2805 N N . PHE B 1 161 ? -6.633 8.078 6.125 1 98.12 161 PHE B N 1
ATOM 2806 C CA . PHE B 1 161 ? -7.039 8.539 7.445 1 98.12 161 PHE B CA 1
ATOM 2807 C C . PHE B 1 161 ? -6.598 7.559 8.523 1 98.12 161 PHE B C 1
ATOM 2809 O O . PHE B 1 161 ? -6.934 6.375 8.469 1 98.12 161 PHE B O 1
ATOM 2816 N N . TYR B 1 162 ? -5.902 8.117 9.461 1 95.69 162 TYR B N 1
ATOM 2817 C CA . TYR B 1 162 ? -5.355 7.266 10.516 1 95.69 162 TYR B CA 1
ATOM 2818 C C . TYR B 1 162 ? -6.398 6.98 11.586 1 95.69 162 TYR B C 1
ATOM 2820 O O . TYR B 1 162 ? -7.238 7.836 11.891 1 95.69 162 TYR B O 1
ATOM 2828 N N . ASN B 1 163 ? -6.41 5.832 12.219 1 88.5 163 ASN B N 1
ATOM 2829 C CA . ASN B 1 163 ? -7.238 5.395 13.336 1 88.5 163 ASN B CA 1
ATOM 2830 C C . ASN B 1 163 ? -8.688 5.191 12.914 1 88.5 163 ASN B C 1
ATOM 2832 O O . ASN B 1 163 ? -9.594 5.84 13.445 1 88.5 163 ASN B O 1
ATOM 2836 N N . ALA B 1 164 ? -8.891 4.18 12.148 1 88.19 164 ALA B N 1
ATOM 2837 C CA . ALA B 1 164 ? -10.266 3.84 11.781 1 88.19 164 ALA B CA 1
ATOM 2838 C C . ALA B 1 164 ? -10.953 3.055 12.898 1 88.19 164 ALA B C 1
ATOM 2840 O O . ALA B 1 164 ? -12.18 3.068 13.008 1 88.19 164 ALA B O 1
ATOM 2841 N N . PHE B 1 165 ? -10.133 2.332 13.695 1 86.56 165 PHE B N 1
ATOM 2842 C CA . PHE B 1 165 ? -10.711 1.457 14.711 1 86.56 165 PHE B CA 1
ATOM 2843 C C . PHE B 1 165 ? -10.773 2.162 16.062 1 86.56 165 PHE B C 1
ATOM 2845 O O . PHE B 1 165 ? -11.812 2.16 16.719 1 86.56 165 PHE B O 1
ATOM 2852 N N . GLN B 1 166 ? -9.656 2.725 16.453 1 83.25 166 GLN B N 1
ATOM 2853 C CA . GLN B 1 166 ? -9.57 3.209 17.828 1 83.25 166 GLN B CA 1
ATOM 2854 C C . GLN B 1 166 ? -8.555 4.344 17.938 1 83.25 166 GLN B C 1
ATOM 2856 O O . GLN B 1 166 ? -7.359 4.137 17.75 1 83.25 166 GLN B O 1
ATOM 2861 N N . PRO B 1 167 ? -9.039 5.461 18.5 1 83.56 167 PRO B N 1
ATOM 2862 C CA . PRO B 1 167 ? -10.445 5.871 18.562 1 83.56 167 PRO B CA 1
ATOM 2863 C C . PRO B 1 167 ? -11.078 6.031 17.188 1 83.56 167 PRO B C 1
ATOM 2865 O O . PRO B 1 167 ? -10.438 6.551 16.266 1 83.56 167 PRO B O 1
ATOM 2868 N N . PRO B 1 168 ? -12.305 5.652 17.031 1 86.75 168 PRO B N 1
ATOM 2869 C CA . PRO B 1 168 ? -12.93 5.73 15.719 1 86.75 168 PRO B CA 1
ATOM 2870 C C . PRO B 1 168 ? -13.391 7.145 15.367 1 86.75 168 PRO B C 1
ATOM 2872 O O . PRO B 1 168 ? -13.773 7.91 16.25 1 86.75 168 PRO B O 1
ATOM 2875 N N . PRO B 1 169 ? -13.297 7.492 14.086 1 93.81 169 PRO B N 1
ATOM 2876 C CA . PRO B 1 169 ? -13.922 8.742 13.625 1 93.81 169 PRO B CA 1
ATOM 2877 C C . PRO B 1 169 ? -15.43 8.758 13.852 1 93.81 169 PRO B C 1
ATOM 2879 O O . PRO B 1 169 ? -16.016 7.734 14.219 1 93.81 169 PRO B O 1
ATOM 2882 N N . PRO B 1 170 ? -16.047 9.953 13.742 1 95.31 170 PRO B N 1
ATOM 2883 C CA . PRO B 1 170 ? -17.5 10.023 13.844 1 95.31 170 PRO B CA 1
ATOM 2884 C C . PRO B 1 170 ? -18.219 9.227 12.75 1 95.31 170 PRO B C 1
ATOM 2886 O O . PRO B 1 170 ? -17.703 9.125 11.633 1 95.31 170 PRO B O 1
ATOM 2889 N N . PRO B 1 171 ? -19.375 8.695 13.055 1 95.38 171 PRO B N 1
ATOM 2890 C CA . PRO B 1 171 ? -20.141 7.941 12.07 1 95.38 171 PRO B CA 1
ATOM 2891 C C . PRO B 1 171 ? -20.359 8.711 10.773 1 95.38 171 PRO B C 1
ATOM 2893 O O . PRO B 1 171 ? -20.375 8.117 9.695 1 95.38 171 PRO B O 1
ATOM 2896 N N . LEU B 1 172 ? -20.562 9.977 10.914 1 97.19 172 LEU B N 1
ATOM 2897 C CA . LEU B 1 172 ? -20.766 10.82 9.742 1 97.19 172 LEU B CA 1
ATOM 2898 C C . LEU B 1 172 ? -19.625 10.656 8.75 1 97.19 172 LEU B C 1
ATOM 2900 O O . LEU B 1 172 ? -19.844 10.656 7.535 1 97.19 172 LEU B O 1
ATOM 2904 N N . PHE B 1 173 ? -18.438 10.586 9.242 1 97.69 173 PHE B N 1
ATOM 2905 C CA . PHE B 1 173 ? -17.266 10.414 8.398 1 97.69 173 PHE B CA 1
ATOM 2906 C C . PHE B 1 173 ? -17.375 9.141 7.562 1 97.69 173 PHE B C 1
ATOM 2908 O O . PHE B 1 173 ? -17.141 9.164 6.352 1 97.69 173 PHE B O 1
ATOM 2915 N N . PHE B 1 174 ? -17.734 8.039 8.203 1 96.88 174 PHE B N 1
ATOM 2916 C CA . PHE B 1 174 ? -17.859 6.762 7.512 1 96.88 174 PHE B CA 1
ATOM 2917 C C . PHE B 1 174 ? -18.969 6.816 6.469 1 96.88 174 PHE B C 1
ATOM 2919 O O . PHE B 1 174 ? -18.828 6.238 5.387 1 96.88 174 PHE B O 1
ATOM 2926 N N . ASP B 1 175 ? -20.047 7.523 6.797 1 97.12 175 ASP B N 1
ATOM 2927 C CA . ASP B 1 175 ? -21.125 7.711 5.828 1 97.12 175 ASP B CA 1
ATOM 2928 C C . ASP B 1 175 ? -20.641 8.469 4.598 1 97.12 175 ASP B C 1
ATOM 2930 O O . ASP B 1 175 ? -20.938 8.086 3.465 1 97.12 175 ASP B O 1
ATOM 2934 N N . MET B 1 176 ? -19.922 9.516 4.785 1 97.69 176 MET B N 1
ATOM 2935 C CA . MET B 1 176 ? -19.453 10.391 3.721 1 97.69 176 MET B CA 1
ATOM 2936 C C . MET B 1 176 ? -18.453 9.664 2.816 1 97.69 176 MET B C 1
ATOM 2938 O O . MET B 1 176 ? -18.547 9.758 1.59 1 97.69 176 MET B O 1
ATOM 2942 N N . VAL B 1 177 ? -17.531 8.938 3.43 1 97.38 177 VAL B N 1
ATOM 2943 C CA . VAL B 1 177 ? -16.453 8.344 2.664 1 97.38 177 VAL B CA 1
ATOM 2944 C C . VAL B 1 177 ? -16.953 7.105 1.922 1 97.38 177 VAL B C 1
ATOM 2946 O O . VAL B 1 177 ? -16.281 6.594 1.024 1 97.38 177 VAL B O 1
ATOM 2949 N N . SER B 1 178 ? -18.172 6.648 2.258 1 95.88 178 SER B N 1
ATOM 2950 C CA . SER B 1 178 ? -18.766 5.492 1.608 1 95.88 178 SER B CA 1
ATOM 2951 C C . SER B 1 178 ? -19.562 5.902 0.373 1 95.88 178 SER B C 1
ATOM 2953 O O . SER B 1 178 ? -20.156 5.055 -0.305 1 95.88 178 SER B O 1
ATOM 2955 N N . LYS B 1 179 ? -19.547 7.188 0.076 1 95.56 179 LYS B N 1
ATOM 2956 C CA . LYS B 1 179 ? -20.297 7.699 -1.067 1 95.56 179 LYS B CA 1
ATOM 2957 C C . LYS B 1 179 ? -19.359 8.266 -2.129 1 95.56 179 LYS B C 1
ATOM 2959 O O . LYS B 1 179 ? -18.234 8.648 -1.824 1 95.56 179 LYS B O 1
ATOM 2964 N N . ARG B 1 180 ? -19.953 8.367 -3.418 1 93.62 180 ARG B N 1
ATOM 2965 C CA . ARG B 1 180 ? -19.234 9.047 -4.484 1 93.62 180 ARG B CA 1
ATOM 2966 C C . ARG B 1 180 ? -18.859 10.461 -4.07 1 93.62 180 ARG B C 1
ATOM 2968 O O . ARG B 1 180 ? -19.609 11.133 -3.365 1 93.62 180 ARG B O 1
ATOM 2975 N N . PRO B 1 181 ? -17.641 10.812 -4.371 1 95.81 181 PRO B N 1
ATOM 2976 C CA . PRO B 1 181 ? -16.75 10.18 -5.348 1 95.81 181 PRO B CA 1
ATOM 2977 C C . PRO B 1 181 ? -15.719 9.273 -4.695 1 95.81 181 PRO B C 1
ATOM 2979 O O . PRO B 1 181 ? -14.695 8.953 -5.312 1 95.81 181 PRO B O 1
ATOM 2982 N N . TRP B 1 182 ? -15.961 8.828 -3.516 1 96.19 182 TRP B N 1
ATOM 2983 C CA . TRP B 1 182 ? -14.945 8.078 -2.779 1 96.19 182 TRP B CA 1
ATOM 2984 C C . TRP B 1 182 ? -15.203 6.574 -2.883 1 96.19 182 TRP B C 1
ATOM 2986 O O . TRP B 1 182 ? -16.359 6.129 -2.84 1 96.19 182 TRP B O 1
ATOM 2996 N N . LYS B 1 183 ? -14.156 5.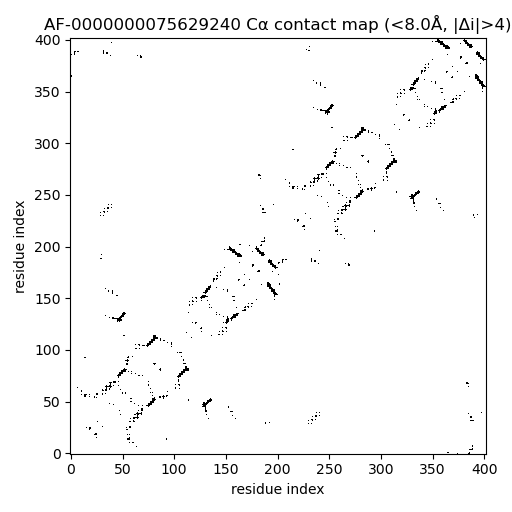809 -3.008 1 94.81 183 LYS B N 1
ATOM 2997 C CA . LYS B 1 183 ? -14.117 4.371 -2.758 1 94.81 183 LYS B CA 1
ATOM 2998 C C . LYS B 1 183 ? -13.18 4.035 -1.602 1 94.81 183 LYS B C 1
ATOM 3000 O O . LYS B 1 183 ? -11.961 4.156 -1.73 1 94.81 183 LYS B O 1
ATOM 3005 N N . PRO B 1 184 ? -13.727 3.627 -0.5 1 96.88 184 PRO B N 1
ATOM 3006 C CA . PRO B 1 184 ? -12.898 3.432 0.691 1 96.88 184 PRO B CA 1
ATOM 3007 C C . PRO B 1 184 ? -12.531 1.967 0.923 1 96.88 184 PRO B C 1
ATOM 3009 O O . PRO B 1 184 ? -13.203 1.071 0.405 1 96.88 184 PRO B O 1
ATOM 3012 N N . VAL B 1 185 ? -11.5 1.721 1.688 1 96.88 185 VAL B N 1
ATOM 3013 C CA . VAL B 1 185 ? -11.164 0.442 2.303 1 96.88 185 VAL B CA 1
ATOM 3014 C C . VAL B 1 185 ? -10.531 0.68 3.672 1 96.88 185 VAL B C 1
ATOM 3016 O O . VAL B 1 185 ? -9.781 1.646 3.857 1 96.88 185 VAL B O 1
ATOM 3019 N N . VAL B 1 186 ? -10.875 -0.071 4.621 1 97.62 186 VAL B N 1
ATOM 3020 C CA . VAL B 1 186 ? -10.188 -0.075 5.902 1 97.62 186 VAL B CA 1
ATOM 3021 C C . VAL B 1 186 ? -9.227 -1.263 5.973 1 97.62 186 VAL B C 1
ATOM 3023 O O . VAL B 1 186 ? -9.656 -2.416 6 1 97.62 186 VAL B O 1
ATOM 3026 N N . LEU B 1 187 ? -7.949 -0.995 5.949 1 97.81 187 LEU B N 1
ATOM 3027 C CA . LEU B 1 187 ? -6.949 -2.043 6.133 1 97.81 187 LEU B CA 1
ATOM 3028 C C . LEU B 1 187 ? -6.812 -2.41 7.605 1 97.81 187 LEU B C 1
ATOM 3030 O O . LEU B 1 187 ? -6.738 -1.528 8.461 1 97.81 187 LEU B O 1
ATOM 3034 N N . PRO B 1 188 ? -6.777 -3.65 7.891 1 96.81 188 PRO B N 1
ATOM 3035 C CA . PRO B 1 188 ? -6.816 -4.098 9.281 1 96.81 188 PRO B CA 1
ATOM 3036 C C . PRO B 1 188 ? -5.449 -4.047 9.961 1 96.81 188 PRO B C 1
ATOM 3038 O O . PRO B 1 188 ? -4.992 -5.047 10.516 1 96.81 188 PRO B O 1
ATOM 3041 N N . THR B 1 189 ? -4.781 -2.887 9.945 1 96.19 189 THR B N 1
ATOM 3042 C CA . THR B 1 189 ? -3.66 -2.617 10.836 1 96.19 189 THR B CA 1
ATOM 3043 C C . THR B 1 189 ? -4.133 -2.535 12.289 1 96.19 189 THR B C 1
ATOM 3045 O O . THR B 1 189 ? -5.336 -2.529 12.555 1 96.19 189 THR B O 1
ATOM 3048 N N . PRO B 1 190 ? -3.209 -2.521 13.258 1 92.62 190 PRO B N 1
ATOM 3049 C CA . PRO B 1 190 ? -3.646 -2.508 14.656 1 92.62 190 PRO B CA 1
ATOM 3050 C C . PRO B 1 190 ? -4.625 -1.374 14.953 1 92.62 190 PRO B C 1
ATOM 3052 O O . PRO B 1 190 ? -5.633 -1.589 15.633 1 92.62 190 PRO B O 1
ATOM 3055 N N . ALA B 1 191 ? -4.41 -0.186 14.477 1 92.44 191 ALA B N 1
ATOM 3056 C CA . ALA B 1 191 ? -5.281 0.956 14.742 1 92.44 191 ALA B CA 1
ATOM 3057 C C . ALA B 1 191 ? -6.332 1.117 13.648 1 92.44 191 ALA B C 1
ATOM 3059 O O . ALA B 1 191 ? -7.289 1.877 13.805 1 92.44 191 ALA B O 1
ATOM 3060 N N . GLY B 1 192 ? -6.246 0.411 12.586 1 95.19 192 GLY B N 1
ATOM 3061 C CA . GLY B 1 192 ? -7.094 0.595 11.414 1 95.19 192 GLY B CA 1
ATOM 3062 C C . GLY B 1 192 ? -6.676 1.771 10.555 1 95.19 192 GLY B C 1
ATOM 3063 O O . GLY B 1 192 ? -6.621 2.906 11.031 1 95.19 192 GLY B O 1
ATOM 3064 N N . LEU B 1 193 ? -6.336 1.512 9.344 1 97.38 193 LEU B N 1
ATOM 3065 C CA . LEU B 1 193 ? -5.996 2.57 8.398 1 97.38 193 LEU B CA 1
ATOM 3066 C C . LEU B 1 193 ? -7.016 2.629 7.262 1 97.38 193 LEU B C 1
ATOM 3068 O O . LEU B 1 193 ? -7.184 1.657 6.523 1 97.38 193 LEU B O 1
ATOM 3072 N N . LEU B 1 194 ? -7.703 3.768 7.152 1 98 194 LEU B N 1
ATOM 3073 C CA . LEU B 1 194 ? -8.672 3.932 6.074 1 98 194 LEU B CA 1
ATOM 3074 C C . LEU B 1 194 ? -8.023 4.59 4.859 1 98 194 LEU B C 1
ATOM 3076 O O . LEU B 1 194 ? -7.367 5.629 4.984 1 98 194 LEU B O 1
ATOM 3080 N N . LEU B 1 195 ? -8.086 3.949 3.738 1 97.75 195 LEU B N 1
ATOM 3081 C CA . LEU B 1 195 ? -7.723 4.523 2.449 1 97.75 195 LEU B CA 1
ATOM 3082 C C . LEU B 1 195 ? -8.961 4.824 1.614 1 97.75 195 LEU B C 1
ATOM 3084 O O . LEU B 1 195 ? -9.906 4.031 1.592 1 97.75 195 LEU B O 1
ATOM 3088 N N . ALA B 1 196 ? -8.953 5.941 0.979 1 97.12 196 ALA B N 1
ATOM 3089 C CA . ALA B 1 196 ? -10.055 6.32 0.092 1 97.12 196 ALA B CA 1
ATOM 3090 C C . ALA B 1 196 ? -9.523 6.863 -1.233 1 97.12 196 ALA B C 1
ATOM 3092 O O . ALA B 1 196 ? -8.766 7.832 -1.256 1 97.12 196 ALA B O 1
ATOM 3093 N N . VAL B 1 197 ? -9.875 6.262 -2.316 1 95.19 197 VAL B N 1
ATOM 3094 C CA . VAL B 1 197 ? -9.523 6.746 -3.646 1 95.19 197 VAL B CA 1
ATOM 3095 C C . VAL B 1 197 ? -10.633 7.652 -4.176 1 95.19 197 VAL B C 1
ATOM 3097 O O . VAL B 1 197 ? -11.82 7.332 -4.051 1 95.19 197 VAL B O 1
ATOM 3100 N N . LYS B 1 198 ? -10.234 8.766 -4.68 1 93.88 198 LYS B N 1
ATOM 3101 C CA . LYS B 1 198 ? -11.195 9.648 -5.324 1 93.88 198 LYS B CA 1
ATOM 3102 C C . LYS B 1 198 ? -11.43 9.25 -6.781 1 93.88 198 LYS B C 1
ATOM 3104 O O . LYS B 1 198 ? -10.516 9.312 -7.602 1 93.88 198 LYS B O 1
ATOM 3109 N N . THR B 1 199 ? -12.578 8.812 -7.117 1 89 199 THR B N 1
ATOM 3110 C CA . THR B 1 199 ? -12.891 8.359 -8.469 1 89 199 THR B CA 1
ATOM 3111 C C . THR B 1 199 ? -13.188 9.547 -9.383 1 89 199 THR B C 1
ATOM 3113 O O . THR B 1 199 ? -13.531 10.633 -8.914 1 89 199 THR B O 1
ATOM 3116 N N . ALA B 1 200 ? -12.867 9.336 -10.719 1 77.94 200 ALA B N 1
ATOM 3117 C CA . ALA B 1 200 ? -13.148 10.367 -11.711 1 77.94 200 ALA B CA 1
ATOM 3118 C C . ALA B 1 200 ? -14.656 10.57 -11.867 1 77.94 200 ALA B C 1
ATOM 3120 O O . ALA B 1 200 ? -15.43 9.617 -11.773 1 77.94 200 ALA B O 1
ATOM 3121 N N . GLY B 1 201 ? -15.125 11.719 -11.609 1 60 201 GLY B N 1
ATOM 3122 C CA . GLY B 1 201 ? -16.516 12.047 -11.859 1 60 201 GLY B CA 1
ATOM 3123 C C . GLY B 1 201 ? -17 11.625 -13.234 1 60 201 GLY B C 1
ATOM 3124 O O . GLY B 1 201 ? -16.188 11.414 -14.141 1 60 201 GLY B O 1
#

Solvent-accessible surface area (backbone atoms only — not comparable to full-atom values): 20116 Å² total; per-residue (Å²): 108,68,64,58,25,53,53,46,47,54,52,54,50,51,48,44,50,51,29,54,74,72,70,39,89,69,80,54,70,61,56,31,53,39,43,13,54,49,31,32,70,38,31,78,64,68,27,27,34,35,27,31,47,24,54,59,32,57,60,45,51,25,35,45,55,16,28,44,46,43,25,76,89,46,67,24,38,37,38,34,21,13,58,52,60,68,42,28,52,49,18,47,52,47,51,60,70,48,38,68,80,44,74,69,25,50,44,80,42,75,41,71,34,54,51,63,59,51,48,52,56,32,51,74,66,72,54,36,55,20,16,33,37,39,42,50,63,66,49,85,47,47,47,59,48,52,58,51,41,67,68,19,40,36,71,64,11,38,41,34,36,60,27,53,60,57,72,50,50,50,67,66,34,58,56,55,44,68,29,86,56,33,45,44,46,53,44,73,50,98,40,20,39,29,40,28,35,30,50,72,129,109,67,64,58,26,54,54,45,46,53,52,52,50,52,48,44,49,52,30,54,74,71,70,39,88,69,81,54,70,61,55,32,52,40,42,13,52,49,30,31,70,37,32,76,64,67,26,28,34,38,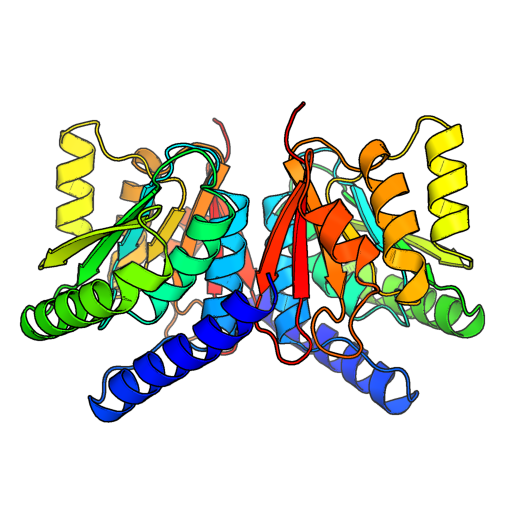27,29,49,24,55,58,32,57,61,45,50,27,33,46,54,16,29,42,49,42,25,76,89,46,67,24,37,38,38,34,22,13,60,52,61,68,43,28,52,49,18,48,52,47,51,63,70,49,38,68,80,43,74,68,25,51,44,80,42,75,42,70,34,54,52,64,60,51,50,52,54,34,62,75,65,72,55,74,49,19,18,32,35,36,42,48,64,67,47,87,47,46,47,60,47,52,58,51,40,66,74,27,38,36,72,64,10,37,40,34,37,61,28,53,60,57,74,50,50,49,69,68,35,60,57,56,44,68,30,87,57,34,45,44,45,53,44,70,50,97,41,19,39,29,38,28,35,31,51,73,128

Foldseek 3Di:
DVVLVVVLVVLLVVVCVVCVVVVHDDDDVVVLQVLLQQLLVLCPWPLEEEEAAQQQNSSVVSSVNSSLNNQPPAAHEYEYEHADPVSLVNNVVSCVVCVVSSVRSYHYHYHHHHPLVVLVVCVVVLHQEHLEYEHEDPLACLQSVVVSCLSRHDQFGKYKYWQCDVPHHDPVNVVVQVDPQWDWDWDPDPRIMIMIGGHDD/DVVLVVVLVVLLVVVCVVCVVVVHDDDDVVVLQVLLCQLLVLCPPPLEEEEAAQQQNSSVVSSVNSSLNNQPPAAHEYEYEHADPVSLVNNVVSCVVCVVSSVRSYHYHYHHHHPLVVLVVCVVVLDAEHLEYEHEDPLACLQSVVVSNLSRYDQFGKYKYWQCDVPHHDPVNVVVQVDPQWDWDWDPDPRIMIMIGGHDD

InterPro domains:
  IPR002935 Class I-like SAM-dependent O-methyltransferase [PF01596] (57-164)
  IPR029063 S-adenosyl-L-methionine-dependent methyltransferase superfamily [G3DSA:3.40.50.150] (3-200)
  IPR029063 S-adenosyl-L-methionine-dependent methyltransferase superfamily [SSF53335] (20-172)

Nearest PDB structures (foldseek):
  3duw-assembly1_B  TM=8.347E-01  e=1.454E-11  Bacillus cereus ATCC 10987
  7cvx-assembly1_B  TM=8.125E-01  e=4.041E-11  Niastella koreensis GR20-10
  8c9t-assembly2_B  TM=8.001E-01  e=2.352E-11  Streptomyces avermitilis MA-4680 = NBRC 14893
  3dul-assembly1_B  TM=8.099E-01  e=5.140E-11  Bacillus cereus ATCC 10987
  3dul-assembly1_A  TM=8.321E-01  e=4.218E-10  Bacillus cereus ATCC 10987

Secondary structure (DSSP, 8-state):
-HHHHHHHHHHHHHHHHHHHHTT-----HHHHHHHHHHHHHHTTSS-EEEEES-TTSHHHHHHHHHHHHH-SSS-EEEEEEESSHHHHHHHHHHHHHHGGGGTTSEEEEEEES-HHHHHHHHHHTT---EEEEEE-S-GGGHHHHHHHHHHHEEEEEEEEEE-SSSSPPPHHHHHHHTSTTEEEEEE--SS-EEEEEE---/-HHHHHHHHHHHHHHHHHHHHTT-----HHHHHHHHHHHHHHTTSS-EEEEES-TTSHHHHHHHHHHHHH-SSS-EEEEEEESSHHHHHHHHHHHHHHGGGGTTSEEEEEEES-HHHHHHHHHHHT---EEEEEE-S-GGGHHHHHHHHHHHEEEEEEEEEE-SSSSPPPHHHHHHHTSTTEEEEEE--SS-EEEEEE---

Radius of gyration: 20.18 Å; Cα contacts (8 Å, |Δi|>4): 873; chains: 2; bounding box: 42×61×51 Å

Organism: Aeropyrum pernix (strain ATCC 700893 / DSM 11879 / JCM 9820 / NBRC 100138 / K1) (NCBI:txid272557)

Sequence (402 aa):
MLDIARRFNMLSERIRRESVELGIPAIDPEDGLILSSAAFYVGGGTGSYVDAGAGIGYSTIWIAYGAYHRCTDITCKIVAIEYDVELASILSRNLREVEAMFRGRIEFEVVSGDALDYFSRLEEKGREVFDMAFVDIEKGDYPEALERLENLLTAGGVAAFYNAFQPPPPPLFFDMVSKRPWKPVVLPTPAGLLLAVKTAGMLDIARRFNMLSERIRRESVELGIPAIDPEDGLILSSAAFYVGGGTGSYVDAGAGIGYSTIWIAYGAYHRCTDITCKIVAIEYDVELASILSRNLREVEAMFRGRIEFEVVSGDALDYFSRLEEKGREVFDMAFVDIEKGDYPEALERLENLLTAGGVAAFYNAFQPPPPPLFFDMVSKRPWKPVVLPTPAGLLLAVKTAG

pLDDT: mean 94.06, std 6.69, range [52.94, 98.69]